Protein AF-A0A815PBB2-F1 (afdb_monomer_lite)

Organism: NCBI:txid1234261

Structure (mmCIF, N/CA/C/O backbone):
data_AF-A0A815PBB2-F1
#
_entry.id   AF-A0A815PBB2-F1
#
loop_
_atom_site.group_PDB
_atom_site.id
_atom_site.type_symbol
_atom_site.label_atom_id
_atom_site.label_alt_id
_atom_site.label_comp_id
_atom_site.label_asym_id
_atom_site.label_entity_id
_atom_site.label_seq_id
_atom_site.pdbx_PDB_ins_code
_atom_site.Cartn_x
_atom_site.Cartn_y
_atom_site.Cartn_z
_atom_site.occupancy
_atom_site.B_iso_or_equiv
_atom_site.auth_seq_id
_atom_site.auth_comp_id
_atom_site.auth_asym_id
_atom_site.auth_atom_id
_atom_site.pdbx_PDB_model_num
ATOM 1 N N . MET A 1 1 ? 32.023 -82.945 30.963 1.00 44.09 1 MET A N 1
ATOM 2 C CA . MET A 1 1 ? 32.457 -81.791 30.133 1.00 44.09 1 MET A CA 1
ATOM 3 C C . MET A 1 1 ? 31.247 -81.051 29.568 1.00 44.09 1 MET A C 1
ATOM 5 O O . MET A 1 1 ? 31.192 -79.841 29.727 1.00 44.09 1 MET A O 1
ATOM 9 N N . TYR A 1 2 ? 30.250 -81.768 29.034 1.00 35.12 2 TYR A N 1
ATOM 10 C CA . TYR A 1 2 ? 28.971 -81.212 28.566 1.00 35.12 2 TYR A CA 1
ATOM 11 C C . TYR A 1 2 ? 28.202 -80.430 29.656 1.00 35.12 2 TYR A C 1
ATOM 13 O O . TYR A 1 2 ? 27.865 -79.271 29.447 1.00 35.12 2 TYR A O 1
ATOM 21 N N . ASP A 1 3 ? 28.085 -80.974 30.875 1.00 41.12 3 ASP A N 1
ATOM 22 C CA . ASP A 1 3 ? 27.357 -80.301 31.973 1.00 41.12 3 ASP A CA 1
ATOM 23 C C . ASP A 1 3 ? 27.998 -78.982 32.444 1.00 41.12 3 ASP A C 1
ATOM 25 O O . ASP A 1 3 ? 27.307 -78.064 32.879 1.00 41.12 3 ASP A O 1
ATOM 29 N N . ARG A 1 4 ? 29.329 -78.840 32.322 1.00 36.34 4 ARG A N 1
ATOM 30 C CA . ARG A 1 4 ? 30.039 -77.590 32.669 1.00 36.34 4 ARG A CA 1
ATOM 31 C C . ARG A 1 4 ? 29.852 -76.502 31.613 1.00 36.34 4 ARG A C 1
ATOM 33 O O . ARG A 1 4 ? 29.791 -75.325 31.961 1.00 36.34 4 ARG A O 1
ATOM 40 N N . VAL A 1 5 ? 29.767 -76.887 30.340 1.00 39.12 5 VAL A N 1
ATOM 41 C CA . VAL A 1 5 ? 29.488 -75.961 29.233 1.00 39.12 5 VAL A CA 1
ATOM 42 C C . VAL A 1 5 ? 28.031 -75.506 29.293 1.00 39.12 5 VAL A C 1
ATOM 44 O O . VAL A 1 5 ? 27.786 -74.307 29.213 1.00 39.12 5 VAL A O 1
ATOM 47 N N . GLN A 1 6 ? 27.093 -76.422 29.556 1.00 41.31 6 GLN A N 1
ATOM 48 C CA . GLN A 1 6 ? 25.676 -76.090 29.714 1.00 41.31 6 GLN A CA 1
ATOM 49 C C . GLN A 1 6 ? 25.437 -75.174 30.922 1.00 41.31 6 GLN A C 1
ATOM 51 O O . GLN A 1 6 ? 24.820 -74.126 30.780 1.00 41.31 6 GLN A O 1
ATOM 56 N N . SER A 1 7 ? 26.040 -75.477 32.077 1.00 44.28 7 SER A N 1
ATOM 57 C CA . SER A 1 7 ? 25.963 -74.618 33.269 1.00 44.28 7 SER A CA 1
ATOM 58 C C . SER A 1 7 ? 26.533 -73.211 33.031 1.00 44.28 7 SER A C 1
ATOM 60 O O . SER A 1 7 ? 26.006 -72.230 33.553 1.00 44.28 7 SER A O 1
ATOM 62 N N . THR A 1 8 ? 27.594 -73.092 32.226 1.00 41.69 8 THR A N 1
ATOM 63 C CA . THR A 1 8 ? 28.206 -71.799 31.888 1.00 41.69 8 THR A CA 1
ATOM 64 C C . THR A 1 8 ? 27.346 -71.035 30.879 1.00 41.69 8 THR A C 1
ATOM 66 O O . THR A 1 8 ? 27.181 -69.828 31.025 1.00 41.69 8 THR A O 1
ATOM 69 N N . TYR A 1 9 ? 26.751 -71.722 29.899 1.00 40.53 9 TYR A N 1
ATOM 70 C CA . TYR A 1 9 ? 25.799 -71.137 28.955 1.00 40.53 9 TYR A CA 1
ATOM 71 C C . TYR A 1 9 ? 24.542 -70.630 29.668 1.00 40.53 9 TYR A C 1
ATOM 73 O O . TYR A 1 9 ? 24.162 -69.479 29.478 1.00 40.53 9 TYR A O 1
ATOM 81 N N . ASP A 1 10 ? 23.958 -71.434 30.558 1.00 47.31 10 ASP A N 1
ATOM 82 C CA . ASP A 1 10 ? 22.773 -71.051 31.327 1.00 47.31 10 ASP A CA 1
ATOM 83 C C . ASP A 1 10 ? 23.083 -69.889 32.277 1.00 47.31 10 ASP A C 1
ATOM 85 O O . ASP A 1 10 ? 22.284 -68.967 32.400 1.00 47.31 10 ASP A O 1
ATOM 89 N N . ARG A 1 11 ? 24.285 -69.847 32.868 1.00 44.03 11 ARG A N 1
ATOM 90 C CA . ARG A 1 11 ? 24.730 -68.726 33.707 1.00 44.03 11 ARG A CA 1
ATOM 91 C C . ARG A 1 11 ? 24.986 -67.446 32.904 1.00 44.03 11 ARG A C 1
ATOM 93 O O . ARG A 1 11 ? 24.627 -66.369 33.367 1.00 44.03 11 ARG A O 1
ATOM 100 N N . VAL A 1 12 ? 25.569 -67.534 31.706 1.00 41.22 12 VAL A N 1
ATOM 101 C CA . VAL A 1 12 ? 25.754 -66.378 30.804 1.00 41.22 12 VAL A CA 1
ATOM 102 C C . VAL A 1 12 ? 24.408 -65.881 30.279 1.00 41.22 12 VAL A C 1
ATOM 104 O O . VAL A 1 12 ? 24.182 -64.674 30.230 1.00 41.22 12 VAL A O 1
ATOM 107 N N . ARG A 1 13 ? 23.489 -66.795 29.953 1.00 42.91 13 ARG A N 1
ATOM 108 C CA . ARG A 1 13 ? 22.121 -66.480 29.539 1.00 42.91 13 ARG A CA 1
ATOM 109 C C . ARG A 1 13 ? 21.339 -65.814 30.669 1.00 42.91 13 ARG A C 1
ATOM 111 O O . ARG A 1 13 ? 20.704 -64.799 30.421 1.00 42.91 13 ARG A O 1
ATOM 118 N N . GLN A 1 14 ? 21.441 -66.318 31.897 1.00 47.28 14 GLN A N 1
ATOM 119 C CA . GLN A 1 14 ? 20.803 -65.729 33.075 1.00 47.28 14 GLN A CA 1
ATOM 120 C C . GLN A 1 14 ? 21.345 -64.321 33.361 1.00 47.28 14 GLN A C 1
ATOM 122 O O . GLN A 1 14 ? 20.560 -63.394 33.506 1.00 47.28 14 GLN A O 1
ATOM 127 N N . VAL A 1 15 ? 22.670 -64.124 33.332 1.00 44.62 15 VAL A N 1
ATOM 128 C CA . VAL A 1 15 ? 23.296 -62.798 33.511 1.00 44.62 15 VAL A CA 1
ATOM 129 C C . VAL A 1 15 ? 22.909 -61.833 32.387 1.00 44.62 15 VAL A C 1
ATOM 131 O O . VAL A 1 15 ? 22.757 -60.638 32.627 1.00 44.62 15 VAL A O 1
ATOM 134 N N . 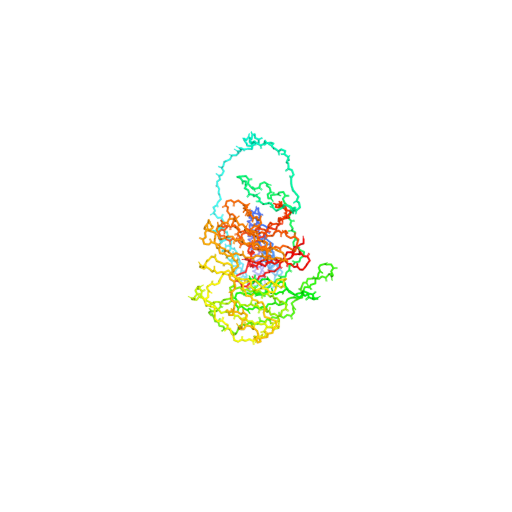ALA A 1 16 ? 22.738 -62.323 31.158 1.00 40.62 16 ALA A N 1
ATOM 135 C CA . ALA A 1 16 ? 22.282 -61.496 30.047 1.00 40.62 16 ALA A CA 1
ATOM 136 C C . ALA A 1 16 ? 20.792 -61.138 30.142 1.00 40.62 16 ALA A C 1
ATOM 138 O O . ALA A 1 16 ? 20.432 -60.013 29.810 1.00 40.62 16 ALA A O 1
ATOM 139 N N . ILE A 1 17 ? 19.946 -62.050 30.633 1.00 46.66 17 ILE A N 1
ATOM 140 C CA . ILE A 1 17 ? 18.530 -61.781 30.926 1.00 46.66 17 ILE A CA 1
ATOM 141 C C . ILE A 1 17 ? 18.417 -60.772 32.074 1.00 46.66 17 ILE A C 1
ATOM 143 O O . ILE A 1 17 ? 17.724 -59.776 31.925 1.00 46.66 17 ILE A O 1
ATOM 147 N N . GLU A 1 18 ? 19.164 -60.952 33.165 1.00 48.94 18 GLU A N 1
ATOM 148 C CA . GLU A 1 18 ? 19.183 -60.023 34.305 1.00 48.94 18 GLU A CA 1
ATOM 149 C C . GLU A 1 18 ? 19.687 -58.632 33.895 1.00 48.94 18 GLU A C 1
ATOM 151 O O . GLU A 1 18 ? 19.063 -57.625 34.223 1.00 48.94 18 GLU A O 1
ATOM 156 N N . ARG A 1 19 ? 20.757 -58.554 33.089 1.00 48.56 19 ARG A N 1
ATOM 157 C CA . ARG A 1 19 ? 21.240 -57.278 32.534 1.00 48.56 19 ARG A CA 1
ATOM 158 C C . ARG A 1 19 ? 20.260 -56.649 31.548 1.00 48.56 19 ARG A C 1
ATOM 160 O O . ARG A 1 19 ? 20.167 -55.428 31.514 1.00 48.56 19 ARG A O 1
ATOM 167 N N . SER A 1 20 ? 19.538 -57.453 30.767 1.00 47.50 20 SER A N 1
ATOM 168 C CA . SER A 1 20 ? 18.468 -56.977 29.884 1.00 47.50 20 SER A CA 1
ATOM 169 C C . SER A 1 20 ? 17.291 -56.428 30.691 1.00 47.50 20 SER A C 1
ATOM 171 O O . SER A 1 20 ? 16.781 -55.361 30.365 1.00 47.50 20 SER A O 1
ATOM 173 N N . ASP A 1 21 ? 16.890 -57.097 31.771 1.00 50.50 21 ASP A N 1
ATOM 174 C CA . ASP A 1 21 ? 15.817 -56.646 32.660 1.00 50.50 21 ASP A CA 1
ATOM 175 C C . ASP A 1 21 ? 16.196 -55.360 33.402 1.00 50.50 21 ASP A C 1
ATOM 177 O O . ASP A 1 21 ? 15.365 -54.458 33.543 1.00 50.50 21 ASP A O 1
ATOM 181 N N . ASP A 1 22 ? 17.453 -55.230 33.828 1.00 53.25 22 ASP A N 1
ATOM 182 C CA . ASP A 1 22 ? 17.967 -54.008 34.444 1.00 53.25 22 ASP A CA 1
ATOM 183 C C . ASP A 1 22 ? 18.058 -52.854 33.432 1.00 53.25 22 ASP A C 1
ATOM 185 O O . ASP A 1 22 ? 17.623 -51.742 33.738 1.00 53.25 22 ASP A O 1
ATOM 189 N N . LEU A 1 23 ? 18.498 -53.113 32.193 1.00 46.97 23 LEU A N 1
ATOM 190 C CA . LEU A 1 23 ? 18.457 -52.136 31.094 1.00 46.97 23 LEU A CA 1
ATOM 191 C C . LEU A 1 23 ? 17.022 -51.705 30.768 1.00 46.97 23 LEU A C 1
ATOM 193 O O . LEU A 1 23 ? 16.752 -50.513 30.626 1.00 46.97 23 LEU A O 1
ATOM 197 N N . VAL A 1 24 ? 16.074 -52.644 30.718 1.00 49.06 24 VAL A N 1
ATOM 198 C CA . VAL A 1 24 ? 14.652 -52.353 30.488 1.00 49.06 24 VAL A CA 1
ATOM 199 C C . VAL A 1 24 ? 14.081 -51.510 31.634 1.00 49.06 24 VAL A C 1
ATOM 201 O O . VAL A 1 24 ? 13.336 -50.563 31.374 1.00 49.06 24 VAL A O 1
ATOM 204 N N . LYS A 1 25 ? 14.436 -51.795 32.896 1.00 60.62 25 LYS A N 1
ATOM 205 C CA . LYS A 1 25 ? 14.035 -50.974 34.055 1.00 60.62 25 LYS A CA 1
ATOM 206 C C . LYS A 1 25 ? 14.622 -49.565 33.987 1.00 60.62 25 LYS A C 1
ATOM 208 O O . LYS A 1 25 ? 13.892 -48.606 34.235 1.00 60.62 25 LYS A O 1
ATOM 213 N N . ILE A 1 26 ? 15.898 -49.423 33.623 1.00 53.09 26 ILE A N 1
ATOM 214 C CA . ILE A 1 26 ? 16.562 -48.120 33.473 1.00 53.09 26 ILE A CA 1
ATOM 215 C C . ILE A 1 26 ? 15.897 -47.312 32.356 1.00 53.09 26 ILE A C 1
ATOM 217 O O . ILE A 1 26 ? 15.562 -46.147 32.564 1.00 53.09 26 ILE A O 1
ATOM 221 N N . ILE A 1 27 ? 15.641 -47.924 31.198 1.00 46.28 27 ILE A N 1
ATOM 222 C CA . ILE A 1 27 ? 15.023 -47.244 30.054 1.00 46.28 27 ILE A CA 1
ATOM 223 C C . ILE A 1 27 ? 13.576 -46.843 30.370 1.00 46.28 27 ILE A C 1
ATOM 225 O O . ILE A 1 27 ? 13.195 -45.705 30.096 1.00 46.28 27 ILE A O 1
ATOM 229 N N . LYS A 1 28 ? 12.785 -47.712 31.019 1.00 52.75 28 LYS A N 1
ATOM 230 C CA . LYS A 1 28 ? 11.425 -47.368 31.477 1.00 52.75 28 LYS A CA 1
ATOM 231 C C . LYS A 1 28 ? 11.434 -46.224 32.491 1.00 52.75 28 LYS A C 1
ATOM 233 O O . LYS A 1 28 ? 10.681 -45.272 32.328 1.00 52.75 28 LYS A O 1
ATOM 238 N N . SER A 1 29 ? 12.333 -46.269 33.474 1.00 59.03 29 SER A N 1
ATOM 239 C CA . SER A 1 29 ? 12.498 -45.198 34.465 1.00 59.03 29 SER A CA 1
ATOM 240 C C . SER A 1 29 ? 12.868 -43.858 33.811 1.00 59.03 29 SER A C 1
ATOM 242 O O . SER A 1 29 ? 12.250 -42.831 34.097 1.00 59.03 29 SER A O 1
ATOM 244 N N . LYS A 1 30 ? 13.814 -43.859 32.858 1.00 50.97 30 LYS A N 1
ATOM 245 C CA . LYS A 1 30 ? 14.199 -42.651 32.107 1.00 50.97 30 LYS A CA 1
ATOM 246 C C . LYS A 1 30 ? 13.059 -42.132 31.216 1.00 50.97 30 LYS A C 1
ATOM 248 O O . LYS A 1 30 ? 12.858 -40.920 31.152 1.00 50.97 30 LYS A O 1
ATOM 253 N N . ARG A 1 31 ? 12.284 -43.018 30.577 1.00 55.31 31 ARG A N 1
ATOM 254 C CA . ARG A 1 31 ? 11.089 -42.662 29.789 1.00 55.31 31 ARG A CA 1
ATOM 255 C C . ARG A 1 31 ? 10.023 -41.995 30.656 1.00 55.31 31 ARG A C 1
ATOM 257 O O . ARG A 1 31 ? 9.511 -40.942 30.292 1.00 55.31 31 ARG A O 1
ATOM 264 N N . ASP A 1 32 ? 9.703 -42.596 31.796 1.00 57.28 32 ASP A N 1
ATOM 265 C CA . ASP A 1 32 ? 8.651 -42.098 32.681 1.00 57.28 32 ASP A CA 1
ATOM 266 C C . ASP A 1 32 ? 9.067 -40.769 33.345 1.00 57.28 32 ASP A C 1
ATOM 268 O O . ASP A 1 32 ? 8.237 -39.875 33.502 1.00 57.28 32 ASP A O 1
ATOM 272 N N . SER A 1 33 ? 10.365 -40.582 33.624 1.00 56.16 33 SER A N 1
ATOM 273 C CA . SER A 1 33 ? 10.933 -39.290 34.039 1.00 56.16 33 SER A CA 1
ATOM 274 C C . SER A 1 33 ? 10.759 -38.208 32.961 1.00 56.16 33 SER A C 1
ATOM 276 O O . SER A 1 33 ? 10.245 -37.131 33.253 1.00 56.16 33 SER A O 1
ATOM 278 N N . LEU A 1 34 ? 11.094 -38.509 31.697 1.00 48.69 34 LEU A N 1
ATOM 279 C CA . LEU A 1 34 ? 10.922 -37.581 30.567 1.00 48.69 34 LEU A CA 1
ATOM 280 C C . LEU A 1 34 ? 9.455 -37.197 30.336 1.00 48.69 34 LEU A C 1
ATOM 282 O O . LEU A 1 34 ? 9.164 -36.035 30.054 1.00 48.69 34 LEU A O 1
ATOM 286 N N . LEU A 1 35 ? 8.529 -38.150 30.473 1.00 51.41 35 LEU A N 1
ATOM 287 C CA . LEU A 1 35 ? 7.092 -37.889 30.356 1.00 51.41 35 LEU A CA 1
ATOM 288 C C . LEU A 1 35 ? 6.583 -37.005 31.499 1.00 51.41 35 LEU A C 1
ATOM 290 O O . LEU A 1 35 ? 5.828 -36.069 31.248 1.00 51.41 35 LEU A O 1
ATOM 294 N N . LYS A 1 36 ? 7.051 -37.236 32.731 1.00 56.94 36 LYS A N 1
ATOM 295 C CA . LYS A 1 36 ? 6.706 -36.398 33.883 1.00 56.94 36 LYS A CA 1
ATOM 296 C C . LYS A 1 36 ? 7.214 -34.959 33.720 1.00 56.94 36 LYS A C 1
ATOM 298 O O . LYS A 1 36 ? 6.455 -34.021 33.941 1.00 56.94 36 LYS A O 1
ATOM 303 N N . THR A 1 37 ? 8.459 -34.775 33.271 1.00 51.69 37 THR A N 1
ATOM 304 C CA . THR A 1 37 ? 9.025 -33.445 32.976 1.00 51.69 37 THR A CA 1
ATOM 305 C C . THR A 1 37 ? 8.290 -32.756 31.824 1.00 51.69 37 THR A C 1
ATOM 307 O O . THR A 1 37 ? 8.076 -31.546 31.865 1.00 51.69 37 THR A O 1
ATOM 310 N N . ALA A 1 38 ? 7.853 -33.510 30.809 1.00 49.84 38 ALA A N 1
ATOM 311 C CA . ALA A 1 38 ? 7.026 -32.969 29.738 1.00 49.84 38 ALA A CA 1
ATOM 312 C C . ALA A 1 38 ? 5.671 -32.473 30.272 1.00 49.84 38 ALA A C 1
ATOM 314 O O . ALA A 1 38 ? 5.294 -31.350 29.955 1.00 49.84 38 ALA A O 1
ATOM 315 N N . ASP A 1 39 ? 4.980 -33.245 31.117 1.00 47.28 39 ASP A N 1
ATOM 316 C CA . ASP A 1 39 ? 3.680 -32.864 31.688 1.00 47.28 39 ASP A CA 1
ATOM 317 C C . ASP A 1 39 ? 3.764 -31.665 32.651 1.00 47.28 39 ASP A C 1
ATOM 319 O O . ASP A 1 39 ? 2.891 -30.798 32.621 1.00 47.28 39 ASP A O 1
ATOM 323 N N . GLU A 1 40 ? 4.840 -31.532 33.434 1.00 48.00 40 GLU A N 1
ATOM 324 C CA . GLU A 1 40 ? 5.080 -30.353 34.288 1.00 48.00 40 GLU A CA 1
ATOM 325 C C . GLU A 1 40 ? 5.311 -29.067 33.459 1.00 48.00 40 GLU A C 1
ATOM 327 O O . GLU A 1 40 ? 4.907 -27.972 33.865 1.00 48.00 40 GLU A O 1
ATOM 332 N N . HIS A 1 41 ? 5.870 -29.187 32.249 1.00 45.97 41 HIS A N 1
ATOM 333 C CA . HIS A 1 41 ? 6.036 -28.074 31.305 1.00 45.97 41 HIS A CA 1
ATOM 334 C C . HIS A 1 41 ? 4.794 -27.794 30.428 1.00 45.97 41 HIS A C 1
ATOM 336 O O . HIS A 1 41 ? 4.721 -26.740 29.791 1.00 45.97 41 HIS A O 1
ATOM 342 N N . VAL A 1 42 ? 3.786 -28.678 30.416 1.00 43.41 42 VAL A N 1
ATOM 343 C CA . VAL A 1 42 ? 2.582 -28.585 29.559 1.00 43.41 42 VAL A CA 1
ATOM 344 C C . VAL A 1 42 ? 1.548 -27.554 30.045 1.00 43.41 42 VAL A C 1
ATOM 346 O O . VAL A 1 42 ? 0.672 -27.160 29.278 1.00 43.41 42 VAL A O 1
ATOM 349 N N . THR A 1 43 ? 1.688 -26.986 31.244 1.00 45.19 43 THR A N 1
ATOM 350 C CA . THR A 1 43 ? 0.824 -25.886 31.731 1.00 45.19 43 THR A CA 1
ATOM 351 C C . THR A 1 43 ? 1.171 -24.492 31.176 1.00 45.19 43 THR A C 1
ATOM 353 O O . THR A 1 43 ? 0.549 -23.503 31.559 1.00 45.19 43 THR A O 1
ATOM 356 N N . SER A 1 44 ? 2.130 -24.386 30.248 1.00 45.69 44 SER A N 1
ATOM 357 C CA . SER A 1 44 ? 2.583 -23.120 29.662 1.00 45.69 44 SER A CA 1
ATOM 358 C C . SER A 1 44 ? 2.785 -23.230 28.142 1.00 45.69 44 SER A C 1
ATOM 360 O O . SER A 1 44 ? 3.854 -23.573 27.646 1.00 45.69 44 SER A O 1
ATOM 362 N N . THR A 1 45 ? 1.762 -22.795 27.398 1.00 42.31 45 THR A N 1
ATOM 363 C CA . THR A 1 45 ? 1.780 -22.409 25.967 1.00 42.31 45 THR A CA 1
ATOM 364 C C . THR A 1 45 ? 1.773 -23.539 24.906 1.00 42.31 45 THR A C 1
ATOM 366 O O . THR A 1 45 ? 2.734 -24.273 24.698 1.00 42.31 45 THR A O 1
ATOM 369 N N . GLU A 1 46 ? 0.677 -23.618 24.136 1.00 45.94 46 GLU A N 1
ATOM 370 C CA . GLU A 1 46 ? 0.221 -24.813 23.391 1.00 45.94 46 GLU A CA 1
ATOM 371 C C . GLU A 1 46 ? 0.818 -25.104 21.995 1.00 45.94 46 GLU A C 1
ATOM 373 O O . GLU A 1 46 ? 0.537 -26.167 21.448 1.00 45.94 46 GLU A O 1
ATOM 378 N N . MET A 1 47 ? 1.653 -24.265 21.372 1.00 42.91 47 MET A N 1
ATOM 379 C CA . MET A 1 47 ? 1.991 -24.482 19.942 1.00 42.91 47 MET A CA 1
ATOM 380 C C . MET A 1 47 ? 3.372 -25.090 19.641 1.00 42.91 47 MET A C 1
ATOM 382 O O . MET A 1 47 ? 3.528 -25.735 18.605 1.00 42.91 47 MET A O 1
ATOM 386 N N . ASN A 1 48 ? 4.346 -24.998 20.553 1.00 43.97 48 ASN A N 1
ATOM 387 C CA . ASN A 1 48 ? 5.568 -25.823 20.476 1.00 43.97 48 ASN A CA 1
ATOM 388 C C . ASN A 1 48 ? 5.338 -27.240 21.024 1.00 43.97 48 ASN A C 1
ATOM 390 O O . ASN A 1 48 ? 6.104 -28.160 20.739 1.00 43.97 48 ASN A O 1
ATOM 394 N N . LEU A 1 49 ? 4.228 -27.422 21.740 1.00 45.91 49 LEU A N 1
ATOM 395 C CA . LEU A 1 49 ? 3.841 -28.655 22.400 1.00 45.91 49 LEU A CA 1
ATOM 396 C C . LEU A 1 49 ? 3.543 -29.787 21.413 1.00 45.91 49 LEU A C 1
ATOM 398 O O . LEU A 1 49 ? 3.885 -30.927 21.686 1.00 45.91 49 LEU A O 1
ATOM 402 N N . HIS A 1 50 ? 2.931 -29.502 20.259 1.00 46.06 50 HIS A N 1
ATOM 403 C CA . HIS A 1 50 ? 2.485 -30.555 19.337 1.00 46.06 50 HIS A CA 1
ATOM 404 C C . HIS A 1 50 ? 3.635 -31.151 18.513 1.00 46.06 50 HIS A C 1
ATOM 406 O O . HIS A 1 50 ? 3.667 -32.360 18.284 1.00 46.06 50 HIS A O 1
ATOM 412 N N . LYS A 1 51 ? 4.602 -30.316 18.105 1.00 47.12 51 LYS A N 1
ATOM 413 C CA . LYS A 1 51 ? 5.834 -30.781 17.455 1.00 47.12 51 LYS A CA 1
ATOM 414 C C . LYS A 1 51 ? 6.751 -31.465 18.467 1.00 47.12 51 LYS A C 1
ATOM 416 O O . LYS A 1 51 ? 7.266 -32.529 18.166 1.00 47.12 51 LYS A O 1
ATOM 421 N N . TYR A 1 52 ? 6.864 -30.925 19.683 1.00 49.31 52 TYR A N 1
ATOM 422 C CA . TYR A 1 52 ? 7.616 -31.572 20.757 1.00 49.31 52 TYR A CA 1
ATOM 423 C C . TYR A 1 52 ? 7.000 -32.920 21.164 1.00 49.31 52 TYR A C 1
ATOM 425 O O . TYR A 1 52 ? 7.717 -33.908 21.211 1.00 49.31 52 TYR A O 1
ATOM 433 N N . LYS A 1 53 ? 5.674 -33.014 21.347 1.00 51.03 53 LYS A N 1
ATOM 434 C CA . LYS A 1 53 ? 4.967 -34.287 21.593 1.00 51.03 53 LYS A CA 1
ATOM 435 C C . LYS A 1 53 ? 5.128 -35.270 20.433 1.00 51.03 53 LYS A C 1
ATOM 437 O O . LYS A 1 53 ? 5.270 -36.460 20.680 1.00 51.03 53 LYS A O 1
ATOM 442 N N . SER A 1 54 ? 5.139 -34.789 19.187 1.00 56.97 54 SER A N 1
ATOM 443 C CA . SER A 1 54 ? 5.393 -35.633 18.013 1.00 56.97 54 SER A CA 1
ATOM 444 C C . SER A 1 54 ? 6.835 -36.146 17.973 1.00 56.97 54 SER A C 1
ATOM 446 O O . SER A 1 54 ? 7.045 -37.328 17.731 1.00 56.97 54 SER A O 1
ATOM 448 N N . ASP A 1 55 ? 7.824 -35.288 18.222 1.00 51.91 55 ASP A N 1
ATOM 449 C CA . ASP A 1 55 ? 9.246 -35.650 18.197 1.00 51.91 55 ASP A CA 1
ATOM 450 C C . ASP A 1 55 ? 9.604 -36.557 19.392 1.00 51.91 55 ASP A C 1
ATOM 452 O O . ASP A 1 55 ? 10.327 -37.543 19.232 1.00 51.91 55 ASP A O 1
ATOM 456 N N . LEU A 1 56 ? 9.027 -36.294 20.571 1.00 53.00 56 LEU A N 1
ATOM 457 C CA . LEU A 1 56 ? 9.138 -37.145 21.757 1.00 53.00 56 LEU A CA 1
ATOM 458 C C . LEU A 1 56 ? 8.433 -38.489 21.529 1.00 53.00 56 LEU A C 1
ATOM 460 O O . LEU A 1 56 ? 8.995 -39.532 21.838 1.00 53.00 56 LEU A O 1
ATOM 464 N N . GLY A 1 57 ? 7.244 -38.483 20.918 1.00 59.00 57 GLY A N 1
ATOM 465 C CA . GLY A 1 57 ? 6.507 -39.693 20.547 1.00 59.00 57 GLY A CA 1
ATOM 466 C C . GLY A 1 57 ? 7.272 -40.570 19.555 1.00 59.00 57 GLY A C 1
ATOM 467 O O . GLY A 1 57 ? 7.377 -41.779 19.758 1.00 59.00 57 GLY A O 1
ATOM 468 N N . ASN A 1 58 ? 7.888 -39.966 18.536 1.00 59.19 58 ASN A N 1
ATOM 469 C CA . ASN A 1 58 ? 8.755 -40.667 17.587 1.00 59.19 58 ASN A CA 1
ATOM 470 C C . ASN A 1 58 ? 9.998 -41.247 18.279 1.00 59.19 58 ASN A C 1
ATOM 472 O O . ASN A 1 58 ? 10.382 -42.382 18.007 1.00 59.19 58 ASN A O 1
ATOM 476 N N . THR A 1 59 ? 10.597 -40.500 19.211 1.00 53.00 59 THR A N 1
ATOM 477 C CA . THR A 1 59 ? 11.760 -40.962 19.985 1.00 53.00 59 THR A CA 1
ATOM 478 C C . THR A 1 59 ? 11.393 -42.128 20.909 1.00 53.00 59 THR A C 1
ATOM 480 O O . THR A 1 59 ? 12.100 -43.132 20.933 1.00 53.00 59 THR A O 1
ATOM 483 N N . CYS A 1 60 ? 10.258 -42.051 21.610 1.00 53.16 60 CYS A N 1
ATOM 484 C CA . CYS A 1 60 ? 9.737 -43.143 22.437 1.00 53.16 60 CYS A CA 1
ATOM 485 C C . CYS A 1 60 ? 9.404 -44.390 21.606 1.00 53.16 60 CYS A C 1
ATOM 487 O O . CYS A 1 60 ? 9.739 -45.495 22.020 1.00 53.16 60 CYS A O 1
ATOM 489 N N . THR A 1 61 ? 8.816 -44.221 20.416 1.00 62.53 61 THR A N 1
ATOM 490 C CA . THR A 1 61 ? 8.511 -45.336 19.501 1.00 62.53 61 THR A CA 1
ATOM 491 C C . THR A 1 61 ? 9.791 -46.044 19.053 1.00 62.53 61 THR A C 1
ATOM 493 O O . THR A 1 61 ? 9.867 -47.268 19.105 1.00 62.53 61 THR A O 1
ATOM 496 N N . LEU A 1 62 ? 10.833 -45.283 18.703 1.00 58.81 62 LEU A N 1
ATOM 497 C CA . LEU A 1 62 ? 12.134 -45.832 18.317 1.00 58.81 62 LEU A CA 1
ATOM 498 C C . LEU A 1 62 ? 12.819 -46.584 19.475 1.00 58.81 62 LEU A C 1
ATOM 500 O O . LEU A 1 62 ? 13.455 -47.617 19.259 1.00 58.81 62 LEU A O 1
ATOM 504 N N . ILE A 1 63 ? 12.683 -46.083 20.708 1.00 53.41 63 ILE A N 1
ATOM 505 C CA . ILE A 1 63 ? 13.177 -46.762 21.915 1.00 53.41 63 ILE A CA 1
ATOM 506 C C . ILE A 1 63 ? 12.406 -48.072 22.150 1.00 53.41 63 ILE A C 1
ATOM 508 O O . ILE A 1 63 ? 13.033 -49.101 22.404 1.00 53.41 63 ILE A O 1
ATOM 512 N N . ASP A 1 64 ? 11.077 -48.066 22.018 1.00 54.53 64 ASP A N 1
ATOM 513 C CA . ASP A 1 64 ? 10.230 -49.253 22.197 1.00 54.53 64 ASP A CA 1
ATOM 514 C C . ASP A 1 64 ? 10.504 -50.332 21.131 1.00 54.53 64 ASP A C 1
ATOM 516 O O . ASP A 1 64 ? 10.526 -51.525 21.446 1.00 54.53 64 ASP A O 1
ATOM 520 N N . GLU A 1 65 ? 10.758 -49.941 19.879 1.00 62.38 65 GLU A N 1
ATOM 521 C CA . GLU A 1 65 ? 11.166 -50.855 18.803 1.00 62.38 65 GLU A CA 1
ATOM 522 C C . GLU A 1 65 ? 12.527 -51.503 19.089 1.00 62.38 65 GLU A C 1
ATOM 524 O O . GLU A 1 65 ? 12.669 -52.723 18.970 1.00 62.38 65 GLU A O 1
ATOM 529 N N . ARG A 1 66 ? 13.513 -50.717 19.546 1.00 58.66 66 ARG A N 1
ATOM 530 C CA . ARG A 1 66 ? 14.837 -51.239 19.927 1.00 58.66 66 ARG A CA 1
ATOM 531 C C . ARG A 1 66 ? 14.774 -52.150 21.158 1.00 58.66 66 ARG A C 1
ATOM 533 O O . ARG A 1 66 ? 15.451 -53.176 21.180 1.00 58.66 66 ARG A O 1
ATOM 540 N N . LEU A 1 67 ? 13.940 -51.830 22.151 1.00 51.97 67 LEU A N 1
ATOM 541 C CA . LEU A 1 67 ? 13.704 -52.689 23.318 1.00 51.97 67 LEU A CA 1
ATOM 542 C C . LEU A 1 67 ? 13.069 -54.029 22.926 1.00 51.97 67 LEU A C 1
ATOM 544 O O . LEU A 1 67 ? 13.484 -55.068 23.435 1.00 51.97 67 LEU A O 1
ATOM 548 N N . LYS A 1 68 ? 12.097 -54.029 22.004 1.00 58.53 68 LYS A N 1
ATOM 549 C CA . LYS A 1 68 ? 11.492 -55.269 21.486 1.00 58.53 68 LYS A CA 1
ATOM 550 C C . LYS A 1 68 ? 12.512 -56.141 20.753 1.00 58.53 68 LYS A C 1
ATOM 552 O O . LYS A 1 68 ? 12.540 -57.344 20.990 1.00 58.53 68 LYS A O 1
ATOM 557 N N . ALA A 1 69 ? 13.369 -55.545 19.923 1.00 56.91 69 ALA A N 1
ATOM 558 C CA . ALA A 1 69 ? 14.441 -56.270 19.233 1.00 56.91 69 ALA A CA 1
ATOM 559 C C . ALA A 1 69 ? 15.448 -56.899 20.220 1.00 56.91 69 ALA A C 1
ATOM 561 O O . ALA A 1 69 ? 15.834 -58.058 20.063 1.00 56.91 69 ALA A O 1
ATOM 562 N N . LEU A 1 70 ? 15.807 -56.171 21.287 1.00 52.50 70 LEU A N 1
ATOM 563 C CA . LEU A 1 70 ? 16.647 -56.673 22.383 1.00 52.50 70 LEU A CA 1
ATOM 564 C C . LEU A 1 70 ? 15.998 -57.847 23.129 1.00 52.50 70 LEU A C 1
ATOM 566 O O . LEU A 1 70 ? 16.641 -58.876 23.333 1.00 52.50 70 LEU A O 1
ATOM 570 N N . MET A 1 71 ? 14.719 -57.724 23.497 1.00 50.22 71 MET A N 1
ATOM 571 C CA . MET A 1 71 ? 13.977 -58.772 24.211 1.00 50.22 71 MET A CA 1
ATOM 572 C C . MET A 1 71 ? 13.767 -60.043 23.375 1.00 50.22 71 MET A C 1
ATOM 574 O O . MET A 1 71 ? 13.687 -61.134 23.937 1.00 50.22 71 MET A O 1
ATOM 578 N N . ASN A 1 72 ? 13.714 -59.918 22.046 1.00 60.22 72 ASN A N 1
ATOM 579 C CA . ASN A 1 72 ? 13.590 -61.050 21.126 1.00 60.22 72 ASN A CA 1
ATOM 580 C C . ASN A 1 72 ? 14.933 -61.748 20.830 1.00 60.22 72 ASN A C 1
ATOM 582 O O . ASN A 1 72 ? 14.953 -62.756 20.128 1.00 60.22 72 ASN A O 1
ATOM 586 N N . GLY A 1 73 ? 16.051 -61.251 21.377 1.00 52.44 73 GLY A N 1
ATOM 587 C CA . GLY A 1 73 ? 17.375 -61.857 21.216 1.00 52.44 73 GLY A CA 1
ATOM 588 C C . GLY A 1 73 ? 17.985 -61.699 19.819 1.00 52.44 73 GLY A C 1
ATOM 589 O O . GLY A 1 73 ? 18.951 -62.396 19.509 1.00 52.44 73 GLY A O 1
ATOM 590 N N . GLU A 1 74 ? 17.450 -60.801 18.984 1.00 52.66 74 GLU A N 1
ATOM 591 C CA . GLU A 1 74 ? 17.808 -60.699 17.560 1.00 52.66 74 GLU A CA 1
ATOM 592 C C . GLU A 1 74 ? 19.125 -59.949 17.286 1.00 52.66 74 GLU A C 1
ATOM 594 O O . GLU A 1 74 ? 19.598 -59.971 16.156 1.00 52.66 74 GLU A O 1
ATOM 599 N N . ASP A 1 75 ? 19.781 -59.349 18.290 1.00 52.00 75 ASP A N 1
ATOM 600 C CA . ASP A 1 75 ? 21.025 -58.591 18.064 1.00 52.00 75 ASP A CA 1
ATOM 601 C C . ASP A 1 75 ? 21.950 -58.534 19.303 1.00 52.00 75 ASP A C 1
ATOM 603 O O . ASP A 1 75 ? 22.176 -57.501 19.931 1.00 52.00 75 ASP A O 1
ATOM 607 N N . PHE A 1 76 ? 22.533 -59.677 19.682 1.00 46.59 76 PHE A N 1
ATOM 608 C CA . PHE A 1 76 ? 23.392 -59.794 20.877 1.00 46.59 76 PHE A CA 1
ATOM 609 C C . PHE A 1 76 ? 24.765 -59.091 20.760 1.00 46.59 76 PHE A C 1
ATOM 611 O O . PHE A 1 76 ? 25.463 -58.912 21.758 1.00 46.59 76 PHE A O 1
ATOM 618 N N . VAL A 1 77 ? 25.186 -58.696 19.551 1.00 47.78 77 VAL A N 1
ATOM 619 C CA . VAL A 1 77 ? 26.565 -58.239 19.266 1.00 47.78 77 VAL A CA 1
ATOM 620 C C . VAL A 1 77 ? 26.734 -56.712 19.391 1.00 47.78 77 VAL A C 1
ATOM 622 O O . VAL A 1 77 ? 27.839 -56.199 19.235 1.00 47.78 77 VAL A O 1
ATOM 625 N N . ARG A 1 78 ? 25.682 -55.945 19.723 1.00 51.81 78 ARG A N 1
ATOM 626 C CA . ARG A 1 78 ? 25.744 -54.463 19.739 1.00 51.81 78 ARG A CA 1
ATOM 627 C C . ARG A 1 78 ? 25.180 -53.781 20.994 1.00 51.81 78 ARG A C 1
ATOM 629 O O . ARG A 1 78 ? 24.825 -52.607 20.931 1.00 51.81 78 ARG A O 1
ATOM 636 N N . ASN A 1 79 ? 25.166 -54.452 22.148 1.00 49.12 79 ASN A N 1
ATOM 637 C CA . ASN A 1 79 ? 24.650 -53.866 23.400 1.00 49.12 79 ASN A CA 1
ATOM 638 C C . ASN A 1 79 ? 25.342 -52.549 23.808 1.00 49.12 79 ASN A C 1
ATOM 640 O O . ASN A 1 79 ? 24.661 -51.609 24.208 1.00 49.12 79 ASN A O 1
ATOM 644 N N . SER A 1 80 ? 26.662 -52.422 23.624 1.00 50.34 80 SER A N 1
ATOM 645 C CA . SER A 1 80 ? 27.389 -51.180 23.945 1.00 50.34 80 SER A CA 1
ATOM 646 C C . SER A 1 80 ? 27.053 -50.017 23.006 1.00 50.34 80 SER A C 1
ATOM 648 O O . SER A 1 80 ? 27.136 -48.859 23.403 1.00 50.34 80 SER A O 1
ATOM 650 N N . GLN A 1 81 ? 26.660 -50.309 21.762 1.00 50.97 81 GLN A N 1
ATOM 651 C CA . GLN A 1 81 ? 26.283 -49.287 20.786 1.00 50.97 81 GLN A CA 1
ATOM 652 C C . GLN A 1 81 ? 24.876 -48.747 21.071 1.00 50.97 81 GLN A C 1
ATOM 654 O O . GLN A 1 81 ? 24.636 -47.555 20.916 1.00 50.97 81 GLN A O 1
ATOM 659 N N . VAL A 1 82 ? 23.958 -49.608 21.524 1.00 49.88 82 VAL A N 1
ATOM 660 C CA . VAL A 1 82 ? 22.585 -49.206 21.865 1.00 49.88 82 VAL A CA 1
ATOM 661 C C . VAL A 1 82 ? 22.554 -48.347 23.128 1.00 49.88 82 VAL A C 1
ATOM 663 O O . VAL A 1 82 ? 21.866 -47.331 23.142 1.00 49.88 82 VAL A O 1
ATOM 666 N N . GLU A 1 83 ? 23.326 -48.709 24.155 1.00 49.59 83 GLU A N 1
ATOM 667 C CA . GLU A 1 83 ? 23.446 -47.912 25.384 1.00 49.59 83 GLU A CA 1
ATOM 668 C C . GLU A 1 83 ? 24.052 -46.528 25.086 1.00 49.59 83 GLU A C 1
ATOM 670 O O . GLU A 1 83 ? 23.499 -45.508 25.496 1.00 49.59 83 GLU A O 1
ATOM 675 N N . HIS A 1 84 ? 25.093 -46.476 24.244 1.00 56.50 84 HIS A N 1
ATOM 676 C CA . HIS A 1 84 ? 25.704 -45.221 23.800 1.00 56.50 84 HIS A CA 1
ATOM 677 C C . HIS A 1 84 ? 24.755 -44.342 22.963 1.00 56.50 84 HIS A C 1
ATOM 679 O O . HIS A 1 84 ? 24.698 -43.127 23.164 1.00 56.50 84 HIS A O 1
ATOM 685 N N . ASP A 1 85 ? 23.977 -44.937 22.054 1.00 51.62 85 ASP A N 1
ATOM 686 C CA . ASP A 1 85 ? 22.980 -44.218 21.252 1.00 51.62 85 ASP A CA 1
ATOM 687 C C . ASP A 1 85 ? 21.848 -43.646 22.127 1.00 51.62 85 ASP A C 1
ATOM 689 O O . ASP A 1 85 ? 21.390 -42.525 21.892 1.00 51.62 85 ASP A O 1
ATOM 693 N N . ILE A 1 86 ? 21.397 -44.398 23.140 1.00 49.91 86 ILE A N 1
ATOM 694 C CA . ILE A 1 86 ? 20.354 -43.963 24.080 1.00 49.91 86 ILE A CA 1
ATOM 695 C C . ILE A 1 86 ? 20.864 -42.813 24.952 1.00 49.91 86 ILE A C 1
ATOM 697 O O . ILE A 1 86 ? 20.183 -41.792 25.065 1.00 49.91 86 ILE A O 1
ATOM 701 N N . ASP A 1 87 ? 22.063 -42.932 25.524 1.00 53.25 87 ASP A N 1
ATOM 702 C CA . ASP A 1 87 ? 22.642 -41.868 26.346 1.00 53.25 87 ASP A CA 1
ATOM 703 C C . ASP A 1 87 ? 22.887 -40.591 25.533 1.00 53.25 87 ASP A C 1
ATOM 705 O O . ASP A 1 87 ? 22.586 -39.497 26.013 1.00 53.25 87 ASP A O 1
ATOM 709 N N . ARG A 1 88 ? 23.304 -40.713 24.265 1.00 57.69 88 ARG A N 1
ATOM 710 C CA . ARG A 1 88 ? 23.430 -39.567 23.355 1.00 57.69 88 ARG A CA 1
ATOM 711 C C . ARG A 1 88 ? 22.084 -38.886 23.079 1.00 57.69 88 ARG A C 1
ATOM 713 O O . ARG A 1 88 ? 22.013 -37.658 23.085 1.00 57.69 88 ARG A O 1
ATOM 720 N N . LEU A 1 89 ? 21.013 -39.650 22.850 1.00 49.47 89 LEU A N 1
ATOM 721 C CA . LEU A 1 89 ? 19.670 -39.095 22.617 1.00 49.47 89 LEU A CA 1
ATOM 722 C C . LEU A 1 89 ? 19.104 -38.398 23.863 1.00 49.47 89 LEU A C 1
ATOM 724 O O . LEU A 1 89 ? 18.440 -37.362 23.749 1.00 49.47 89 LEU A O 1
ATOM 728 N N . ILE A 1 90 ? 19.393 -38.927 25.054 1.00 49.31 90 ILE A N 1
ATOM 729 C CA . ILE A 1 90 ? 19.038 -38.296 26.331 1.00 49.31 90 ILE A CA 1
ATOM 730 C C . ILE A 1 90 ? 19.836 -37.007 26.530 1.00 49.31 90 ILE A C 1
ATOM 732 O O . ILE A 1 90 ? 19.259 -35.988 26.902 1.00 49.31 90 ILE A O 1
ATOM 736 N N . GLU A 1 91 ? 21.137 -37.011 26.243 1.00 51.56 91 GLU A N 1
ATOM 737 C CA . GLU A 1 91 ? 21.986 -35.825 26.360 1.00 51.56 91 GLU A CA 1
ATOM 738 C C . GLU A 1 91 ? 21.556 -34.714 25.382 1.00 51.56 91 GLU A C 1
ATOM 740 O O . GLU A 1 91 ? 21.460 -33.549 25.773 1.00 51.56 91 GLU A O 1
ATOM 745 N N . GLU A 1 92 ? 21.222 -35.054 24.131 1.00 49.47 92 GLU A N 1
ATOM 746 C CA . GLU A 1 92 ? 20.669 -34.107 23.150 1.00 49.47 92 GLU A CA 1
ATOM 747 C C . GLU A 1 92 ? 19.299 -33.550 23.587 1.00 49.47 92 GLU A C 1
ATOM 749 O O . GLU A 1 92 ? 19.012 -32.367 23.372 1.00 49.47 92 GLU A O 1
ATOM 754 N N . SER A 1 93 ? 18.469 -34.368 24.242 1.00 47.47 93 SER A N 1
ATOM 755 C CA . SER A 1 93 ? 17.162 -33.951 24.769 1.00 47.47 93 SER A CA 1
ATOM 756 C C . SER A 1 93 ? 17.296 -33.041 25.995 1.00 47.47 93 SER A C 1
ATOM 758 O O . SER A 1 93 ? 16.634 -32.005 26.060 1.00 47.47 93 SER A O 1
ATOM 760 N N . ASN A 1 94 ? 18.207 -33.360 26.918 1.00 48.00 94 ASN A N 1
ATOM 761 C CA . ASN A 1 94 ? 18.488 -32.550 28.106 1.00 48.00 94 ASN A CA 1
ATOM 762 C C . ASN A 1 94 ? 19.117 -31.199 27.738 1.00 48.00 94 ASN A C 1
ATOM 764 O O . ASN A 1 94 ? 18.675 -30.171 28.242 1.00 48.00 94 ASN A O 1
ATOM 768 N N . LYS A 1 95 ? 20.045 -31.157 26.769 1.00 50.09 95 LYS A N 1
ATOM 769 C CA . LYS A 1 95 ? 20.596 -29.893 26.234 1.00 50.09 95 LYS A CA 1
ATOM 770 C C . LYS A 1 95 ? 19.514 -28.990 25.632 1.00 50.09 95 LYS A C 1
ATOM 772 O O . LYS A 1 95 ? 19.611 -27.768 25.716 1.00 50.09 95 LYS A O 1
ATOM 777 N N . ARG A 1 96 ? 18.472 -29.574 25.027 1.00 48.88 96 ARG A N 1
ATOM 778 C CA . ARG A 1 96 ? 17.316 -28.821 24.509 1.00 48.88 96 ARG A CA 1
ATOM 779 C C . ARG A 1 96 ? 16.389 -28.335 25.624 1.00 48.88 96 ARG A C 1
ATOM 781 O O . ARG A 1 96 ? 15.880 -27.225 25.508 1.00 48.88 96 ARG A O 1
ATOM 788 N N . LEU A 1 97 ? 16.195 -29.115 26.687 1.00 44.66 97 LEU A N 1
ATOM 789 C CA . LEU A 1 97 ? 15.412 -28.708 27.862 1.00 44.66 97 LEU A CA 1
ATOM 790 C C . LEU A 1 97 ? 16.092 -27.573 28.639 1.00 44.66 97 LEU A C 1
ATOM 792 O O . LEU A 1 97 ? 15.432 -26.584 28.951 1.00 44.66 97 LEU A O 1
ATOM 796 N N . ASP A 1 98 ? 17.406 -27.648 28.853 1.00 45.91 98 ASP A N 1
ATOM 797 C CA . ASP A 1 98 ? 18.177 -26.578 29.500 1.00 45.91 98 ASP A CA 1
ATOM 798 C C . ASP A 1 98 ? 18.143 -25.278 28.686 1.00 45.91 98 ASP A C 1
ATOM 800 O O . ASP A 1 98 ? 17.980 -24.195 29.248 1.00 45.91 98 ASP A O 1
ATOM 804 N N . TRP A 1 99 ? 18.195 -25.372 27.352 1.00 46.47 99 TRP A N 1
ATOM 805 C CA . TRP A 1 99 ? 18.037 -24.210 26.471 1.00 46.47 99 TRP A CA 1
ATOM 806 C C . TRP A 1 99 ? 16.638 -23.573 26.574 1.00 46.47 99 TRP A C 1
ATOM 808 O O . TRP A 1 99 ? 16.516 -22.349 26.571 1.00 46.47 99 TRP A O 1
ATOM 818 N N . ILE A 1 100 ? 15.578 -24.380 26.714 1.00 45.12 100 ILE A N 1
ATOM 819 C CA . ILE A 1 100 ? 14.192 -23.900 26.883 1.00 45.12 100 ILE A CA 1
ATOM 820 C C . ILE A 1 100 ? 13.969 -23.301 28.283 1.00 45.12 100 ILE A C 1
ATOM 822 O O . ILE A 1 100 ? 13.252 -22.308 28.422 1.00 45.12 100 ILE A O 1
ATOM 826 N N . SER A 1 101 ? 14.596 -23.874 29.312 1.00 40.62 101 SER A N 1
ATOM 827 C CA . SER A 1 101 ? 14.551 -23.395 30.699 1.00 40.62 101 SER A CA 1
ATOM 828 C C . SER A 1 101 ? 15.242 -22.032 30.855 1.00 40.62 101 SER A C 1
ATOM 830 O O . SER A 1 101 ? 14.664 -21.104 31.422 1.00 40.62 101 SER A O 1
ATOM 832 N N . GLN A 1 102 ? 16.420 -21.854 30.240 1.00 41.28 102 GLN A N 1
ATOM 833 C CA . GLN A 1 102 ? 17.174 -20.590 30.254 1.00 41.28 102 GLN A CA 1
ATOM 834 C C . GLN A 1 102 ? 16.463 -19.426 29.540 1.00 41.28 102 GLN A C 1
ATOM 836 O O . GLN A 1 102 ? 16.785 -18.269 29.792 1.00 41.28 102 GLN A O 1
ATOM 841 N N . GLN A 1 103 ? 15.490 -19.703 28.666 1.00 36.75 103 GLN A N 1
ATOM 842 C CA . GLN A 1 103 ? 14.705 -18.674 27.970 1.00 36.75 103 GLN A CA 1
ATOM 843 C C . GLN A 1 103 ? 13.468 -18.200 28.758 1.00 36.75 103 GLN A C 1
ATOM 845 O O . GLN A 1 103 ? 12.838 -17.232 28.343 1.00 36.75 103 GLN A O 1
ATOM 850 N N . ASN A 1 104 ? 13.102 -18.850 29.873 1.00 39.47 104 ASN A N 1
ATOM 851 C CA . ASN A 1 104 ? 11.812 -18.622 30.547 1.00 39.47 104 ASN A CA 1
ATOM 852 C C . ASN A 1 104 ? 11.904 -18.153 32.012 1.00 39.47 104 ASN A C 1
ATOM 854 O O . ASN A 1 104 ? 10.877 -18.024 32.681 1.00 39.47 104 ASN A O 1
ATOM 858 N N . SER A 1 105 ? 13.094 -17.843 32.531 1.00 28.70 105 SER A N 1
ATOM 859 C CA . SER A 1 105 ? 13.239 -17.251 33.864 1.00 28.70 105 SER A CA 1
ATOM 860 C C . SER A 1 105 ? 13.137 -15.722 33.806 1.00 28.70 105 SER A C 1
ATOM 862 O O . SER A 1 105 ? 14.135 -15.068 33.525 1.00 28.70 105 SER A O 1
ATOM 864 N N . ILE A 1 106 ? 11.941 -15.170 34.045 1.00 26.58 106 ILE A N 1
ATOM 865 C CA . ILE A 1 106 ? 11.636 -13.987 34.889 1.00 26.58 106 ILE A CA 1
ATOM 866 C C . ILE A 1 106 ? 10.130 -13.692 34.743 1.00 26.58 106 ILE A C 1
ATOM 868 O O . ILE A 1 106 ? 9.669 -13.175 33.728 1.00 26.58 106 ILE A O 1
ATOM 872 N N . VAL A 1 107 ? 9.352 -14.019 35.779 1.00 25.72 107 VAL A N 1
ATOM 873 C CA . VAL A 1 107 ? 7.928 -13.669 35.915 1.00 25.72 107 VAL A CA 1
ATOM 874 C C . VAL A 1 107 ? 7.642 -13.222 37.362 1.00 25.72 107 VAL A C 1
ATOM 876 O O . VAL A 1 107 ? 7.722 -14.057 38.254 1.00 25.72 107 VAL A O 1
ATOM 879 N N . MET A 1 108 ? 7.245 -11.935 37.517 1.00 26.39 108 MET A N 1
ATOM 880 C CA . MET A 1 108 ? 6.241 -11.334 38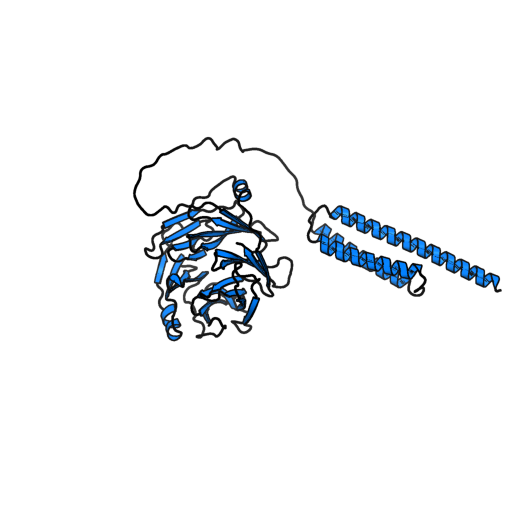.457 1.00 26.39 108 MET A CA 1
ATOM 881 C C . MET A 1 108 ? 6.458 -11.438 40.000 1.00 26.39 108 MET A C 1
ATOM 883 O O . MET A 1 108 ? 7.318 -12.225 40.379 1.00 26.39 108 MET A O 1
ATOM 887 N N . PRO A 1 109 ? 5.744 -10.692 40.918 1.00 32.66 109 PRO A N 1
ATOM 888 C CA . PRO A 1 109 ? 4.296 -10.332 40.873 1.00 32.66 109 PRO A CA 1
ATOM 889 C C . PRO A 1 109 ? 3.706 -9.058 41.590 1.00 32.66 109 PRO A C 1
ATOM 891 O O . PRO A 1 109 ? 4.232 -8.565 42.578 1.00 32.66 109 PRO A O 1
ATOM 894 N N . VAL A 1 110 ? 2.504 -8.653 41.104 1.00 23.03 110 VAL A N 1
ATOM 895 C CA . VAL A 1 110 ? 1.215 -8.276 41.791 1.00 23.03 110 VAL A CA 1
ATOM 896 C C . VAL A 1 110 ? 1.074 -6.987 42.650 1.00 23.03 110 VAL A C 1
ATOM 898 O O . VAL A 1 110 ? 1.862 -6.772 43.553 1.00 23.03 110 VAL A O 1
ATOM 901 N N . PHE A 1 111 ? -0.005 -6.187 42.424 1.00 20.55 111 PHE A N 1
ATOM 902 C CA . PHE A 1 111 ? -1.080 -5.795 43.397 1.00 20.55 111 PHE A CA 1
ATOM 903 C C . PHE A 1 111 ? -2.186 -4.851 42.794 1.00 20.55 111 PHE A C 1
ATOM 905 O O . PHE A 1 111 ? -1.892 -3.753 42.340 1.00 20.55 111 PHE A O 1
ATOM 912 N N . VAL A 1 112 ? -3.456 -5.316 42.828 1.00 20.53 112 VAL A N 1
ATOM 913 C CA . VAL A 1 112 ? -4.715 -4.690 43.358 1.00 20.53 112 VAL A CA 1
ATOM 914 C C . VAL A 1 112 ? -5.397 -3.429 42.734 1.00 20.53 112 VAL A C 1
ATOM 916 O O . VAL A 1 112 ? -4.957 -2.301 42.892 1.00 20.53 112 VAL A O 1
ATOM 919 N N . THR A 1 113 ? -6.569 -3.698 42.117 1.00 22.41 113 THR A N 1
ATOM 920 C CA . THR A 1 113 ? -7.934 -3.070 42.106 1.00 22.41 113 THR A CA 1
ATOM 921 C C . THR A 1 113 ? -8.252 -1.549 42.100 1.00 22.41 113 THR A C 1
ATOM 923 O O . THR A 1 113 ? -7.775 -0.787 42.929 1.00 22.41 113 THR A O 1
ATOM 926 N N . SER A 1 114 ? -9.314 -1.239 41.318 1.00 22.36 114 SER A N 1
ATOM 927 C CA . SER A 1 114 ? -10.419 -0.257 41.523 1.00 22.36 114 SER A CA 1
ATOM 928 C C . SER A 1 114 ? -10.233 1.235 41.188 1.00 22.36 114 SER A C 1
ATOM 930 O O . SER A 1 114 ? -9.726 1.989 42.008 1.00 22.36 114 SER A O 1
ATOM 932 N N . ALA A 1 115 ? -10.831 1.702 40.074 1.00 22.19 115 ALA A N 1
ATOM 933 C CA . ALA A 1 115 ? -11.261 3.106 39.883 1.00 22.19 115 ALA A CA 1
ATOM 934 C C . ALA A 1 115 ? -12.310 3.284 38.754 1.00 22.19 115 ALA A C 1
ATOM 936 O O . ALA A 1 115 ? -12.242 4.204 37.944 1.00 22.19 115 ALA A O 1
ATOM 937 N N . GLU A 1 116 ? -13.327 2.420 38.723 1.00 24.38 116 GLU A N 1
ATOM 938 C CA . GLU A 1 116 ? -14.516 2.533 37.853 1.00 24.38 116 GLU A CA 1
ATOM 939 C C . GLU A 1 116 ? -15.609 3.456 38.450 1.00 24.38 116 GLU A C 1
ATOM 941 O O . GLU A 1 116 ? -16.758 3.448 38.017 1.00 24.38 116 GLU A O 1
ATOM 946 N N . PHE A 1 117 ? -15.270 4.278 39.454 1.00 26.11 117 PHE A N 1
ATOM 947 C CA . PHE A 1 117 ? -16.259 4.972 40.292 1.00 26.11 117 PHE A CA 1
ATOM 948 C C . PHE A 1 117 ? -16.333 6.502 40.126 1.00 26.11 117 PHE A C 1
ATOM 950 O O . PHE A 1 117 ? -17.200 7.108 40.748 1.00 26.11 117 PHE A O 1
ATOM 957 N N . LEU A 1 118 ? -15.495 7.168 39.309 1.00 22.56 118 LEU A N 1
ATOM 958 C CA . LEU A 1 118 ? -15.362 8.635 39.452 1.00 22.56 118 LEU A CA 1
ATOM 959 C C . LEU A 1 118 ? -15.630 9.563 38.264 1.00 22.56 118 LEU A C 1
ATOM 961 O O . LEU A 1 118 ? -15.779 10.751 38.516 1.00 22.56 118 LEU A O 1
ATOM 965 N N . MET A 1 119 ? -15.796 9.112 37.018 1.00 25.86 119 MET A N 1
ATOM 966 C CA . MET A 1 119 ? -15.967 10.072 35.901 1.00 25.86 119 MET A CA 1
ATOM 967 C C . MET A 1 119 ? -17.197 9.818 35.025 1.00 25.86 119 MET A C 1
ATOM 969 O O . MET A 1 119 ? -17.254 10.224 33.872 1.00 25.86 119 MET A O 1
ATOM 973 N N . LYS A 1 120 ? -18.240 9.215 35.610 1.00 25.72 120 LYS A N 1
ATOM 974 C CA . LYS A 1 120 ? -19.601 9.151 35.039 1.00 25.72 120 LYS A CA 1
ATOM 975 C C . LYS A 1 120 ? -20.489 10.335 35.472 1.00 25.72 120 LYS A C 1
ATOM 977 O O . LYS A 1 120 ? -21.706 10.272 35.342 1.00 25.72 120 LYS A O 1
ATOM 982 N N . LYS A 1 121 ? -19.892 11.405 36.022 1.00 25.42 121 LYS A N 1
ATOM 983 C CA . LYS A 1 121 ? -20.609 12.525 36.665 1.00 25.42 121 LYS A CA 1
ATOM 984 C C . LYS A 1 121 ? -20.237 13.923 36.149 1.00 25.42 121 LYS A C 1
ATOM 986 O O . LYS A 1 121 ? -20.577 14.907 36.798 1.00 25.42 121 LYS A O 1
ATOM 991 N N . LEU A 1 122 ? -19.569 14.035 35.002 1.00 22.23 122 LEU A N 1
ATOM 992 C CA . LEU A 1 122 ? -19.207 15.329 34.417 1.00 22.23 122 LEU A CA 1
ATOM 993 C C . LEU A 1 122 ? -19.616 15.380 32.938 1.00 22.23 122 LEU A C 1
ATOM 995 O O . LEU A 1 122 ? -18.922 14.849 32.081 1.00 22.23 122 LEU A O 1
ATOM 999 N N . TYR A 1 123 ? -20.736 16.079 32.712 1.00 24.67 123 TYR A N 1
ATOM 1000 C CA . TYR A 1 123 ? -21.271 16.622 31.451 1.00 24.67 123 TYR A CA 1
ATOM 1001 C C . TYR A 1 123 ? -22.036 15.642 30.537 1.00 24.67 123 TYR A C 1
ATOM 1003 O O . TYR A 1 123 ? -21.457 14.734 29.964 1.00 24.67 123 TYR A O 1
ATOM 1011 N N . GLY A 1 124 ? -23.355 15.738 30.328 1.00 23.81 124 GLY A N 1
ATOM 1012 C CA . GLY A 1 124 ? -24.298 16.846 30.532 1.00 23.81 124 GLY A CA 1
ATOM 1013 C C . GLY A 1 124 ? -24.684 17.476 29.188 1.00 23.81 124 GLY A C 1
ATOM 1014 O O . GLY A 1 124 ? -23.883 18.193 28.609 1.00 23.81 124 GLY A O 1
ATOM 1015 N N . GLU A 1 125 ? -25.891 17.129 28.729 1.00 25.16 125 GLU A N 1
ATOM 1016 C CA . GLU A 1 125 ? -26.778 17.724 27.708 1.00 25.16 125 GLU A CA 1
ATOM 1017 C C . GLU A 1 125 ? -26.290 18.899 26.833 1.00 25.16 125 GLU A C 1
ATOM 1019 O O . GLU A 1 125 ? -25.827 19.906 27.352 1.00 25.16 125 GLU A O 1
ATOM 1024 N N . LEU A 1 126 ? -26.617 18.869 25.525 1.00 22.22 126 LEU A N 1
ATOM 1025 C CA . LEU A 1 126 ? -27.255 20.012 24.842 1.00 22.22 126 LEU A CA 1
ATOM 1026 C C . LEU A 1 126 ? -27.905 19.642 23.493 1.00 22.22 126 LEU A C 1
ATOM 1028 O O . LEU A 1 126 ? -27.362 18.909 22.669 1.00 22.22 126 LEU A O 1
ATOM 1032 N N . LYS A 1 127 ? -29.117 20.181 23.317 1.00 23.31 127 LYS A N 1
ATOM 1033 C CA . LYS A 1 127 ? -30.056 20.031 22.197 1.00 23.31 127 LYS A CA 1
ATOM 1034 C C . LYS A 1 127 ? -29.682 20.868 20.960 1.00 23.31 127 LYS A C 1
ATOM 1036 O O . LYS A 1 127 ? -28.996 21.880 21.036 1.00 23.31 127 LYS A O 1
ATOM 1041 N N . PHE A 1 128 ? -30.258 20.426 19.843 1.00 24.62 128 PHE A N 1
ATOM 1042 C CA . PHE A 1 128 ? -30.198 20.896 18.455 1.00 24.62 128 PHE A CA 1
ATOM 1043 C C . PHE A 1 128 ? -30.602 22.359 18.170 1.00 24.62 128 PHE A C 1
ATOM 1045 O O . PHE A 1 128 ? -31.606 22.845 18.689 1.00 24.62 128 PHE A O 1
ATOM 1052 N N . ARG A 1 129 ? -29.945 22.949 17.153 1.00 22.44 129 ARG A N 1
ATOM 1053 C CA . ARG A 1 129 ? -30.560 23.776 16.088 1.00 22.44 129 ARG A CA 1
ATOM 1054 C C . ARG A 1 129 ? -29.881 23.505 14.731 1.00 22.44 129 ARG A C 1
ATOM 1056 O O . ARG A 1 129 ? -28.682 23.261 14.669 1.00 22.44 129 ARG A O 1
ATOM 1063 N N . SER A 1 130 ? -30.703 23.499 13.681 1.00 28.27 130 SER A N 1
ATOM 1064 C CA . SER A 1 130 ? -30.482 23.048 12.294 1.00 28.27 130 SER A CA 1
ATOM 1065 C C . SER A 1 130 ? -29.672 23.998 11.400 1.00 28.27 130 SER A C 1
ATOM 1067 O O . SER A 1 130 ? -29.820 25.200 11.583 1.00 28.27 130 SER A O 1
ATOM 1069 N N . ILE A 1 131 ? -28.991 23.462 10.364 1.00 24.59 131 ILE A N 1
ATOM 1070 C CA . ILE A 1 131 ? -28.832 23.992 8.979 1.00 24.59 131 ILE A CA 1
ATOM 1071 C C . ILE A 1 131 ? -28.367 22.832 8.043 1.00 24.59 131 ILE A C 1
ATOM 1073 O O . ILE A 1 131 ? -27.771 21.859 8.492 1.00 24.59 131 ILE A O 1
ATOM 1077 N N . SER A 1 132 ? -28.730 22.922 6.760 1.00 29.00 132 SER A N 1
ATOM 1078 C CA . SER A 1 132 ? -28.865 21.918 5.683 1.00 29.00 132 SER A CA 1
ATOM 1079 C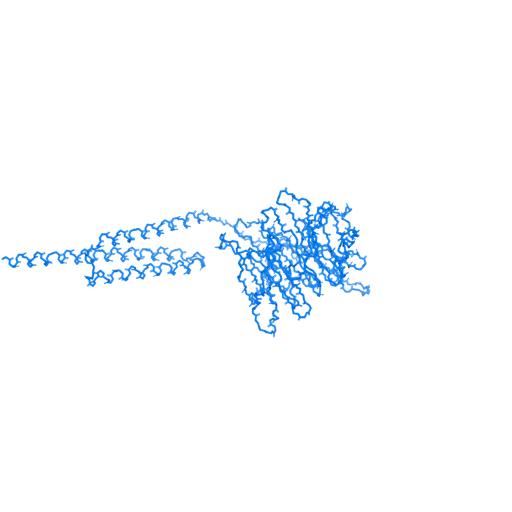 C . SER A 1 132 ? -27.603 21.296 5.028 1.00 29.00 132 SER A C 1
ATOM 1081 O O . SER A 1 132 ? -26.679 22.009 4.659 1.00 29.00 132 SER A O 1
ATOM 1083 N N . GLN A 1 133 ? -27.688 19.981 4.745 1.00 40.31 133 GLN A N 1
ATOM 1084 C CA . GLN A 1 133 ? -27.168 19.208 3.583 1.00 40.31 133 GLN A CA 1
ATOM 1085 C C . GLN A 1 133 ? -25.664 19.259 3.191 1.00 40.31 133 GLN A C 1
ATOM 1087 O O . GLN A 1 133 ? -25.298 19.660 2.091 1.00 40.31 133 GLN A O 1
ATOM 1092 N N . GLN A 1 134 ? -24.821 18.677 4.049 1.00 32.81 134 GLN A N 1
ATOM 1093 C CA . GLN A 1 134 ? -23.893 17.563 3.756 1.00 32.81 134 GLN A CA 1
ATOM 1094 C C . GLN A 1 134 ? -23.785 16.774 5.077 1.00 32.81 134 GLN A C 1
ATOM 1096 O O . GLN A 1 134 ? -23.426 17.345 6.105 1.00 32.81 134 GLN A O 1
ATOM 1101 N N . GLU A 1 135 ? -24.200 15.503 5.100 1.00 34.84 135 GLU A N 1
ATOM 1102 C CA . GLU A 1 135 ? -24.309 14.704 6.334 1.00 34.84 135 GLU A CA 1
ATOM 1103 C C . GLU A 1 135 ? -22.922 14.354 6.918 1.00 34.84 135 GLU A C 1
ATOM 1105 O O . GLU A 1 135 ? -22.256 13.423 6.483 1.00 34.84 135 GLU A O 1
ATOM 1110 N N . VAL A 1 136 ? -22.511 15.195 7.874 1.00 32.06 136 VAL A N 1
ATOM 1111 C CA . VAL A 1 136 ? -21.459 15.148 8.914 1.00 32.06 136 VAL A CA 1
ATOM 1112 C C . VAL A 1 136 ? -20.353 14.083 8.802 1.00 32.06 136 VAL A C 1
ATOM 1114 O O . VAL A 1 136 ? -20.576 12.905 9.067 1.00 32.06 136 VAL A O 1
ATOM 1117 N N . ILE A 1 137 ? -19.109 14.545 8.615 1.00 39.16 137 ILE A N 1
ATOM 1118 C CA . ILE A 1 137 ? -17.901 13.819 9.033 1.00 39.16 137 ILE A CA 1
ATOM 1119 C C . ILE A 1 137 ? -17.459 14.338 10.412 1.00 39.16 137 ILE A C 1
ATOM 1121 O O . ILE A 1 137 ? -17.132 15.519 10.540 1.00 39.16 137 ILE A O 1
ATOM 1125 N N . LYS A 1 138 ? -17.406 13.475 11.434 1.00 34.53 138 LYS A N 1
ATOM 1126 C CA . LYS A 1 138 ? -16.723 13.756 12.712 1.00 34.53 138 LYS A CA 1
ATOM 1127 C C . LYS A 1 138 ? -16.058 12.486 13.252 1.00 34.53 138 LYS A C 1
ATOM 1129 O O . LYS A 1 138 ? -16.714 11.458 13.321 1.00 34.53 138 LYS A O 1
ATOM 1134 N N . PHE A 1 139 ? -14.793 12.582 13.666 1.00 43.16 139 PHE A N 1
ATOM 1135 C CA . PHE A 1 139 ? -14.049 11.521 14.354 1.00 43.16 139 PHE A CA 1
ATOM 1136 C C . PHE A 1 139 ? -13.436 12.088 15.638 1.00 43.16 139 PHE A C 1
ATOM 1138 O O . PHE A 1 139 ? -12.762 13.111 15.576 1.00 43.16 139 PHE A O 1
ATOM 1145 N N . ASP A 1 140 ? -13.625 11.418 16.772 1.00 38.19 140 ASP A N 1
ATOM 1146 C CA . ASP A 1 140 ? -12.930 11.727 18.026 1.00 38.19 140 ASP A CA 1
ATOM 1147 C C . ASP A 1 140 ? -12.789 10.428 18.835 1.00 38.19 140 ASP A C 1
ATOM 1149 O O . ASP A 1 140 ? -13.802 9.820 19.186 1.00 38.19 140 ASP A O 1
ATOM 1153 N N . CYS A 1 141 ? -11.566 9.965 19.126 1.00 39.50 141 CYS A N 1
ATOM 1154 C CA . CYS A 1 141 ? -11.367 8.869 20.079 1.00 39.50 141 CYS A CA 1
ATOM 1155 C C . CYS A 1 141 ? -10.157 9.102 20.998 1.00 39.50 141 CYS A C 1
ATOM 1157 O O . CYS A 1 141 ? -9.013 8.799 20.655 1.00 39.50 141 CYS A O 1
ATOM 1159 N N . LYS A 1 142 ? -10.460 9.578 22.216 1.00 43.91 142 LYS A N 1
ATOM 1160 C CA . LYS A 1 142 ? -9.616 9.547 23.421 1.00 43.91 142 LYS A CA 1
ATOM 1161 C C . LYS A 1 142 ? -10.328 8.730 24.501 1.00 43.91 142 LYS A C 1
ATOM 1163 O O . LYS A 1 142 ? -11.463 9.059 24.832 1.00 43.91 142 LYS A O 1
ATOM 1168 N N . THR A 1 143 ? -9.660 7.760 25.129 1.00 39.84 143 THR A N 1
ATOM 1169 C CA . THR A 1 143 ? -10.098 7.237 26.439 1.00 39.84 143 THR A CA 1
ATOM 1170 C C . THR A 1 143 ? -8.912 6.799 27.292 1.00 39.84 143 THR A C 1
ATOM 1172 O O . THR A 1 143 ? -8.178 5.890 26.910 1.00 39.84 143 THR A O 1
ATOM 1175 N N . GLU A 1 144 ? -8.803 7.364 28.495 1.00 36.12 144 GLU A N 1
ATOM 1176 C CA . GLU A 1 144 ? -7.819 6.995 29.529 1.00 36.12 144 GLU A CA 1
ATOM 1177 C C . GLU A 1 144 ? -7.997 5.549 30.059 1.00 36.12 144 GLU A C 1
ATOM 1179 O O . GLU A 1 144 ? -7.097 5.022 30.703 1.00 36.12 144 GLU A O 1
ATOM 1184 N N . ASN A 1 145 ? -9.097 4.863 29.699 1.00 36.62 145 ASN A N 1
ATOM 1185 C CA . ASN A 1 145 ? -9.417 3.467 30.060 1.00 36.62 145 ASN A CA 1
ATOM 1186 C C . ASN A 1 145 ? -9.566 2.516 28.835 1.00 36.62 145 ASN A C 1
ATOM 1188 O O . ASN A 1 145 ? -10.269 1.506 28.907 1.00 36.62 145 ASN A O 1
ATOM 1192 N N . GLY A 1 146 ? -8.925 2.829 27.698 1.00 43.81 146 GLY A N 1
ATOM 1193 C CA . GLY A 1 146 ? -9.186 2.301 26.337 1.00 43.81 146 GLY A CA 1
ATOM 1194 C C . GLY A 1 146 ? -9.137 0.787 26.050 1.00 43.81 146 GLY A C 1
ATOM 1195 O O . GLY A 1 146 ? -9.383 0.376 24.918 1.00 43.81 146 GLY A O 1
ATOM 1196 N N . SER A 1 147 ? -8.892 -0.075 27.034 1.00 43.12 147 SER A N 1
ATOM 1197 C CA . SER A 1 147 ? -8.876 -1.533 26.841 1.00 43.12 147 SER A CA 1
ATOM 1198 C C . SER A 1 147 ? -10.282 -2.142 26.719 1.00 43.12 147 SER A C 1
ATOM 1200 O O . SER A 1 147 ? -10.469 -3.109 25.984 1.00 43.12 147 SER A O 1
ATOM 1202 N N . GLN A 1 148 ? -11.286 -1.595 27.419 1.00 40.00 148 GLN A N 1
ATOM 1203 C CA . GLN A 1 148 ? -12.634 -2.190 27.493 1.00 40.00 148 GLN A CA 1
ATOM 1204 C C . GLN A 1 148 ? -13.416 -2.094 26.172 1.00 40.00 148 GLN A C 1
ATOM 1206 O O . GLN A 1 148 ? -14.083 -3.055 25.790 1.00 40.00 148 GLN A O 1
ATOM 1211 N N . PHE A 1 149 ? -13.298 -0.986 25.430 1.00 51.78 149 PHE A N 1
ATOM 1212 C CA . PHE A 1 149 ? -14.014 -0.820 24.158 1.00 51.78 149 PHE A CA 1
ATOM 1213 C C . PHE A 1 149 ? -13.468 -1.746 23.067 1.00 51.78 149 PHE A C 1
ATOM 1215 O O . PHE A 1 149 ? -14.251 -2.398 22.379 1.00 51.78 149 PHE A O 1
ATOM 1222 N N . LEU A 1 150 ? -12.143 -1.904 22.966 1.00 59.16 150 LEU A N 1
ATOM 1223 C CA . LEU A 1 150 ? -11.528 -2.803 21.983 1.00 59.16 150 LEU A CA 1
ATOM 1224 C C . LEU A 1 150 ? -11.893 -4.275 22.205 1.00 59.16 150 LEU A C 1
ATOM 1226 O O . LEU A 1 150 ? -11.939 -5.045 21.245 1.00 59.16 150 LEU A O 1
ATOM 1230 N N . LEU A 1 151 ? -12.150 -4.691 23.449 1.00 58.69 151 LEU A N 1
ATOM 1231 C CA . LEU A 1 151 ? -12.581 -6.057 23.762 1.00 58.69 151 LEU A CA 1
ATOM 1232 C C . LEU A 1 151 ? -13.979 -6.369 23.212 1.00 58.69 151 LEU A C 1
ATOM 1234 O O . LEU A 1 151 ? -14.223 -7.509 22.829 1.00 58.69 151 LEU A O 1
ATOM 1238 N N . SER A 1 152 ? -14.855 -5.364 23.124 1.00 69.19 152 SER A N 1
ATOM 1239 C CA . SER A 1 152 ? -16.230 -5.522 22.632 1.00 69.19 152 SER A CA 1
ATOM 1240 C C . SER A 1 152 ? -16.356 -5.573 21.105 1.00 69.19 152 SER A C 1
ATOM 1242 O O . SER A 1 152 ? -17.384 -6.009 20.590 1.00 69.19 152 SER A O 1
ATOM 1244 N N . ILE A 1 153 ? -15.319 -5.155 20.370 1.00 76.75 153 ILE A N 1
ATOM 1245 C CA . ILE A 1 153 ? -15.355 -5.119 18.906 1.00 76.75 153 ILE A CA 1
ATOM 1246 C C . ILE A 1 153 ? -15.292 -6.553 18.351 1.00 76.75 153 ILE A C 1
ATOM 1248 O O . ILE A 1 153 ? -14.380 -7.305 18.717 1.00 76.75 153 ILE A O 1
ATOM 1252 N N . PRO A 1 154 ? -16.187 -6.937 17.424 1.00 78.31 154 PRO A N 1
ATOM 1253 C CA . PRO A 1 154 ? -16.144 -8.242 16.775 1.00 78.31 154 PRO A CA 1
ATOM 1254 C C . PRO A 1 154 ? -14.785 -8.529 16.121 1.00 78.31 154 PRO A C 1
ATOM 1256 O O . PRO A 1 154 ? -14.255 -7.724 15.347 1.00 78.31 154 PRO A O 1
ATOM 1259 N N . LYS A 1 155 ? -14.213 -9.699 16.430 1.00 85.50 155 LYS A N 1
ATOM 1260 C CA . LYS A 1 155 ? -12.937 -10.157 15.867 1.00 85.50 155 LYS A CA 1
ATOM 1261 C C . LYS A 1 155 ? -13.173 -10.952 14.587 1.00 85.50 155 LYS A C 1
ATOM 1263 O O . LYS A 1 155 ? -13.879 -11.956 14.609 1.00 85.50 155 LYS A O 1
ATOM 1268 N N . LYS A 1 156 ? -12.520 -10.554 13.494 1.00 86.88 156 LYS A N 1
ATOM 1269 C CA . LYS A 1 156 ? -12.571 -11.294 12.226 1.00 86.88 156 LYS A CA 1
ATOM 1270 C C . LYS A 1 156 ? -11.595 -12.467 12.209 1.00 86.88 156 LYS A C 1
ATOM 1272 O O . LYS A 1 156 ? -10.438 -12.345 12.620 1.00 86.88 156 LYS A O 1
ATOM 1277 N N . THR A 1 157 ? -12.050 -13.589 11.663 1.00 87.06 157 THR A N 1
ATOM 1278 C CA . THR A 1 157 ? -11.214 -14.745 11.323 1.00 87.06 157 THR A CA 1
ATOM 1279 C C . THR A 1 157 ? -10.836 -14.704 9.844 1.00 87.06 157 THR A C 1
ATOM 1281 O O . THR A 1 157 ? -11.626 -14.228 9.027 1.00 87.06 157 THR A O 1
ATOM 1284 N N . PRO A 1 158 ? -9.638 -15.178 9.468 1.00 89.88 158 PRO A N 1
ATOM 1285 C CA . PRO A 1 158 ? -9.249 -15.195 8.069 1.00 89.88 158 PRO A CA 1
ATOM 1286 C C . PRO A 1 158 ? -10.091 -16.214 7.293 1.00 89.88 158 PRO A C 1
ATOM 1288 O O . PRO A 1 158 ? -10.251 -17.349 7.733 1.00 89.88 158 PRO A O 1
ATOM 1291 N N . VAL A 1 159 ? -10.582 -15.819 6.121 1.00 89.69 159 VAL A N 1
ATOM 1292 C CA . VAL A 1 159 ? -11.327 -16.697 5.209 1.00 89.69 159 VAL A CA 1
ATOM 1293 C C . VAL A 1 159 ? -10.378 -17.627 4.453 1.00 89.69 159 VAL A C 1
ATOM 1295 O O . VAL A 1 159 ? -10.685 -18.790 4.216 1.00 89.69 159 VAL A O 1
ATOM 1298 N N . TRP A 1 160 ? -9.190 -17.135 4.102 1.00 90.69 160 TRP A N 1
ATOM 1299 C CA . TRP A 1 160 ? -8.126 -17.948 3.523 1.00 90.69 160 TRP A CA 1
ATOM 1300 C C . TRP A 1 160 ? -6.746 -17.420 3.902 1.00 90.69 160 TRP A C 1
ATOM 1302 O O . TRP A 1 160 ? -6.576 -16.261 4.292 1.00 90.69 160 TRP A O 1
ATOM 1312 N N . THR A 1 161 ? -5.750 -18.298 3.776 1.00 92.19 161 THR A N 1
ATOM 1313 C CA . THR A 1 161 ? -4.331 -18.008 4.006 1.00 92.19 161 THR A CA 1
ATOM 1314 C C . THR A 1 161 ? -3.496 -18.613 2.883 1.00 92.19 161 THR A C 1
ATOM 1316 O O . THR A 1 161 ? -3.719 -19.760 2.501 1.00 92.19 161 THR A O 1
ATOM 1319 N N . ILE A 1 162 ? -2.510 -17.868 2.383 1.00 92.31 162 ILE A N 1
ATOM 1320 C CA . ILE A 1 162 ? -1.512 -18.366 1.428 1.00 92.31 162 ILE A CA 1
ATOM 1321 C C . ILE A 1 162 ? -0.123 -18.149 2.013 1.00 92.31 162 ILE A C 1
ATOM 1323 O O . ILE A 1 162 ? 0.233 -17.034 2.395 1.00 92.31 162 ILE A O 1
ATOM 1327 N N . SER A 1 163 ? 0.674 -19.214 2.044 1.00 92.44 163 SER A N 1
ATOM 1328 C CA . SER A 1 163 ? 2.089 -19.157 2.407 1.00 92.44 163 SER A CA 1
ATOM 1329 C C . SER A 1 163 ? 2.929 -18.668 1.230 1.00 92.44 163 SER A C 1
ATOM 1331 O O . SER A 1 163 ? 2.772 -19.132 0.102 1.00 92.44 163 SER A O 1
ATOM 1333 N N . LEU A 1 164 ? 3.858 -17.755 1.500 1.00 92.38 164 LEU A N 1
ATOM 1334 C CA . LEU A 1 164 ? 4.695 -17.104 0.500 1.00 92.38 164 LEU A CA 1
ATOM 1335 C C . LEU A 1 164 ? 6.166 -17.472 0.688 1.00 92.38 164 LEU A C 1
ATOM 1337 O O . LEU A 1 164 ? 6.671 -17.577 1.806 1.00 92.38 164 LEU A O 1
ATOM 1341 N N . LYS A 1 165 ? 6.882 -17.591 -0.433 1.00 91.38 165 LYS A N 1
ATOM 1342 C CA . LYS A 1 165 ? 8.349 -17.722 -0.447 1.00 91.38 165 LYS A CA 1
ATOM 1343 C C . LYS A 1 165 ? 9.085 -16.390 -0.254 1.00 91.38 165 LYS A C 1
ATOM 1345 O O . LYS A 1 165 ? 10.301 -16.409 -0.157 1.00 91.38 165 LYS A O 1
ATOM 1350 N N . ILE A 1 166 ? 8.349 -15.279 -0.235 1.00 92.06 166 ILE A N 1
ATOM 1351 C CA . ILE A 1 166 ? 8.860 -13.917 -0.058 1.00 92.06 166 ILE A CA 1
ATOM 1352 C C . ILE A 1 166 ? 8.118 -13.233 1.086 1.00 92.06 166 ILE A C 1
ATOM 1354 O O . ILE A 1 166 ? 7.013 -13.645 1.455 1.00 92.06 166 ILE A O 1
ATOM 1358 N N . ILE A 1 167 ? 8.693 -12.151 1.600 1.00 93.62 167 ILE A N 1
ATOM 1359 C CA . ILE A 1 167 ? 8.045 -11.283 2.579 1.00 93.62 167 ILE A CA 1
ATOM 1360 C C . ILE A 1 167 ? 7.203 -10.222 1.841 1.00 93.62 167 ILE A C 1
ATOM 1362 O O . ILE A 1 167 ? 7.769 -9.433 1.085 1.00 93.62 167 ILE A O 1
ATOM 1366 N N . PRO A 1 168 ? 5.874 -10.159 2.054 1.00 95.25 168 PRO A N 1
ATOM 1367 C CA . PRO A 1 168 ? 4.977 -9.256 1.331 1.00 95.25 168 PRO A CA 1
ATOM 1368 C C . PRO A 1 168 ? 5.054 -7.822 1.880 1.00 95.25 168 PRO A C 1
ATOM 1370 O O . PRO A 1 168 ? 4.211 -7.400 2.673 1.00 95.25 168 PRO A O 1
ATOM 1373 N N . TYR A 1 169 ? 6.074 -7.066 1.478 1.00 95.06 169 TYR A N 1
ATOM 1374 C CA . TYR A 1 169 ? 6.236 -5.669 1.898 1.00 95.06 169 TYR A CA 1
ATOM 1375 C C . TYR A 1 169 ? 5.234 -4.722 1.246 1.00 95.06 169 TYR A C 1
ATOM 1377 O O . TYR A 1 169 ? 4.842 -3.730 1.860 1.00 95.06 169 TYR A O 1
ATOM 1385 N N . PHE A 1 170 ? 4.785 -5.050 0.039 1.00 96.19 170 PHE A N 1
ATOM 1386 C CA . PHE A 1 170 ? 3.787 -4.285 -0.688 1.00 96.19 170 PHE A CA 1
ATOM 1387 C C . PHE A 1 170 ? 2.679 -5.205 -1.188 1.00 96.19 170 PHE A C 1
ATOM 1389 O O . PHE A 1 170 ? 2.940 -6.285 -1.719 1.00 96.19 170 PHE A O 1
ATOM 1396 N N . LEU A 1 171 ? 1.441 -4.752 -1.010 1.00 96.31 171 LEU A N 1
ATOM 1397 C CA . LEU A 1 171 ? 0.230 -5.423 -1.459 1.00 96.31 171 LEU A CA 1
ATOM 1398 C C . LEU A 1 171 ? -0.618 -4.412 -2.217 1.00 96.31 171 LEU A C 1
ATOM 1400 O O . LEU A 1 171 ? -0.932 -3.349 -1.677 1.00 96.31 171 LEU A O 1
ATOM 1404 N N . CYS A 1 172 ? -0.994 -4.739 -3.448 1.00 94.38 172 CYS A N 1
ATOM 1405 C CA . CYS A 1 172 ? -1.901 -3.921 -4.243 1.00 94.38 172 CYS A CA 1
ATOM 1406 C C . CYS A 1 172 ? -2.878 -4.811 -5.003 1.00 94.38 172 CYS A C 1
ATOM 1408 O O . CYS A 1 172 ? -2.475 -5.798 -5.620 1.00 94.38 172 CYS A O 1
ATOM 1410 N N . PHE A 1 173 ? -4.150 -4.430 -4.990 1.00 90.62 173 PHE A N 1
ATOM 1411 C CA . PHE A 1 173 ? -5.127 -4.964 -5.922 1.00 90.62 173 PHE A CA 1
ATOM 1412 C C . PHE A 1 173 ? -5.179 -4.116 -7.175 1.00 90.62 173 PHE A C 1
ATOM 1414 O O . PHE A 1 173 ? -5.154 -2.889 -7.103 1.00 90.62 173 PHE A O 1
ATOM 1421 N N . TYR A 1 174 ? -5.295 -4.781 -8.315 1.00 82.81 174 TYR A N 1
ATOM 1422 C CA . TYR A 1 174 ? -5.556 -4.109 -9.572 1.00 82.81 174 TYR A CA 1
ATOM 1423 C C . TYR A 1 174 ? -6.296 -5.033 -10.554 1.00 82.81 174 TYR A C 1
ATOM 1425 O O . TYR A 1 174 ? -6.132 -6.245 -10.471 1.00 82.81 174 TYR A O 1
ATOM 1433 N N . SER A 1 175 ? -7.056 -4.447 -11.490 1.00 69.75 175 SER A N 1
ATOM 1434 C CA . SER A 1 175 ? -7.851 -5.025 -12.596 1.00 69.75 175 SER A CA 1
ATOM 1435 C C . SER A 1 175 ? -9.366 -4.933 -12.392 1.00 69.75 175 SER A C 1
ATOM 1437 O O . SER A 1 175 ? -9.922 -5.431 -11.414 1.00 69.75 175 SER A O 1
ATOM 1439 N N . ASN A 1 176 ? -10.028 -4.305 -13.370 1.00 64.00 176 ASN A N 1
ATOM 1440 C CA . ASN A 1 176 ? -11.474 -4.065 -13.389 1.00 64.00 176 ASN A CA 1
ATOM 1441 C C . ASN A 1 176 ? -12.294 -5.293 -13.815 1.00 64.00 176 ASN A C 1
ATOM 1443 O O . ASN A 1 176 ? -13.475 -5.365 -13.496 1.00 64.00 176 ASN A O 1
ATOM 1447 N N . VAL A 1 177 ? -11.690 -6.238 -14.546 1.00 72.56 177 VAL A N 1
ATOM 1448 C CA . VAL A 1 177 ? -12.398 -7.408 -15.108 1.00 72.56 177 VAL A CA 1
ATOM 1449 C C . VAL A 1 177 ? -12.028 -8.686 -14.363 1.00 72.56 177 VAL A C 1
ATOM 1451 O O . VAL A 1 177 ? -12.898 -9.458 -13.984 1.00 72.56 177 VAL A O 1
ATOM 1454 N N . ASN A 1 178 ? -10.734 -8.886 -14.118 1.00 82.38 178 ASN A N 1
ATOM 1455 C CA . ASN A 1 178 ? -10.201 -10.040 -13.401 1.00 82.38 178 ASN A CA 1
ATOM 1456 C C . ASN A 1 178 ? -9.217 -9.524 -12.360 1.00 82.38 178 ASN A C 1
ATOM 1458 O O . ASN A 1 178 ? -8.040 -9.379 -12.709 1.00 82.38 178 ASN A O 1
ATOM 1462 N N . PRO A 1 179 ? -9.676 -9.175 -11.145 1.00 87.31 179 PRO A N 1
ATOM 1463 C CA . PRO A 1 179 ? -8.808 -8.589 -10.142 1.00 87.31 179 PRO A CA 1
ATOM 1464 C C . PRO A 1 179 ? -7.583 -9.483 -9.900 1.00 87.31 179 PRO A C 1
ATOM 1466 O O . PRO A 1 179 ? -7.627 -10.713 -9.975 1.00 87.31 179 PRO A O 1
ATOM 1469 N N . GLN A 1 180 ? -6.443 -8.858 -9.670 1.00 92.75 180 GLN A N 1
ATOM 1470 C CA . GLN A 1 180 ? -5.175 -9.513 -9.407 1.00 92.75 180 GLN A CA 1
ATOM 1471 C C . GLN A 1 180 ? -4.580 -8.906 -8.148 1.00 92.75 180 GLN A C 1
ATOM 1473 O O . GLN A 1 180 ? -4.666 -7.698 -7.919 1.00 92.75 180 GLN A O 1
ATOM 1478 N N . LEU A 1 181 ? -3.977 -9.763 -7.331 1.00 94.56 181 LEU A N 1
ATOM 1479 C CA . LEU A 1 181 ? -3.236 -9.348 -6.153 1.00 94.56 181 LEU A CA 1
ATOM 1480 C C . LEU A 1 181 ? -1.745 -9.348 -6.485 1.00 94.56 181 LEU A C 1
ATOM 1482 O O . LEU A 1 181 ? -1.149 -10.399 -6.729 1.00 94.56 181 LEU A O 1
ATOM 1486 N N . PHE A 1 182 ? -1.157 -8.160 -6.463 1.00 96.12 182 PHE A N 1
ATOM 1487 C CA . PHE A 1 182 ? 0.268 -7.927 -6.628 1.00 96.12 182 PHE A CA 1
ATOM 1488 C C . PHE A 1 182 ? 0.929 -7.938 -5.251 1.00 96.12 182 PHE A C 1
ATOM 1490 O O . PHE A 1 182 ? 0.570 -7.151 -4.374 1.00 96.12 182 PHE A O 1
ATOM 1497 N N . VAL A 1 183 ? 1.889 -8.843 -5.067 1.00 96.88 183 VAL A N 1
ATOM 1498 C CA . VAL A 1 183 ? 2.634 -9.030 -3.820 1.00 96.88 183 VAL A CA 1
ATOM 1499 C C . VAL A 1 183 ? 4.115 -8.820 -4.098 1.00 96.88 183 VAL A C 1
ATOM 1501 O O . VAL A 1 183 ? 4.749 -9.691 -4.691 1.00 96.88 183 VAL A O 1
ATOM 1504 N N . CYS A 1 184 ? 4.665 -7.685 -3.676 1.00 96.44 184 CYS A N 1
ATOM 1505 C CA . CYS A 1 184 ? 6.068 -7.341 -3.903 1.00 96.44 184 CYS A CA 1
ATOM 1506 C C . CYS A 1 184 ? 6.855 -7.359 -2.589 1.00 96.44 184 CYS A C 1
ATOM 1508 O O . CYS A 1 184 ? 6.380 -6.866 -1.561 1.00 96.44 184 CYS A O 1
ATOM 1510 N N . ASP A 1 185 ? 8.066 -7.911 -2.618 1.00 94.69 185 ASP A N 1
ATOM 1511 C CA . ASP A 1 185 ? 9.027 -7.759 -1.527 1.00 94.69 185 ASP A CA 1
ATOM 1512 C C . ASP A 1 185 ? 9.863 -6.471 -1.669 1.00 94.69 185 ASP A C 1
ATOM 1514 O O . ASP A 1 185 ? 9.671 -5.673 -2.588 1.00 94.69 185 ASP A O 1
ATOM 1518 N N . ARG A 1 186 ? 10.794 -6.249 -0.732 1.00 92.31 186 ARG A N 1
ATOM 1519 C CA . ARG A 1 186 ? 11.707 -5.091 -0.749 1.00 92.31 186 ARG A CA 1
ATOM 1520 C C . ARG A 1 186 ? 12.758 -5.141 -1.855 1.00 92.31 186 ARG A C 1
ATOM 1522 O O . ARG A 1 186 ? 13.337 -4.105 -2.151 1.00 92.31 186 ARG A O 1
ATOM 1529 N N . ASN A 1 187 ? 12.998 -6.302 -2.452 1.00 91.56 187 ASN A N 1
ATOM 1530 C CA . ASN A 1 187 ? 14.047 -6.513 -3.448 1.00 91.56 187 ASN A CA 1
ATOM 1531 C C . ASN A 1 187 ? 13.486 -6.501 -4.882 1.00 91.56 187 ASN A C 1
ATOM 1533 O O . ASN A 1 187 ? 14.216 -6.749 -5.840 1.00 91.56 187 ASN A O 1
ATOM 1537 N N . GLY A 1 188 ? 12.186 -6.236 -5.045 1.00 92.62 188 GLY A N 1
ATOM 1538 C CA . GLY A 1 188 ? 11.521 -6.210 -6.345 1.00 92.62 188 GLY A CA 1
ATOM 1539 C C . GLY A 1 188 ? 11.163 -7.593 -6.891 1.00 92.62 188 GLY A C 1
ATOM 1540 O O . GLY A 1 188 ? 10.978 -7.732 -8.102 1.00 92.62 188 GLY A O 1
ATOM 1541 N N . VAL A 1 189 ? 11.063 -8.619 -6.037 1.00 94.19 189 VAL A N 1
ATOM 1542 C CA . VAL A 1 189 ? 10.419 -9.885 -6.406 1.00 94.19 189 VAL A CA 1
ATOM 1543 C C . VAL A 1 189 ? 8.916 -9.722 -6.244 1.00 94.19 189 VAL A C 1
ATOM 1545 O O . VAL A 1 189 ? 8.402 -9.511 -5.144 1.00 94.19 189 VAL A O 1
ATOM 1548 N N . LEU A 1 190 ? 8.208 -9.840 -7.360 1.00 95.62 190 LEU A N 1
ATOM 1549 C CA . LEU A 1 190 ? 6.776 -9.642 -7.463 1.00 95.62 190 LEU A CA 1
ATOM 1550 C C . LEU A 1 190 ? 6.083 -10.971 -7.764 1.00 95.62 190 LEU A C 1
ATOM 1552 O O . LEU A 1 190 ? 6.311 -11.579 -8.804 1.00 95.62 190 LEU A O 1
ATOM 1556 N N . ASN A 1 191 ? 5.181 -11.396 -6.889 1.00 95.94 191 ASN A N 1
ATOM 1557 C CA . ASN A 1 191 ? 4.248 -12.483 -7.156 1.00 95.94 191 ASN A CA 1
ATOM 1558 C C . ASN A 1 191 ? 2.878 -11.907 -7.515 1.00 95.94 191 ASN A C 1
ATOM 1560 O O . ASN A 1 191 ? 2.340 -11.082 -6.777 1.00 95.94 191 ASN A O 1
ATOM 1564 N N . VAL A 1 192 ? 2.299 -12.372 -8.619 1.00 95.25 192 VAL A N 1
ATOM 1565 C CA . VAL A 1 192 ? 0.957 -11.979 -9.060 1.00 95.25 192 VAL A CA 1
ATOM 1566 C C . VAL A 1 192 ? 0.016 -13.155 -8.854 1.00 95.25 192 VAL A C 1
ATOM 1568 O O . VAL A 1 192 ? 0.256 -14.245 -9.375 1.00 95.25 192 VAL A O 1
ATOM 1571 N N . TYR A 1 193 ? -1.057 -12.937 -8.101 1.00 93.94 193 TYR A N 1
ATOM 1572 C CA . TYR A 1 193 ? -2.082 -13.938 -7.826 1.00 93.94 193 TYR A CA 1
ATOM 1573 C C . TYR A 1 193 ? -3.384 -13.581 -8.534 1.00 93.94 193 TYR A C 1
ATOM 1575 O O . TYR A 1 193 ? -3.769 -12.412 -8.587 1.00 93.94 193 TYR A O 1
ATOM 1583 N N . SER A 1 194 ? -4.098 -14.591 -9.029 1.00 91.00 194 SER A N 1
ATOM 1584 C CA . SER A 1 194 ? -5.478 -14.420 -9.470 1.00 91.00 194 SER A CA 1
ATOM 1585 C C . SER A 1 194 ? -6.327 -14.108 -8.253 1.00 91.00 194 SER A C 1
ATOM 1587 O O . SER A 1 194 ? -6.334 -14.895 -7.304 1.00 91.00 194 SER A O 1
ATOM 1589 N N . HIS A 1 195 ? -7.091 -13.030 -8.282 1.00 82.94 195 HIS A N 1
ATOM 1590 C CA . HIS A 1 195 ? -8.159 -12.875 -7.318 1.00 82.94 195 HIS A CA 1
ATOM 1591 C C . HIS A 1 195 ? -9.387 -13.623 -7.827 1.00 82.94 195 HIS A C 1
ATOM 1593 O O . HIS A 1 195 ? -9.826 -13.426 -8.959 1.00 82.94 195 HIS A O 1
ATOM 1599 N N . LYS A 1 196 ? -9.923 -14.506 -6.994 1.00 71.31 196 LYS A N 1
ATOM 1600 C CA . LYS A 1 196 ? -11.285 -15.001 -7.153 1.00 71.31 196 LYS A CA 1
ATOM 1601 C C . LYS A 1 196 ? -12.082 -14.416 -6.004 1.00 71.31 196 LYS A C 1
ATOM 1603 O O . LYS A 1 196 ? -11.654 -14.517 -4.854 1.00 71.31 196 LYS A O 1
ATOM 1608 N N . SER A 1 197 ? -13.205 -13.775 -6.317 1.00 59.41 197 SER A N 1
ATOM 1609 C CA . SER A 1 197 ? -14.128 -13.327 -5.280 1.00 59.41 197 SER A CA 1
ATOM 1610 C C . SER A 1 197 ? -14.543 -14.533 -4.445 1.00 59.41 197 SER A C 1
ATOM 1612 O O . SER A 1 197 ? -14.776 -15.616 -4.984 1.00 59.41 197 SER A O 1
ATOM 1614 N N . LEU A 1 198 ? -14.674 -14.350 -3.135 1.00 55.56 198 LEU A N 1
ATOM 1615 C CA . LEU A 1 198 ? -15.159 -15.404 -2.247 1.00 55.56 198 LEU A CA 1
ATOM 1616 C C . LEU A 1 198 ? -16.630 -15.768 -2.495 1.00 55.56 198 LEU A C 1
ATOM 1618 O O . LEU A 1 198 ? -17.073 -16.813 -2.046 1.00 55.56 198 LEU A O 1
ATOM 1622 N N . LEU A 1 199 ? -17.349 -14.973 -3.296 1.00 57.47 199 LEU A N 1
ATOM 1623 C CA . LEU A 1 199 ? -18.649 -15.347 -3.863 1.00 57.47 199 LEU A CA 1
ATOM 1624 C C . LEU A 1 199 ? -18.546 -16.433 -4.957 1.00 57.47 199 LEU A C 1
ATOM 1626 O O . LEU A 1 199 ? -19.567 -16.932 -5.411 1.00 57.47 199 LEU A O 1
ATOM 1630 N N . THR A 1 200 ? -17.334 -16.760 -5.423 1.00 55.12 200 THR A N 1
ATOM 1631 C CA . THR A 1 200 ? -17.082 -17.605 -6.609 1.00 55.12 200 THR A CA 1
ATOM 1632 C C . THR A 1 200 ? -16.135 -18.786 -6.350 1.00 55.12 200 THR A C 1
ATOM 1634 O O . THR A 1 200 ? -15.596 -19.345 -7.301 1.00 55.12 200 THR A O 1
ATOM 1637 N N . ASP A 1 201 ? -15.948 -19.158 -5.078 1.00 52.69 201 ASP A N 1
ATOM 1638 C CA . ASP A 1 201 ? -15.124 -20.270 -4.577 1.00 52.69 201 ASP A CA 1
ATOM 1639 C C . ASP A 1 201 ? -13.654 -20.300 -5.052 1.00 52.69 201 ASP A C 1
ATOM 1641 O O . ASP A 1 201 ? -13.305 -20.663 -6.181 1.00 52.69 201 ASP A O 1
ATOM 1645 N N . GLY A 1 202 ? -12.737 -20.002 -4.124 1.00 67.44 202 GLY A N 1
ATOM 1646 C CA . GLY A 1 202 ? -11.344 -20.434 -4.237 1.00 67.44 202 GLY A CA 1
ATOM 1647 C C . GLY A 1 202 ? -10.306 -19.519 -3.594 1.00 67.44 202 GLY A C 1
ATOM 1648 O O . GLY A 1 202 ? -10.397 -18.294 -3.622 1.00 67.44 202 GLY A O 1
ATOM 1649 N N . THR A 1 203 ? -9.254 -20.142 -3.072 1.00 78.69 203 THR A N 1
ATOM 1650 C CA . THR A 1 203 ? -8.017 -19.479 -2.653 1.00 78.69 203 THR A CA 1
ATOM 1651 C C . THR A 1 203 ? -7.308 -18.867 -3.874 1.00 78.69 203 THR A C 1
ATOM 1653 O O . THR A 1 203 ? -7.230 -19.533 -4.914 1.00 78.69 203 THR A O 1
ATOM 1656 N N . PRO A 1 204 ? -6.756 -17.640 -3.790 1.00 88.38 204 PRO A N 1
ATOM 1657 C CA . PRO A 1 204 ? -5.986 -17.053 -4.887 1.00 88.38 204 PRO A CA 1
ATOM 1658 C C . PRO A 1 204 ? -4.868 -17.979 -5.391 1.00 88.38 204 PRO A C 1
ATOM 1660 O O . PRO A 1 204 ? -4.079 -18.509 -4.608 1.00 88.38 204 PRO A O 1
ATOM 1663 N N . ARG A 1 205 ? -4.770 -18.158 -6.712 1.00 90.56 205 ARG A N 1
ATOM 1664 C CA . ARG A 1 205 ? -3.728 -18.969 -7.357 1.00 90.56 205 ARG A CA 1
ATOM 1665 C C . ARG A 1 205 ? -2.576 -18.079 -7.805 1.00 90.56 205 ARG A C 1
ATOM 1667 O O . ARG A 1 205 ? -2.807 -17.039 -8.414 1.00 90.56 205 ARG A O 1
ATOM 1674 N N . LEU A 1 206 ? -1.338 -18.509 -7.562 1.00 93.62 206 LEU A N 1
ATOM 1675 C CA . LEU A 1 206 ? -0.160 -17.858 -8.138 1.00 93.62 206 LEU A CA 1
ATOM 1676 C C . LEU A 1 206 ? -0.216 -17.971 -9.667 1.00 93.62 206 LEU A C 1
ATOM 1678 O O . LEU A 1 206 ? -0.248 -19.076 -10.209 1.00 93.62 206 LEU A O 1
ATOM 1682 N N . LEU A 1 207 ? -0.224 -16.829 -10.347 1.00 93.38 207 LEU A N 1
ATOM 1683 C CA . LEU A 1 207 ? -0.183 -16.747 -11.804 1.00 93.38 207 LEU A CA 1
ATOM 1684 C C . LEU A 1 207 ? 1.257 -16.704 -12.302 1.00 93.38 207 LEU A C 1
ATOM 1686 O O . LEU A 1 207 ? 1.598 -17.401 -13.252 1.00 93.38 207 LEU A O 1
ATOM 1690 N N . ARG A 1 208 ? 2.095 -15.879 -11.665 1.00 94.44 208 ARG A N 1
ATOM 1691 C CA . ARG A 1 208 ? 3.481 -15.648 -12.087 1.00 94.44 208 ARG A CA 1
ATOM 1692 C C . ARG A 1 208 ? 4.327 -15.005 -10.996 1.00 94.44 208 ARG A C 1
ATOM 1694 O O . ARG A 1 208 ? 3.804 -14.342 -10.100 1.00 94.44 208 ARG A O 1
ATOM 1701 N N . THR A 1 209 ? 5.637 -15.160 -11.150 1.00 95.81 209 THR A N 1
ATOM 1702 C CA . THR A 1 209 ? 6.674 -14.465 -10.385 1.00 95.81 209 THR A CA 1
ATOM 1703 C C . THR A 1 209 ? 7.523 -13.647 -11.350 1.00 95.81 209 THR A C 1
ATOM 1705 O O . THR A 1 209 ? 7.921 -14.150 -12.399 1.00 95.81 209 THR A O 1
ATOM 1708 N N . ILE A 1 210 ? 7.792 -12.395 -11.002 1.00 94.75 210 ILE A N 1
ATOM 1709 C CA . ILE A 1 210 ? 8.535 -11.430 -11.807 1.00 94.75 210 ILE A CA 1
ATOM 1710 C C . ILE A 1 210 ? 9.669 -10.865 -10.950 1.00 94.75 210 ILE A C 1
ATOM 1712 O O . ILE A 1 210 ? 9.468 -10.529 -9.785 1.00 94.75 210 ILE A O 1
ATOM 1716 N N . HIS A 1 211 ? 10.854 -10.730 -11.539 1.00 93.62 211 HIS A N 1
ATOM 1717 C CA . HIS A 1 211 ? 11.979 -10.021 -10.937 1.00 93.62 211 HIS A CA 1
ATOM 1718 C C . HIS A 1 211 ? 12.119 -8.664 -11.624 1.00 93.62 211 HIS A C 1
ATOM 1720 O O . HIS A 1 211 ? 12.566 -8.600 -12.767 1.00 93.62 211 HIS A O 1
ATOM 1726 N N . LEU A 1 212 ? 11.706 -7.595 -10.941 1.00 91.00 212 LEU A N 1
ATOM 1727 C CA . LEU A 1 212 ? 11.694 -6.239 -11.505 1.00 91.00 212 LEU A CA 1
ATOM 1728 C C . LEU A 1 212 ? 13.107 -5.698 -11.736 1.00 91.00 212 LEU A C 1
ATOM 1730 O O . LEU A 1 212 ? 13.351 -4.958 -12.686 1.00 91.00 212 LEU A O 1
ATOM 1734 N N . PHE A 1 213 ? 14.047 -6.114 -10.890 1.00 88.12 213 PHE A N 1
ATOM 1735 C CA . PHE A 1 213 ? 15.448 -5.740 -10.980 1.00 88.12 213 PHE A CA 1
ATOM 1736 C C . PHE A 1 213 ? 16.298 -7.000 -11.129 1.00 88.12 213 PHE A C 1
ATOM 1738 O O . PHE A 1 213 ? 16.073 -8.018 -10.467 1.00 88.12 213 PHE A O 1
ATOM 1745 N N . ARG A 1 214 ? 17.307 -6.937 -12.002 1.00 75.31 214 ARG A N 1
ATOM 1746 C CA . ARG A 1 214 ? 18.407 -7.912 -11.976 1.00 75.31 214 ARG A CA 1
ATOM 1747 C C . ARG A 1 214 ? 19.103 -7.766 -10.621 1.00 75.31 214 ARG A C 1
ATOM 1749 O O . ARG A 1 214 ? 19.092 -6.663 -10.094 1.00 75.31 214 ARG A O 1
ATOM 1756 N N . LYS A 1 215 ? 19.642 -8.849 -10.038 1.00 62.81 215 LYS A N 1
ATOM 1757 C CA . LYS A 1 215 ? 20.246 -8.873 -8.685 1.00 62.81 215 LYS A CA 1
ATOM 1758 C C . LYS A 1 215 ? 21.263 -7.732 -8.488 1.00 62.81 215 LYS A C 1
ATOM 1760 O O . LYS A 1 215 ? 22.456 -7.915 -8.706 1.00 62.81 215 LYS A O 1
ATOM 1765 N N . HIS A 1 216 ? 20.778 -6.571 -8.076 1.00 60.59 216 HIS A N 1
ATOM 1766 C CA . HIS A 1 216 ? 21.552 -5.412 -7.679 1.00 60.59 216 HIS A CA 1
ATOM 1767 C C . HIS A 1 216 ? 21.411 -5.350 -6.168 1.00 60.59 216 HIS A C 1
ATOM 1769 O O . HIS A 1 216 ? 20.318 -5.132 -5.650 1.00 60.59 216 HIS A O 1
ATOM 1775 N N . TYR A 1 217 ? 22.507 -5.644 -5.475 1.00 59.19 217 TYR A N 1
ATOM 1776 C CA . TYR A 1 217 ? 22.509 -5.905 -4.036 1.00 59.19 217 TYR A CA 1
ATOM 1777 C C . TYR A 1 217 ? 22.209 -4.666 -3.180 1.00 59.19 217 TYR A C 1
ATOM 1779 O O . TYR A 1 217 ? 21.963 -4.809 -1.986 1.00 59.19 217 TYR A O 1
ATOM 1787 N N . ASP A 1 218 ? 22.125 -3.483 -3.796 1.00 79.75 218 ASP A N 1
ATOM 1788 C CA . ASP A 1 218 ? 22.049 -2.217 -3.072 1.00 79.75 218 ASP A CA 1
ATOM 1789 C C . ASP A 1 218 ? 20.734 -1.455 -3.254 1.00 79.75 218 ASP A C 1
ATOM 1791 O O . ASP A 1 218 ? 20.600 -0.382 -2.681 1.00 79.75 218 ASP A O 1
ATOM 1795 N N . VAL A 1 219 ? 19.757 -1.963 -4.012 1.00 85.88 219 VAL A N 1
ATOM 1796 C CA . VAL A 1 219 ? 18.496 -1.245 -4.278 1.00 85.88 219 VAL A CA 1
ATOM 1797 C C . VAL A 1 219 ? 17.350 -1.829 -3.451 1.00 85.88 219 VAL A C 1
ATOM 1799 O O . VAL A 1 219 ? 17.125 -3.037 -3.462 1.00 85.88 219 VAL A O 1
ATOM 1802 N N . VAL A 1 220 ? 16.583 -0.965 -2.782 1.00 90.56 220 VAL A N 1
ATOM 1803 C CA . VAL A 1 220 ? 15.343 -1.334 -2.085 1.00 90.56 220 VAL A CA 1
ATOM 1804 C C . VAL A 1 220 ? 14.137 -0.628 -2.667 1.00 90.56 220 VAL A C 1
ATOM 1806 O O . VAL A 1 220 ? 14.171 0.571 -2.941 1.00 90.56 220 VAL A O 1
ATOM 1809 N N . VAL A 1 221 ? 13.041 -1.369 -2.797 1.00 92.81 221 VAL A N 1
ATOM 1810 C CA . VAL A 1 221 ? 11.720 -0.812 -3.076 1.00 92.81 221 VAL A CA 1
ATOM 1811 C C . VAL A 1 221 ? 11.213 -0.107 -1.821 1.00 92.81 221 VAL A C 1
ATOM 1813 O O . VAL A 1 221 ? 11.068 -0.719 -0.763 1.00 92.81 221 VAL A O 1
ATOM 1816 N N . GLU A 1 222 ? 10.922 1.182 -1.957 1.00 91.31 222 GLU A N 1
ATOM 1817 C CA . GLU A 1 222 ? 10.370 2.040 -0.901 1.00 91.31 222 GLU A CA 1
ATOM 1818 C C . GLU A 1 222 ? 8.866 2.241 -1.061 1.00 91.31 222 GLU A C 1
ATOM 1820 O O . GLU A 1 222 ? 8.123 2.345 -0.085 1.00 91.31 222 GLU A O 1
ATOM 1825 N N . SER A 1 223 ? 8.395 2.283 -2.306 1.00 93.25 223 SER A N 1
ATOM 1826 C CA . SER A 1 223 ? 6.978 2.412 -2.607 1.00 93.25 223 SER A CA 1
ATOM 1827 C C . SER A 1 223 ? 6.638 1.654 -3.880 1.00 93.25 223 SER A C 1
ATOM 1829 O O . SER A 1 223 ? 7.397 1.643 -4.847 1.00 93.25 223 SER A O 1
ATOM 1831 N N . PHE A 1 224 ? 5.479 1.008 -3.854 1.00 95.38 224 PHE A N 1
ATOM 1832 C CA . PHE A 1 224 ? 4.937 0.220 -4.945 1.00 95.38 224 PHE A CA 1
ATOM 1833 C C . PHE A 1 224 ? 3.454 0.550 -5.069 1.00 95.38 224 PHE A C 1
ATOM 1835 O O . PHE A 1 224 ? 2.726 0.533 -4.073 1.00 95.38 224 PHE A O 1
ATOM 1842 N N . SER A 1 225 ? 3.016 0.864 -6.281 1.00 95.19 225 SER A N 1
ATOM 1843 C CA . SER A 1 225 ? 1.617 1.126 -6.585 1.00 95.19 225 SER A CA 1
ATOM 1844 C C . SER A 1 225 ? 1.283 0.580 -7.967 1.00 95.19 225 SER A C 1
ATOM 1846 O O . SER A 1 225 ? 2.138 0.536 -8.850 1.00 95.19 225 SER A O 1
ATOM 1848 N N . VAL A 1 226 ? 0.043 0.147 -8.157 1.00 93.56 226 VAL A N 1
ATOM 1849 C CA . VAL A 1 226 ? -0.445 -0.382 -9.432 1.00 93.56 226 VAL A CA 1
ATOM 1850 C C . VAL A 1 226 ? -1.684 0.404 -9.811 1.00 93.56 226 VAL A C 1
ATOM 1852 O O . VAL A 1 226 ? -2.529 0.669 -8.960 1.00 93.56 226 VAL A O 1
ATOM 1855 N N . TYR A 1 227 ? -1.772 0.778 -11.079 1.00 92.00 227 TYR A N 1
ATOM 1856 C CA . TYR A 1 227 ? -2.929 1.464 -11.640 1.00 92.00 227 TYR A CA 1
ATOM 1857 C C . TYR A 1 227 ? -3.280 0.862 -12.995 1.00 92.00 227 TYR A C 1
ATOM 1859 O O . TYR A 1 227 ? -2.613 -0.080 -13.443 1.00 92.00 227 TYR A O 1
ATOM 1867 N N . THR A 1 228 ? -4.290 1.437 -13.657 1.00 88.94 228 THR A N 1
ATOM 1868 C CA . THR A 1 228 ? -4.915 0.905 -14.876 1.00 88.94 228 THR A CA 1
ATOM 1869 C C . THR A 1 228 ? -3.941 0.316 -15.892 1.00 88.94 228 THR A C 1
ATOM 1871 O O . THR A 1 228 ? -4.195 -0.711 -16.523 1.00 88.94 228 THR A O 1
ATOM 1874 N N . ARG A 1 229 ? -2.794 0.971 -16.044 1.00 89.00 229 ARG A N 1
ATOM 1875 C CA . ARG A 1 229 ? -1.855 0.677 -17.112 1.00 89.00 229 ARG A CA 1
ATOM 1876 C C . ARG A 1 229 ? -0.531 0.092 -16.644 1.00 89.00 229 ARG A C 1
ATOM 1878 O O . ARG A 1 229 ? -0.021 -0.814 -17.293 1.00 89.00 229 ARG A O 1
ATOM 1885 N N . LEU A 1 230 ? 0.049 0.632 -15.573 1.00 94.56 230 LEU A N 1
ATOM 1886 C CA . LEU A 1 230 ? 1.423 0.322 -15.180 1.00 94.56 230 LEU A CA 1
ATOM 1887 C C . LEU A 1 230 ? 1.517 0.014 -13.686 1.00 94.56 230 LEU A C 1
ATOM 1889 O O . LEU A 1 230 ? 0.678 0.415 -12.877 1.00 94.56 230 LEU A O 1
ATOM 1893 N N . MET A 1 231 ? 2.590 -0.676 -13.330 1.00 95.56 231 MET A N 1
ATOM 1894 C CA . MET A 1 231 ? 3.139 -0.702 -11.985 1.00 95.56 231 MET A CA 1
ATOM 1895 C C . MET A 1 231 ? 4.161 0.424 -11.861 1.00 95.56 231 MET A C 1
ATOM 1897 O O . MET A 1 231 ? 5.000 0.616 -12.743 1.00 95.56 231 MET A O 1
ATOM 1901 N N . ILE A 1 232 ? 4.085 1.159 -10.761 1.00 96.25 232 ILE A N 1
ATOM 1902 C CA . ILE A 1 232 ? 4.981 2.258 -10.426 1.00 96.25 232 ILE A CA 1
ATOM 1903 C C . ILE A 1 232 ? 5.789 1.827 -9.213 1.00 96.25 232 ILE A C 1
ATOM 1905 O O . ILE A 1 232 ? 5.229 1.469 -8.174 1.00 96.25 232 ILE A O 1
ATOM 1909 N N . VAL A 1 233 ? 7.109 1.857 -9.356 1.00 95.62 233 VAL A N 1
ATOM 1910 C CA . VAL A 1 233 ? 8.039 1.365 -8.342 1.00 95.62 233 VAL A CA 1
ATOM 1911 C C . VAL A 1 233 ? 9.036 2.462 -8.045 1.00 95.62 233 VAL A C 1
ATOM 1913 O O . VAL A 1 233 ? 9.790 2.870 -8.920 1.00 95.62 233 VAL A O 1
ATOM 1916 N N . HIS A 1 234 ? 9.038 2.947 -6.812 1.00 94.12 234 HIS A N 1
ATOM 1917 C CA . HIS A 1 234 ? 10.065 3.855 -6.330 1.00 94.12 234 HIS A CA 1
ATOM 1918 C C . HIS A 1 234 ? 11.085 3.065 -5.526 1.00 94.12 234 HIS A C 1
ATOM 1920 O O . HIS A 1 234 ? 10.734 2.360 -4.573 1.00 94.12 234 HIS A O 1
ATOM 1926 N N . THR A 1 235 ? 12.345 3.211 -5.910 1.00 93.00 235 THR A N 1
ATOM 1927 C CA . THR A 1 235 ? 13.463 2.556 -5.251 1.00 93.00 235 THR A CA 1
ATOM 1928 C C . THR A 1 235 ? 14.495 3.554 -4.773 1.00 93.00 235 THR A C 1
ATOM 1930 O O . THR A 1 235 ? 14.669 4.597 -5.395 1.00 93.00 235 THR A O 1
ATOM 1933 N N . ARG A 1 236 ? 15.270 3.179 -3.762 1.00 89.81 236 ARG A N 1
ATOM 1934 C CA . ARG A 1 236 ? 16.474 3.907 -3.346 1.00 89.81 236 ARG A CA 1
ATOM 1935 C C . ARG A 1 236 ? 17.641 2.954 -3.156 1.00 89.81 236 ARG A C 1
ATOM 1937 O O . ARG A 1 236 ? 17.435 1.750 -2.990 1.00 89.81 236 ARG A O 1
ATOM 1944 N N . LEU A 1 237 ? 18.847 3.503 -3.114 1.00 85.94 237 LEU A N 1
ATOM 1945 C CA . LEU A 1 237 ? 20.010 2.751 -2.660 1.00 85.94 237 LEU A CA 1
ATOM 1946 C C . LEU A 1 237 ? 19.960 2.563 -1.135 1.00 85.94 237 LEU A C 1
ATOM 1948 O O . LEU A 1 237 ? 19.503 3.442 -0.409 1.00 85.94 237 LEU A O 1
ATOM 1952 N N . TYR A 1 238 ? 20.460 1.443 -0.614 1.00 79.31 238 TYR A N 1
ATOM 1953 C CA . TYR A 1 238 ? 20.578 1.217 0.832 1.00 79.31 238 TYR A CA 1
ATOM 1954 C C . TYR A 1 238 ? 21.399 2.320 1.515 1.00 79.31 238 TYR A C 1
ATOM 1956 O O . TYR A 1 238 ? 21.060 2.735 2.624 1.00 79.31 238 TYR A O 1
ATOM 1964 N N . SER A 1 239 ? 22.440 2.806 0.833 1.00 78.19 239 SER A N 1
ATOM 1965 C CA . SER A 1 239 ? 23.362 3.844 1.301 1.00 78.19 239 SER A CA 1
ATOM 1966 C C . SER A 1 239 ? 22.816 5.270 1.192 1.00 78.19 239 SER A C 1
ATOM 1968 O O . SER A 1 239 ? 23.310 6.154 1.887 1.00 78.19 239 SER A O 1
ATOM 1970 N N . GLN A 1 240 ? 21.801 5.511 0.356 1.00 76.62 240 GLN A N 1
ATOM 1971 C CA . GLN A 1 240 ? 21.198 6.832 0.169 1.00 76.62 240 GLN A CA 1
ATOM 1972 C C . GLN A 1 240 ? 19.800 6.848 0.778 1.00 76.62 240 GLN A C 1
ATOM 1974 O O . GLN A 1 240 ? 18.915 6.093 0.379 1.00 76.62 240 GLN A O 1
ATOM 1979 N N . GLN A 1 241 ? 19.587 7.701 1.777 1.00 68.25 241 GLN A N 1
ATOM 1980 C CA . GLN A 1 241 ? 18.290 7.749 2.447 1.00 68.25 241 GLN A CA 1
ATOM 1981 C C . GLN A 1 241 ? 17.273 8.601 1.695 1.00 68.25 241 GLN A C 1
ATOM 1983 O O . GLN A 1 241 ? 16.079 8.317 1.794 1.00 68.25 241 GLN A O 1
ATOM 1988 N N . ASP A 1 242 ? 17.724 9.600 0.940 1.00 74.88 242 ASP A N 1
ATOM 1989 C CA . ASP A 1 242 ? 16.854 10.713 0.570 1.00 74.88 242 ASP A CA 1
ATOM 1990 C C . ASP A 1 242 ? 16.340 10.634 -0.860 1.00 74.88 242 ASP A C 1
ATOM 1992 O O . ASP A 1 242 ? 15.132 10.717 -1.066 1.00 74.88 242 ASP A O 1
ATOM 1996 N N . PHE A 1 243 ? 17.216 10.406 -1.835 1.00 83.25 243 PHE A N 1
ATOM 1997 C CA . PHE A 1 243 ? 16.842 10.371 -3.247 1.00 83.25 243 PHE A CA 1
ATOM 1998 C C . PHE A 1 243 ? 16.647 8.943 -3.749 1.00 83.25 243 PHE A C 1
ATOM 2000 O O . PHE A 1 243 ? 17.198 7.978 -3.213 1.00 83.25 243 PHE A O 1
ATOM 2007 N N . GLY A 1 244 ? 15.835 8.817 -4.791 1.00 89.94 244 GLY A N 1
ATOM 2008 C CA . GLY A 1 244 ? 15.508 7.536 -5.386 1.00 89.94 244 GLY A CA 1
ATOM 2009 C C . GLY A 1 244 ? 15.134 7.659 -6.853 1.00 89.94 244 GLY A C 1
ATOM 2010 O O . GLY A 1 244 ? 15.048 8.748 -7.420 1.00 89.94 244 GLY A O 1
ATOM 2011 N N . THR A 1 245 ? 14.909 6.508 -7.465 1.00 92.75 245 THR A N 1
ATOM 2012 C CA . THR A 1 245 ? 14.551 6.369 -8.873 1.00 92.75 245 THR A CA 1
ATOM 2013 C C . THR A 1 245 ? 13.142 5.805 -8.964 1.00 92.75 245 THR A C 1
ATOM 2015 O O . THR A 1 245 ? 12.792 4.861 -8.250 1.00 92.75 245 THR A O 1
ATOM 2018 N N . ILE A 1 246 ? 12.318 6.381 -9.835 1.00 94.44 246 ILE A N 1
ATOM 2019 C CA . ILE A 1 246 ? 10.992 5.862 -10.159 1.00 94.44 246 ILE A CA 1
ATOM 2020 C C . ILE A 1 246 ? 11.049 5.061 -11.461 1.00 94.44 246 ILE A C 1
ATOM 2022 O O . ILE A 1 246 ? 11.574 5.513 -12.478 1.00 94.44 246 ILE A O 1
ATOM 2026 N N . PHE A 1 247 ? 10.490 3.859 -11.423 1.00 95.69 247 PHE A N 1
ATOM 2027 C CA . PHE A 1 247 ? 10.394 2.936 -12.542 1.00 95.69 247 PHE A CA 1
ATOM 2028 C C . PHE A 1 247 ? 8.934 2.675 -12.894 1.00 95.69 247 PHE A C 1
ATOM 2030 O O . PHE A 1 247 ? 8.061 2.624 -12.022 1.00 95.69 247 PHE A O 1
ATOM 2037 N N . PHE A 1 248 ? 8.696 2.458 -14.184 1.00 96.44 248 PHE A N 1
ATOM 2038 C CA . PHE A 1 248 ? 7.387 2.155 -14.743 1.00 96.44 248 PHE A CA 1
ATOM 2039 C C . PHE A 1 248 ? 7.453 0.821 -15.470 1.00 96.44 248 PHE A C 1
ATOM 2041 O O . PHE A 1 248 ? 8.233 0.661 -16.411 1.00 96.44 248 PHE A O 1
ATOM 2048 N N . PHE A 1 249 ? 6.623 -0.123 -15.042 1.00 95.75 249 PHE A N 1
ATOM 2049 C CA . PHE A 1 249 ? 6.549 -1.456 -15.624 1.00 95.75 249 PHE A CA 1
ATOM 2050 C C . PHE A 1 249 ? 5.138 -1.738 -16.130 1.00 95.75 249 PHE A C 1
ATOM 2052 O O . PHE A 1 249 ? 4.159 -1.346 -15.499 1.00 95.75 249 PHE A O 1
ATOM 2059 N N . THR A 1 250 ? 5.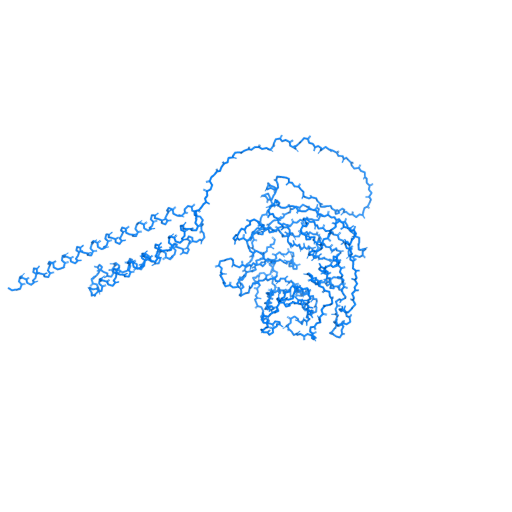007 -2.482 -17.221 1.00 94.44 250 THR A N 1
ATOM 2060 C CA . THR A 1 250 ? 3.744 -3.150 -17.565 1.00 94.44 250 THR A CA 1
ATOM 2061 C C . THR A 1 250 ? 3.350 -4.137 -16.464 1.00 94.44 250 THR A C 1
ATOM 2063 O O . THR A 1 250 ? 4.186 -4.537 -15.655 1.00 94.44 250 THR A O 1
ATOM 2066 N N . HIS A 1 251 ? 2.100 -4.608 -16.431 1.00 92.06 251 HIS A N 1
ATOM 2067 C CA . HIS A 1 251 ? 1.670 -5.638 -15.462 1.00 92.06 251 HIS A CA 1
ATOM 2068 C C . HIS A 1 251 ? 2.307 -7.019 -15.683 1.00 92.06 251 HIS A C 1
ATOM 2070 O O . HIS A 1 251 ? 2.189 -7.901 -14.825 1.00 92.06 251 HIS A O 1
ATOM 2076 N N . ASP A 1 252 ? 2.999 -7.205 -16.808 1.00 90.50 252 ASP A N 1
ATOM 2077 C CA . ASP A 1 252 ? 3.835 -8.375 -17.088 1.00 90.50 252 ASP A CA 1
ATOM 2078 C C . ASP A 1 252 ? 5.306 -8.155 -16.689 1.00 90.50 252 ASP A C 1
ATOM 2080 O O . ASP A 1 252 ? 6.125 -9.062 -16.809 1.00 90.50 252 ASP A O 1
ATOM 2084 N N . GLY A 1 253 ? 5.641 -6.974 -16.156 1.00 91.19 253 GLY A N 1
ATOM 2085 C CA . GLY A 1 253 ? 6.958 -6.669 -15.602 1.00 91.19 253 GLY A CA 1
ATOM 2086 C C . GLY A 1 253 ? 7.980 -6.158 -16.609 1.00 91.19 253 GLY A C 1
ATOM 2087 O O . GLY A 1 253 ? 9.165 -6.100 -16.289 1.00 91.19 253 GLY A O 1
ATOM 2088 N N . LEU A 1 254 ? 7.548 -5.782 -17.814 1.00 93.19 254 LEU A N 1
ATOM 2089 C CA . LEU A 1 254 ? 8.423 -5.142 -18.793 1.00 93.19 254 LEU A CA 1
ATOM 2090 C C . LEU A 1 254 ? 8.571 -3.664 -18.448 1.00 93.19 254 LEU A C 1
ATOM 2092 O O . LEU A 1 254 ? 7.574 -2.961 -18.299 1.00 93.19 254 LEU A O 1
ATOM 2096 N N . MET A 1 255 ? 9.810 -3.203 -18.320 1.00 94.75 255 MET A N 1
ATOM 2097 C CA . MET A 1 255 ? 10.116 -1.798 -18.076 1.00 94.75 255 MET A CA 1
ATOM 2098 C C . MET A 1 255 ? 9.796 -0.967 -19.327 1.00 94.75 255 MET A C 1
ATOM 2100 O O . MET A 1 255 ? 10.270 -1.287 -20.413 1.00 94.75 255 MET A O 1
ATOM 2104 N N . GLU A 1 256 ? 8.999 0.090 -19.171 1.00 95.56 256 GLU A N 1
ATOM 2105 C CA . GLU A 1 256 ? 8.537 0.939 -20.283 1.00 95.56 256 GLU A CA 1
ATOM 2106 C C . GLU A 1 256 ? 9.601 1.937 -20.747 1.00 95.56 256 GLU A C 1
ATOM 2108 O O . GLU A 1 256 ? 9.767 2.183 -21.939 1.00 95.56 256 GLU A O 1
ATOM 2113 N N . ILE A 1 257 ? 10.313 2.529 -19.791 1.00 94.12 257 ILE A N 1
ATOM 2114 C CA . ILE A 1 257 ? 11.381 3.503 -20.018 1.00 94.12 257 ILE A CA 1
ATOM 2115 C C . ILE A 1 257 ? 12.473 3.318 -18.956 1.00 94.12 257 ILE A C 1
ATOM 2117 O O . ILE A 1 257 ? 12.187 2.750 -17.897 1.00 94.12 257 ILE A O 1
ATOM 2121 N N . PRO A 1 258 ? 13.702 3.816 -19.186 1.00 93.56 258 PRO A N 1
ATOM 2122 C CA . PRO A 1 258 ? 14.704 3.913 -18.130 1.00 93.56 258 PRO A CA 1
ATOM 2123 C C . PRO A 1 258 ? 14.158 4.627 -16.886 1.00 93.56 258 PRO A C 1
ATOM 2125 O O . PRO A 1 258 ? 13.311 5.517 -16.993 1.00 93.56 258 PRO A O 1
ATOM 2128 N N . GLY A 1 259 ? 14.645 4.225 -15.711 1.00 92.69 259 GLY A N 1
ATOM 2129 C CA . GLY A 1 259 ? 14.244 4.831 -14.444 1.00 92.69 259 GLY A CA 1
ATOM 2130 C C . GLY A 1 259 ? 14.507 6.338 -14.421 1.00 92.69 259 GLY A C 1
ATOM 2131 O O . GLY A 1 259 ? 15.512 6.808 -14.949 1.00 92.69 259 GLY A O 1
ATOM 2132 N N . ILE A 1 260 ? 13.593 7.090 -13.812 1.00 93.69 260 ILE A N 1
ATOM 2133 C CA . ILE A 1 260 ? 13.689 8.545 -13.681 1.00 93.69 260 ILE A CA 1
ATOM 2134 C C . ILE A 1 260 ? 14.189 8.865 -12.274 1.00 93.69 260 ILE A C 1
ATOM 2136 O O . ILE A 1 260 ? 13.567 8.470 -11.288 1.00 93.69 260 ILE A O 1
ATOM 2140 N N . GLU A 1 261 ? 15.303 9.579 -12.163 1.00 91.88 261 GLU A N 1
ATOM 2141 C CA . GLU A 1 261 ? 15.791 10.073 -10.875 1.00 91.88 261 GLU A CA 1
ATOM 2142 C C . GLU A 1 261 ? 14.875 11.179 -10.347 1.00 91.88 261 GLU A C 1
ATOM 2144 O O . GLU A 1 261 ? 14.503 12.110 -11.064 1.00 91.88 261 GLU A O 1
ATOM 2149 N N . LEU A 1 262 ? 14.478 11.060 -9.082 1.00 87.00 262 LEU A N 1
ATOM 2150 C CA . LEU A 1 262 ? 13.624 12.042 -8.435 1.00 87.00 262 LEU A CA 1
ATOM 2151 C C . LEU A 1 262 ? 14.472 13.173 -7.861 1.00 87.00 262 LEU A C 1
ATOM 2153 O O . LEU A 1 262 ? 15.429 12.943 -7.128 1.00 87.00 262 LEU A O 1
ATOM 2157 N N . SER A 1 263 ? 14.050 14.408 -8.116 1.00 83.00 263 SER A N 1
ATOM 2158 C CA . SER A 1 263 ? 14.649 15.611 -7.527 1.00 83.00 263 SER A CA 1
ATOM 2159 C C . SER A 1 263 ? 14.175 15.896 -6.099 1.00 83.00 263 SER A C 1
ATOM 2161 O O . SER A 1 263 ? 14.661 16.831 -5.467 1.00 83.00 263 SER A O 1
ATOM 2163 N N . ARG A 1 264 ? 13.208 15.122 -5.590 1.00 83.94 264 ARG A N 1
ATOM 2164 C CA . ARG A 1 264 ? 12.631 15.280 -4.251 1.00 83.94 264 ARG A CA 1
ATOM 2165 C C . ARG A 1 264 ? 12.702 13.972 -3.474 1.00 83.94 264 ARG A C 1
ATOM 2167 O O . ARG A 1 264 ? 12.448 12.914 -4.057 1.00 83.94 264 ARG A O 1
ATOM 2174 N N . PRO A 1 265 ? 12.959 14.034 -2.162 1.00 85.94 265 PRO A N 1
ATOM 2175 C CA . PRO A 1 265 ? 12.931 12.854 -1.328 1.00 85.94 265 PRO A CA 1
ATOM 2176 C C . PRO A 1 265 ? 11.494 12.421 -1.072 1.00 85.94 265 PRO A C 1
ATOM 2178 O O . PRO A 1 265 ? 10.649 13.196 -0.623 1.00 85.94 265 PRO A O 1
ATOM 2181 N N . LEU A 1 266 ? 11.207 11.155 -1.345 1.00 88.00 266 LEU A N 1
ATOM 2182 C CA . LEU A 1 266 ? 9.849 10.634 -1.307 1.00 88.00 266 LEU A CA 1
ATOM 2183 C C . LEU A 1 266 ? 9.638 9.697 -0.111 1.00 88.00 266 LEU A C 1
ATOM 2185 O O . LEU A 1 266 ? 10.474 8.842 0.197 1.00 88.00 266 LEU A O 1
ATOM 2189 N N . ARG A 1 267 ? 8.486 9.817 0.560 1.00 87.50 267 ARG A N 1
ATOM 2190 C CA . ARG A 1 267 ? 8.018 8.816 1.544 1.00 87.50 267 ARG A CA 1
ATOM 2191 C C . ARG A 1 267 ? 7.075 7.778 0.947 1.00 87.50 267 ARG A C 1
ATOM 2193 O O . ARG A 1 267 ? 7.131 6.609 1.315 1.00 87.50 267 ARG A O 1
ATOM 2200 N N . GLN A 1 268 ? 6.184 8.197 0.056 1.00 91.69 268 GLN A N 1
ATOM 2201 C CA . GLN A 1 268 ? 5.189 7.327 -0.564 1.00 91.69 268 GLN A CA 1
ATOM 2202 C C . GLN A 1 268 ? 4.794 7.874 -1.932 1.00 91.69 268 GLN A C 1
ATOM 2204 O O . GLN A 1 268 ? 4.609 9.081 -2.068 1.00 91.69 268 GLN A O 1
ATOM 2209 N N . PHE A 1 269 ? 4.579 6.967 -2.887 1.00 93.06 269 PHE A N 1
ATOM 2210 C CA . PHE A 1 269 ? 3.694 7.185 -4.023 1.00 93.06 269 PHE A CA 1
ATOM 2211 C C . PHE A 1 269 ? 2.407 6.369 -3.870 1.00 93.06 269 PHE A C 1
ATOM 2213 O O . PHE A 1 269 ? 2.411 5.244 -3.362 1.00 93.06 269 PHE A O 1
ATOM 2220 N N . LEU A 1 270 ? 1.301 6.944 -4.329 1.00 94.88 270 LEU A N 1
ATOM 2221 C CA . LEU A 1 270 ? 0.007 6.284 -4.429 1.00 94.88 270 LEU A CA 1
ATOM 2222 C C . LEU A 1 270 ? -0.629 6.656 -5.767 1.00 94.88 270 LEU A C 1
ATOM 2224 O O . LEU A 1 270 ? -0.951 7.820 -6.005 1.00 94.88 270 LEU A O 1
ATOM 2228 N N . ALA A 1 271 ? -0.812 5.672 -6.639 1.00 95.06 271 ALA A N 1
ATOM 2229 C CA . ALA A 1 271 ? -1.574 5.857 -7.858 1.00 95.06 271 ALA A CA 1
ATOM 2230 C C . ALA A 1 271 ? -3.078 5.825 -7.550 1.00 95.06 271 ALA A C 1
ATOM 2232 O O . ALA A 1 271 ? -3.566 4.928 -6.864 1.00 95.06 271 ALA A O 1
ATOM 2233 N N . ASP A 1 272 ? -3.802 6.816 -8.059 1.00 93.75 272 ASP A N 1
ATOM 2234 C CA . ASP A 1 272 ? -5.240 6.982 -7.889 1.00 93.75 272 ASP A CA 1
ATOM 2235 C C . ASP A 1 272 ? -5.913 7.061 -9.259 1.00 93.75 272 ASP A C 1
ATOM 2237 O O . ASP A 1 272 ? -6.014 8.131 -9.874 1.00 93.75 272 ASP A O 1
ATOM 2241 N N . ASP A 1 273 ? -6.381 5.902 -9.723 1.00 89.44 273 ASP A N 1
ATOM 2242 C CA . ASP A 1 273 ? -7.085 5.744 -10.997 1.00 89.44 273 ASP A CA 1
ATOM 2243 C C . ASP A 1 273 ? -8.371 6.581 -11.068 1.00 89.44 273 ASP A C 1
ATOM 2245 O O . ASP A 1 273 ? -8.725 7.060 -12.143 1.00 89.44 273 ASP A O 1
ATOM 2249 N N . ASN A 1 274 ? -9.053 6.835 -9.941 1.00 89.44 274 ASN A N 1
ATOM 2250 C CA . ASN A 1 274 ? -10.324 7.573 -9.949 1.00 89.44 274 ASN A CA 1
ATOM 2251 C C . ASN A 1 274 ? -10.139 9.034 -10.362 1.00 89.44 274 ASN A C 1
ATOM 2253 O O . ASN A 1 274 ? -11.042 9.640 -10.933 1.00 89.44 274 ASN A O 1
ATOM 2257 N N . THR A 1 275 ? -8.979 9.610 -10.043 1.00 90.56 275 THR A N 1
ATOM 2258 C CA . THR A 1 275 ? -8.626 10.992 -10.398 1.00 90.56 275 THR A CA 1
ATOM 2259 C C . THR A 1 275 ? -7.525 11.078 -11.450 1.00 90.56 275 THR A C 1
ATOM 2261 O O . THR A 1 275 ? -7.123 12.180 -11.813 1.00 90.56 275 THR A O 1
ATOM 2264 N N . ASN A 1 276 ? -7.031 9.939 -11.945 1.00 92.69 276 ASN A N 1
ATOM 2265 C CA . ASN A 1 276 ? -5.887 9.849 -12.852 1.00 92.69 276 ASN A CA 1
ATOM 2266 C C . ASN A 1 276 ? -4.656 10.630 -12.332 1.00 92.69 276 ASN A C 1
ATOM 2268 O O . ASN A 1 276 ? -4.005 11.377 -13.075 1.00 92.69 276 ASN A O 1
ATOM 2272 N N . ARG A 1 277 ? -4.359 10.489 -11.032 1.00 94.88 277 ARG A N 1
ATOM 2273 C CA . ARG A 1 277 ? -3.257 11.184 -10.345 1.00 94.88 277 ARG A CA 1
ATOM 2274 C C . ARG A 1 277 ? -2.307 10.199 -9.674 1.00 94.88 277 ARG A C 1
ATOM 2276 O O . ARG A 1 277 ? -2.730 9.175 -9.151 1.00 94.88 277 ARG A O 1
ATOM 2283 N N . LEU A 1 278 ? -1.025 10.542 -9.668 1.00 95.75 278 LEU A N 1
ATOM 2284 C CA . LEU A 1 278 ? -0.002 9.909 -8.844 1.00 95.75 278 LEU A CA 1
ATOM 2285 C C . LEU A 1 278 ? 0.306 10.854 -7.687 1.00 95.75 278 LEU A C 1
ATOM 2287 O O . LEU A 1 278 ? 0.939 11.887 -7.895 1.00 95.75 278 LEU A O 1
ATOM 2291 N N . TRP A 1 279 ? -0.164 10.515 -6.493 1.00 96.00 279 TRP A N 1
ATOM 2292 C CA . TRP A 1 279 ? 0.059 11.298 -5.282 1.00 96.00 279 TRP A CA 1
ATOM 2293 C C . TRP A 1 279 ? 1.413 10.963 -4.672 1.00 96.00 279 TRP A C 1
ATOM 2295 O O . TRP A 1 279 ? 1.742 9.784 -4.540 1.00 96.00 279 TRP A O 1
ATOM 2305 N N . GLY A 1 280 ? 2.170 11.983 -4.276 1.00 94.75 280 GLY A N 1
ATOM 2306 C CA . GLY A 1 280 ? 3.463 11.858 -3.614 1.00 94.75 280 GLY A CA 1
ATOM 2307 C C . GLY A 1 280 ? 3.497 12.601 -2.281 1.00 94.75 280 GLY A C 1
ATOM 2308 O O . GLY A 1 280 ? 2.902 13.670 -2.149 1.00 94.75 280 GLY A O 1
ATOM 2309 N N . ILE A 1 281 ? 4.208 12.036 -1.301 1.00 93.88 281 ILE A N 1
ATOM 2310 C CA . ILE A 1 281 ? 4.558 12.726 -0.051 1.00 93.88 281 ILE A CA 1
ATOM 2311 C C . ILE A 1 281 ? 6.030 13.124 -0.108 1.00 93.88 281 ILE A C 1
ATOM 2313 O O . ILE A 1 281 ? 6.904 12.249 -0.158 1.00 93.88 281 ILE A O 1
ATOM 2317 N N . ASP A 1 282 ? 6.290 14.429 -0.049 1.00 90.31 282 ASP A N 1
ATOM 2318 C CA . ASP A 1 282 ? 7.635 14.979 0.104 1.00 90.31 282 ASP A CA 1
ATOM 2319 C C . ASP A 1 282 ? 8.118 14.767 1.543 1.00 90.31 282 ASP A C 1
ATOM 2321 O O . ASP A 1 282 ? 7.471 15.189 2.504 1.00 90.31 282 ASP A O 1
ATOM 2325 N N . ARG A 1 283 ? 9.262 14.094 1.693 1.00 84.81 283 ARG A N 1
ATOM 2326 C CA . ARG A 1 283 ? 9.823 13.720 2.993 1.00 84.81 283 ARG A CA 1
ATOM 2327 C C . ARG A 1 283 ? 10.261 14.914 3.829 1.00 84.81 283 ARG A C 1
ATOM 2329 O O . ARG A 1 283 ? 10.195 14.801 5.055 1.00 84.81 283 ARG A O 1
ATOM 2336 N N . TRP A 1 284 ? 10.750 15.970 3.184 1.00 84.31 284 TRP A N 1
ATOM 2337 C CA . TRP A 1 284 ? 11.320 17.148 3.842 1.00 84.31 284 TRP A CA 1
ATOM 2338 C C . TRP A 1 284 ? 10.415 18.359 3.716 1.00 84.31 284 TRP A C 1
ATOM 2340 O O . TRP A 1 284 ? 10.313 19.146 4.649 1.00 84.31 284 TRP A O 1
ATOM 2350 N N . GLY A 1 285 ? 9.742 18.503 2.575 1.00 79.12 285 GLY A N 1
ATOM 2351 C CA . GLY A 1 285 ? 8.871 19.644 2.330 1.00 79.12 285 GLY A CA 1
ATOM 2352 C C . GLY A 1 285 ? 7.594 19.642 3.170 1.00 79.12 285 GLY A C 1
ATOM 2353 O O . GLY A 1 285 ? 6.907 20.661 3.181 1.00 79.12 285 GLY A O 1
ATOM 2354 N N . CYS A 1 286 ? 7.251 18.521 3.824 1.00 84.31 286 CYS A N 1
ATOM 2355 C CA . CYS A 1 286 ? 5.945 18.302 4.456 1.00 84.31 286 CYS A CA 1
ATOM 2356 C C . CYS A 1 286 ? 4.818 18.741 3.509 1.00 84.31 286 CYS A C 1
ATOM 2358 O O . CYS A 1 286 ? 3.939 19.525 3.863 1.00 84.31 286 CYS A O 1
ATOM 2360 N N . THR A 1 287 ? 4.893 18.293 2.253 1.00 90.12 287 THR A N 1
ATOM 2361 C CA . THR A 1 287 ? 3.906 18.617 1.220 1.00 90.12 287 THR A CA 1
ATOM 2362 C C . THR A 1 287 ? 3.370 17.348 0.586 1.00 90.12 287 THR A C 1
ATOM 2364 O O . THR A 1 287 ? 4.075 16.343 0.444 1.00 90.12 287 THR A O 1
ATOM 2367 N N . ILE A 1 288 ? 2.105 17.412 0.189 1.00 93.56 288 ILE A N 1
ATOM 2368 C CA . ILE A 1 288 ? 1.514 16.446 -0.726 1.00 93.56 288 ILE A CA 1
ATOM 2369 C C . ILE A 1 288 ? 1.514 17.089 -2.096 1.00 93.56 288 ILE A C 1
ATOM 2371 O O . ILE A 1 288 ? 1.002 18.196 -2.272 1.00 93.56 288 ILE A O 1
ATOM 2375 N N . PHE A 1 289 ? 2.062 16.380 -3.069 1.00 93.88 289 PHE A N 1
ATOM 2376 C CA . PHE A 1 289 ? 2.081 16.800 -4.459 1.00 93.88 289 PHE A CA 1
ATOM 2377 C C . PHE A 1 289 ? 1.472 15.722 -5.348 1.00 93.88 289 PHE A C 1
ATOM 2379 O O . PHE A 1 289 ? 1.191 14.602 -4.912 1.00 93.88 289 PHE A O 1
ATOM 2386 N N . SER A 1 290 ? 1.233 16.070 -6.607 1.00 95.19 290 SER A N 1
ATOM 2387 C CA . SER A 1 290 ? 0.678 15.140 -7.575 1.00 95.19 290 SER A CA 1
ATOM 2388 C C . SER A 1 290 ? 1.270 15.304 -8.962 1.00 95.19 290 SER A C 1
ATOM 2390 O O . SER A 1 290 ? 1.599 16.410 -9.391 1.00 95.19 290 SER A O 1
ATOM 2392 N N . HIS A 1 291 ? 1.328 14.183 -9.670 1.00 95.06 291 HIS A N 1
ATOM 2393 C CA . HIS A 1 291 ? 1.562 14.115 -11.105 1.00 95.06 291 HIS A CA 1
ATOM 2394 C C . HIS A 1 291 ? 0.310 13.585 -11.797 1.00 95.06 291 HIS A C 1
ATOM 2396 O O . HIS A 1 291 ? -0.522 12.903 -11.189 1.00 95.06 291 HIS A O 1
ATOM 2402 N N . LYS A 1 292 ? 0.166 13.860 -13.092 1.00 95.31 292 LYS A N 1
ATOM 2403 C CA . LYS A 1 292 ? -0.832 13.163 -13.911 1.00 95.31 292 LYS A CA 1
ATOM 2404 C C . LYS A 1 292 ? -0.367 11.724 -14.150 1.00 95.31 292 LYS A C 1
ATOM 2406 O O . LYS A 1 292 ? 0.813 11.501 -14.395 1.00 95.31 292 LYS A O 1
ATOM 2411 N N . LEU A 1 293 ? -1.269 10.744 -14.118 1.00 95.12 293 LEU A N 1
ATOM 2412 C CA . LEU A 1 293 ? -0.918 9.388 -14.555 1.00 95.12 293 LEU A CA 1
ATOM 2413 C C . LEU A 1 293 ? -0.831 9.331 -16.095 1.00 95.12 293 LEU A C 1
ATOM 2415 O O . LEU A 1 293 ? -1.728 9.851 -16.772 1.00 95.12 293 LEU A O 1
ATOM 2419 N N . PRO A 1 294 ? 0.235 8.735 -16.666 1.00 95.06 294 PRO A N 1
ATOM 2420 C CA . PRO A 1 294 ? 0.443 8.699 -18.110 1.00 95.06 294 PRO A CA 1
ATOM 2421 C C . PRO A 1 294 ? -0.406 7.615 -18.786 1.00 95.06 294 PRO A C 1
ATOM 2423 O O . PRO A 1 294 ? -0.279 6.423 -18.502 1.00 95.06 294 PRO A O 1
ATOM 2426 N N . SER A 1 295 ? -1.208 8.002 -19.776 1.00 92.19 295 SER A N 1
ATOM 2427 C CA . SER A 1 295 ? -2.001 7.062 -20.578 1.00 92.19 295 SER A CA 1
ATOM 2428 C C . SER A 1 295 ? -1.162 6.330 -21.630 1.00 92.19 295 SER A C 1
ATOM 2430 O O . SER A 1 295 ? -1.508 5.216 -22.005 1.00 92.19 295 SER A O 1
ATOM 2432 N N . PHE A 1 296 ? -0.041 6.919 -22.068 1.00 92.69 296 PHE A N 1
ATOM 2433 C CA . PHE A 1 296 ? 0.883 6.334 -23.056 1.00 92.69 296 PHE A CA 1
ATOM 2434 C C . PHE A 1 296 ? 2.358 6.471 -22.642 1.00 92.69 296 PHE A C 1
ATOM 2436 O O . PHE A 1 296 ? 2.688 7.285 -21.781 1.00 92.69 296 PHE A O 1
ATOM 2443 N N . SER A 1 297 ? 3.263 5.645 -23.185 1.00 93.12 297 SER A N 1
ATOM 2444 C CA . SER A 1 297 ? 4.657 5.558 -22.693 1.00 93.12 297 SER A CA 1
ATOM 2445 C C . SER A 1 297 ? 5.426 6.846 -22.963 1.00 93.12 297 SER A C 1
ATOM 2447 O O . SER A 1 297 ? 6.134 7.343 -22.092 1.00 93.12 297 SER A O 1
ATOM 2449 N N . TYR A 1 298 ? 5.168 7.473 -24.114 1.00 93.88 298 TYR A N 1
ATOM 2450 C CA . TYR A 1 298 ? 5.723 8.780 -24.470 1.00 93.88 298 TYR A CA 1
ATOM 2451 C C . TYR A 1 298 ? 5.282 9.917 -23.526 1.00 93.88 298 TYR A C 1
ATOM 2453 O O . TYR A 1 298 ? 5.884 10.986 -23.533 1.00 93.88 298 TYR A O 1
ATOM 2461 N N . GLN A 1 299 ? 4.245 9.710 -22.705 1.00 95.69 299 GLN A N 1
ATOM 2462 C CA . GLN A 1 299 ? 3.768 10.701 -21.736 1.00 95.69 299 GLN A CA 1
ATOM 2463 C C . GLN A 1 299 ? 4.440 10.579 -20.368 1.00 95.69 299 GLN A C 1
ATOM 2465 O O . GLN A 1 299 ? 4.254 11.473 -19.551 1.00 95.69 299 GLN A O 1
ATOM 2470 N N . ILE A 1 300 ? 5.195 9.508 -20.093 1.00 95.31 300 ILE A N 1
ATOM 2471 C CA . ILE A 1 300 ? 5.730 9.245 -18.749 1.00 95.31 300 ILE A CA 1
ATOM 2472 C C . ILE A 1 300 ? 6.665 10.376 -18.294 1.00 95.31 300 ILE A C 1
ATOM 2474 O O . ILE A 1 300 ? 6.441 10.953 -17.232 1.00 95.31 300 ILE A O 1
ATOM 2478 N N . ILE A 1 301 ? 7.666 10.740 -19.103 1.00 94.31 301 ILE A N 1
ATOM 2479 C CA . ILE A 1 301 ? 8.617 11.811 -18.755 1.00 94.31 301 ILE A CA 1
ATOM 2480 C C . ILE A 1 301 ? 7.898 13.164 -18.583 1.00 94.31 301 ILE A C 1
ATOM 2482 O O . ILE A 1 301 ? 8.038 13.760 -17.512 1.00 94.31 301 ILE A O 1
ATOM 2486 N N . PRO A 1 302 ? 7.070 13.636 -19.544 1.00 94.31 302 PRO A N 1
ATOM 2487 C CA . PRO A 1 302 ? 6.287 14.857 -19.355 1.00 94.31 302 PRO A CA 1
ATOM 2488 C C . PRO A 1 302 ? 5.425 14.836 -18.087 1.00 94.31 302 PRO A C 1
ATOM 2490 O O . PRO A 1 302 ? 5.404 15.810 -17.337 1.00 94.31 302 PRO A O 1
ATOM 2493 N N . ALA A 1 303 ? 4.750 13.719 -17.813 1.00 93.12 303 ALA A N 1
ATOM 2494 C CA . ALA A 1 303 ? 3.856 13.586 -16.671 1.00 93.12 303 ALA A CA 1
ATOM 2495 C C . ALA A 1 303 ? 4.584 13.696 -15.324 1.00 93.12 303 ALA A C 1
ATOM 2497 O O . ALA A 1 303 ? 4.079 14.357 -14.421 1.00 93.12 303 ALA A O 1
ATOM 2498 N N . ILE A 1 304 ? 5.769 13.095 -15.199 1.00 91.69 304 ILE A N 1
ATOM 2499 C CA . ILE A 1 304 ? 6.577 13.155 -13.972 1.00 91.69 304 ILE A CA 1
ATOM 2500 C C . ILE A 1 304 ? 7.303 14.495 -13.826 1.00 91.69 304 ILE A C 1
ATOM 2502 O O . ILE A 1 304 ? 7.485 14.975 -12.710 1.00 91.69 304 ILE A O 1
ATOM 2506 N N . SER A 1 305 ? 7.655 15.152 -14.932 1.00 89.50 305 SER A N 1
ATOM 2507 C CA . SER A 1 305 ? 8.263 16.488 -14.889 1.00 89.50 305 SER A CA 1
ATOM 2508 C C . SER A 1 305 ? 7.302 17.580 -14.398 1.00 89.50 305 SER A C 1
ATOM 2510 O O . SER A 1 305 ? 7.729 18.554 -13.780 1.00 89.50 305 SER A O 1
ATOM 2512 N N . LEU A 1 306 ? 5.997 17.411 -14.637 1.00 89.19 306 LEU A N 1
ATOM 2513 C CA . LEU A 1 306 ? 4.961 18.345 -14.209 1.00 89.19 306 LEU A CA 1
ATOM 2514 C C . LEU A 1 306 ? 4.464 17.958 -12.815 1.00 89.19 306 LEU A C 1
ATOM 2516 O O . LEU A 1 306 ? 3.769 16.956 -12.641 1.00 89.19 306 LEU A O 1
ATOM 2520 N N . CYS A 1 307 ? 4.835 18.758 -11.818 1.00 90.12 307 CYS A N 1
ATOM 2521 C CA . CYS A 1 307 ? 4.476 18.550 -10.420 1.00 90.12 307 CYS A CA 1
ATOM 2522 C C . CYS A 1 307 ? 3.511 19.643 -9.950 1.00 90.12 307 CYS A C 1
ATOM 2524 O O . CYS A 1 307 ? 3.813 20.832 -10.053 1.00 90.12 307 CYS A O 1
ATOM 2526 N N . GLU A 1 308 ? 2.361 19.240 -9.414 1.00 90.94 308 GLU A N 1
ATOM 2527 C CA . GLU A 1 308 ? 1.389 20.138 -8.790 1.00 90.94 308 GLU A CA 1
ATOM 2528 C C . GLU A 1 308 ? 1.434 19.955 -7.269 1.00 90.94 308 GLU A C 1
ATOM 2530 O O . GLU A 1 308 ? 1.065 18.889 -6.766 1.00 90.94 308 GLU A O 1
ATOM 2535 N N . ASN A 1 309 ? 1.838 20.987 -6.522 1.00 89.19 309 ASN A N 1
ATOM 2536 C CA . ASN A 1 309 ? 1.660 20.991 -5.069 1.00 89.19 309 ASN A CA 1
ATOM 2537 C C . ASN A 1 309 ? 0.153 20.997 -4.754 1.00 89.19 309 ASN A C 1
ATOM 2539 O O . ASN A 1 309 ? -0.620 21.784 -5.310 1.00 89.19 309 ASN A O 1
ATOM 2543 N N . TYR A 1 310 ? -0.272 20.087 -3.883 1.00 87.75 310 TYR A N 1
ATOM 2544 C CA . TYR A 1 310 ? -1.678 19.873 -3.559 1.00 87.75 310 TYR A CA 1
ATOM 2545 C C . TYR A 1 310 ? -2.031 20.411 -2.169 1.00 87.75 310 TYR A C 1
ATOM 2547 O O . TYR A 1 310 ? -2.946 21.225 -2.063 1.00 87.75 310 TYR A O 1
ATOM 2555 N N . ILE A 1 311 ? -1.290 19.998 -1.134 1.00 88.62 311 ILE A N 1
ATOM 2556 C CA . ILE A 1 311 ? -1.417 20.491 0.249 1.00 88.62 311 ILE A CA 1
ATOM 2557 C C . ILE A 1 311 ? -0.017 20.822 0.777 1.00 88.62 311 ILE A C 1
ATOM 2559 O O . ILE A 1 311 ? 0.902 20.012 0.634 1.00 88.62 311 ILE A O 1
ATOM 2563 N N . GLU A 1 312 ? 0.134 21.981 1.419 1.00 87.31 312 GLU A N 1
ATOM 2564 C CA . GLU A 1 312 ? 1.354 22.379 2.129 1.00 87.31 312 GLU A CA 1
ATOM 2565 C C . GLU A 1 312 ? 1.056 22.506 3.629 1.00 87.31 312 GLU A C 1
ATOM 2567 O O . GLU A 1 312 ? 0.118 23.198 4.016 1.00 87.31 312 GLU A O 1
ATOM 2572 N N . TYR A 1 313 ? 1.845 21.833 4.472 1.00 82.56 313 TYR A N 1
ATOM 2573 C CA . TYR A 1 313 ? 1.647 21.804 5.930 1.00 82.56 313 TYR A CA 1
ATOM 2574 C C . TYR A 1 313 ? 2.536 22.796 6.695 1.00 82.56 313 TYR A C 1
ATOM 2576 O O . TYR A 1 313 ? 2.608 22.741 7.918 1.00 82.56 313 TYR A O 1
ATOM 2584 N N . LYS A 1 314 ? 3.219 23.706 5.990 1.00 64.94 314 LYS A N 1
ATOM 2585 C CA . LYS A 1 314 ? 4.247 24.593 6.562 1.00 64.94 314 LYS A CA 1
ATOM 2586 C C . LYS A 1 314 ? 3.735 25.515 7.677 1.00 64.94 314 LYS A C 1
ATOM 2588 O O . LYS A 1 314 ? 4.517 25.858 8.554 1.00 64.94 314 LYS A O 1
ATOM 2593 N N . ASP A 1 315 ? 2.439 25.831 7.674 1.00 60.88 315 ASP A N 1
ATOM 2594 C CA . ASP A 1 315 ? 1.816 26.768 8.621 1.00 60.88 315 ASP A CA 1
ATOM 2595 C C . ASP A 1 315 ? 0.850 26.093 9.618 1.00 60.88 315 ASP A C 1
ATOM 2597 O O . ASP A 1 315 ? 0.244 26.769 10.446 1.00 60.88 315 ASP A O 1
ATOM 2601 N N . VAL A 1 316 ? 0.671 24.765 9.541 1.00 56.69 316 VAL A N 1
ATOM 2602 C CA . VAL A 1 316 ? -0.329 24.018 10.326 1.00 56.69 316 VAL A CA 1
ATOM 2603 C C . VAL A 1 316 ? 0.375 23.072 11.302 1.00 56.69 316 VAL A C 1
ATOM 2605 O O . VAL A 1 316 ? 0.834 22.002 10.905 1.00 56.69 316 VAL A O 1
ATOM 2608 N N . ASP A 1 317 ? 0.460 23.478 12.574 1.00 58.84 317 ASP A N 1
ATOM 2609 C CA . ASP A 1 317 ? 0.743 22.657 13.768 1.00 58.84 317 ASP A CA 1
ATOM 2610 C C . ASP A 1 317 ? 1.694 21.457 13.571 1.00 58.84 317 ASP A C 1
ATOM 2612 O O . ASP A 1 317 ? 1.368 20.326 13.939 1.00 58.84 317 ASP A O 1
ATOM 2616 N N . ASN A 1 318 ? 2.884 21.681 12.997 1.00 70.44 318 ASN A N 1
ATOM 2617 C CA . ASN A 1 318 ? 3.937 20.663 12.855 1.00 70.44 318 ASN A CA 1
ATOM 2618 C C . ASN A 1 318 ? 3.449 19.310 12.284 1.00 70.44 318 ASN A C 1
ATOM 2620 O O . ASN A 1 318 ? 3.952 18.248 12.666 1.00 70.44 318 ASN A O 1
ATOM 2624 N N . PHE A 1 319 ? 2.460 19.312 11.382 1.00 85.81 319 PHE A N 1
ATOM 2625 C CA . PHE A 1 319 ? 1.945 18.069 10.812 1.00 85.81 319 PHE A CA 1
ATOM 2626 C C . PHE A 1 319 ? 2.915 17.502 9.765 1.00 85.81 319 PHE A C 1
ATOM 2628 O O . PHE A 1 319 ? 3.077 18.051 8.677 1.00 85.81 319 PHE A O 1
ATOM 2635 N N . ASP A 1 320 ? 3.542 16.369 10.082 1.00 89.00 320 ASP A N 1
ATOM 2636 C CA . ASP A 1 320 ? 4.482 15.685 9.192 1.00 89.00 320 ASP A CA 1
ATOM 2637 C C . ASP A 1 320 ? 3.798 14.505 8.471 1.00 89.00 320 ASP A C 1
ATOM 2639 O O . ASP A 1 320 ? 3.627 13.453 9.083 1.00 89.00 320 ASP A O 1
ATOM 2643 N N . PRO A 1 321 ? 3.383 14.609 7.196 1.00 91.94 321 PRO A N 1
ATOM 2644 C CA . PRO A 1 321 ? 2.655 13.537 6.517 1.00 91.94 321 PRO A CA 1
ATOM 2645 C C . PRO A 1 321 ? 3.477 12.237 6.398 1.00 91.94 321 PRO A C 1
ATOM 2647 O O . PRO A 1 321 ? 4.649 12.218 6.008 1.00 91.94 321 PRO A O 1
ATOM 2650 N N . LEU A 1 322 ? 2.837 11.110 6.710 1.00 91.75 322 LEU A N 1
ATOM 2651 C CA . LEU A 1 322 ? 3.430 9.770 6.692 1.00 91.75 322 LEU A CA 1
ATOM 2652 C C . LEU A 1 322 ? 2.807 8.863 5.630 1.00 91.75 322 LEU A C 1
ATOM 2654 O O . LEU A 1 322 ? 3.538 8.182 4.906 1.00 91.75 322 LEU A O 1
ATOM 2658 N N . LYS A 1 323 ? 1.471 8.825 5.556 1.00 94.31 323 LYS A N 1
ATOM 2659 C CA . LYS A 1 323 ? 0.727 7.982 4.612 1.00 94.31 323 LYS A CA 1
ATOM 2660 C C . LYS A 1 323 ? -0.467 8.707 4.011 1.00 94.31 323 LYS A C 1
ATOM 2662 O O . LYS A 1 323 ? -1.151 9.449 4.708 1.00 94.31 323 LYS A O 1
ATOM 2667 N N . ILE A 1 324 ? -0.741 8.415 2.744 1.00 95.75 324 ILE A N 1
ATOM 2668 C CA . ILE A 1 324 ? -1.963 8.793 2.034 1.00 95.75 324 ILE A CA 1
ATOM 2669 C C . ILE A 1 324 ? -2.771 7.527 1.731 1.00 95.75 324 ILE A C 1
ATOM 2671 O O . ILE A 1 324 ? -2.208 6.524 1.278 1.00 95.75 324 ILE A O 1
ATOM 2675 N N . ALA A 1 325 ? -4.089 7.609 1.910 1.00 95.44 325 ALA A N 1
ATOM 2676 C CA . ALA A 1 325 ? -5.058 6.730 1.264 1.00 95.44 325 ALA A CA 1
ATOM 2677 C C . ALA A 1 325 ? -6.134 7.566 0.564 1.00 95.44 325 ALA A C 1
ATOM 2679 O O . ALA A 1 325 ? -6.507 8.641 1.037 1.00 95.44 325 ALA A O 1
ATOM 2680 N N . THR A 1 326 ? -6.651 7.074 -0.557 1.00 94.88 326 THR A N 1
ATOM 2681 C CA . THR A 1 326 ? -7.676 7.779 -1.332 1.00 94.88 326 THR A CA 1
ATOM 2682 C C . THR A 1 326 ? -8.799 6.844 -1.750 1.00 94.88 326 THR A C 1
ATOM 2684 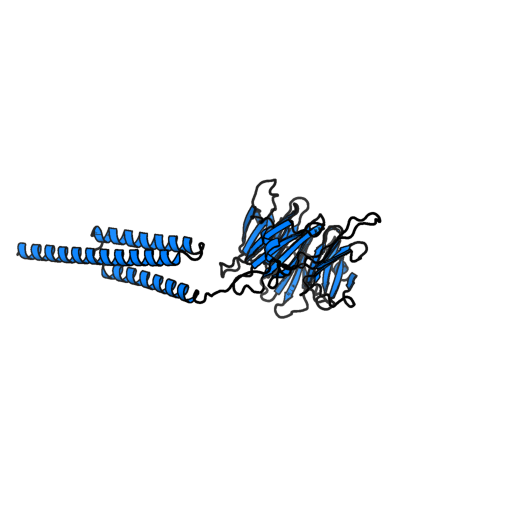O O . THR A 1 326 ? -8.636 5.627 -1.822 1.00 94.88 326 THR A O 1
ATOM 2687 N N . ASN A 1 327 ? -9.956 7.432 -2.038 1.00 91.81 327 ASN A N 1
ATOM 2688 C CA . ASN A 1 327 ? -11.031 6.784 -2.781 1.00 91.81 327 ASN A CA 1
ATOM 2689 C C . ASN A 1 327 ? -11.507 7.728 -3.891 1.00 91.81 327 ASN A C 1
ATOM 2691 O O . ASN A 1 327 ? -10.737 8.566 -4.341 1.00 91.81 327 ASN A O 1
ATOM 2695 N N . LYS A 1 328 ? -12.752 7.627 -4.366 1.00 90.69 328 LYS A N 1
ATOM 2696 C CA . LYS A 1 328 ? -13.245 8.507 -5.433 1.00 90.69 328 LYS A CA 1
ATOM 2697 C C . LYS A 1 328 ? -13.218 9.995 -5.056 1.00 90.69 328 LYS A C 1
ATOM 2699 O O . LYS A 1 328 ? -12.773 10.803 -5.866 1.00 90.69 328 LYS A O 1
ATOM 2704 N N . ASN A 1 329 ? -13.644 10.343 -3.842 1.00 91.81 329 ASN A N 1
ATOM 2705 C CA . ASN A 1 329 ? -13.968 11.726 -3.480 1.00 91.81 329 ASN A CA 1
ATOM 2706 C C . ASN A 1 329 ? -13.009 12.322 -2.451 1.00 91.81 329 ASN A C 1
ATOM 2708 O O . ASN A 1 329 ? -12.779 13.526 -2.475 1.00 91.81 329 ASN A O 1
ATOM 2712 N N . VAL A 1 330 ? -12.431 11.503 -1.569 1.00 93.19 330 VAL A N 1
ATOM 2713 C CA . VAL A 1 330 ? -11.649 12.010 -0.436 1.00 93.19 330 VAL A CA 1
ATOM 2714 C C . VAL A 1 330 ? -10.227 11.452 -0.410 1.00 93.19 330 VAL A C 1
ATOM 2716 O O . VAL A 1 330 ? -9.923 10.400 -0.986 1.00 93.19 330 VAL A O 1
ATOM 2719 N N . MET A 1 331 ? -9.352 12.202 0.254 1.00 95.62 331 MET A N 1
ATOM 2720 C CA . MET A 1 331 ? -7.971 11.850 0.556 1.00 95.62 331 MET A CA 1
ATOM 2721 C C . MET A 1 331 ? -7.774 11.910 2.067 1.00 95.62 331 MET A C 1
ATOM 2723 O O . MET A 1 331 ? -7.958 12.963 2.669 1.00 95.62 331 MET A O 1
ATOM 2727 N N . ALA A 1 332 ? -7.376 10.795 2.666 1.00 95.31 332 ALA A N 1
ATOM 2728 C CA . ALA A 1 332 ? -7.001 10.719 4.069 1.00 95.31 332 ALA A CA 1
ATOM 2729 C C . ALA A 1 332 ? -5.474 10.712 4.197 1.00 95.31 332 ALA A C 1
ATOM 2731 O O . ALA A 1 332 ? -4.785 9.973 3.489 1.00 95.31 332 ALA A O 1
ATOM 2732 N N . VAL A 1 333 ? -4.955 11.535 5.105 1.00 95.38 333 VAL A N 1
ATOM 2733 C CA . VAL A 1 333 ? -3.525 11.746 5.333 1.00 95.38 333 VAL A CA 1
ATOM 2734 C C . VAL A 1 333 ? -3.216 11.489 6.801 1.00 95.38 333 VAL A C 1
ATOM 2736 O O . VAL A 1 333 ? -3.719 12.198 7.668 1.00 95.38 333 VAL A O 1
ATOM 2739 N N . LEU A 1 334 ? -2.376 10.496 7.081 1.00 94.56 334 LEU A N 1
ATOM 2740 C CA . LEU A 1 334 ? -1.853 10.209 8.420 1.00 94.56 334 LEU A CA 1
ATOM 2741 C C . LEU A 1 334 ? -0.593 11.021 8.678 1.00 94.56 334 LEU A C 1
ATOM 2743 O O . LEU A 1 334 ? 0.313 11.020 7.842 1.00 94.56 334 LEU A O 1
ATOM 2747 N N . GLY A 1 335 ? -0.524 11.650 9.845 1.00 91.25 335 GLY A N 1
ATOM 2748 C CA . GLY A 1 335 ? 0.682 12.303 10.336 1.00 91.25 335 GLY A CA 1
ATOM 2749 C C . GLY A 1 335 ? 1.660 11.318 10.981 1.00 91.25 335 GLY A C 1
ATOM 2750 O O . GLY A 1 335 ? 1.291 10.270 11.504 1.00 91.25 335 GLY A O 1
ATOM 2751 N N . LYS A 1 336 ? 2.947 11.639 10.925 1.00 86.50 336 LYS A N 1
ATOM 2752 C CA . LYS A 1 336 ? 4.029 10.889 11.553 1.00 86.50 336 LYS A CA 1
ATOM 2753 C C . LYS A 1 336 ? 4.080 11.254 13.028 1.00 86.50 336 LYS A C 1
ATOM 2755 O O . LYS A 1 336 ? 4.185 12.425 13.373 1.00 86.50 336 LYS A O 1
ATOM 2760 N N . GLY A 1 337 ? 4.038 10.254 13.903 1.00 76.50 337 GLY A N 1
ATOM 2761 C CA . GLY A 1 337 ? 4.125 10.464 15.354 1.00 76.50 337 GLY A CA 1
ATOM 2762 C C . GLY A 1 337 ? 2.880 11.104 15.979 1.00 76.50 337 GLY A C 1
ATOM 2763 O O . GLY A 1 337 ? 2.699 11.002 17.187 1.00 76.50 337 GLY A O 1
ATOM 2764 N N . SER A 1 338 ? 1.991 11.691 15.176 1.00 70.31 338 SER A N 1
ATOM 2765 C CA . SER A 1 338 ? 0.654 12.083 15.587 1.00 70.31 338 SER A CA 1
ATOM 2766 C C . SER A 1 338 ? -0.312 10.938 15.296 1.00 70.31 338 SER A C 1
ATOM 2768 O O . SER A 1 338 ? -0.340 10.367 14.209 1.00 70.31 338 SER A O 1
ATOM 2770 N N . GLN A 1 339 ? -1.133 10.585 16.279 1.00 84.12 339 GLN A N 1
ATOM 2771 C CA . GLN A 1 339 ? -2.252 9.648 16.126 1.00 84.12 339 GLN A CA 1
ATOM 2772 C C . GLN A 1 339 ? -3.402 10.300 15.327 1.00 84.12 339 GLN A C 1
ATOM 2774 O O . GLN A 1 339 ? -4.575 10.136 15.651 1.00 84.12 339 GLN A O 1
ATOM 2779 N N . THR A 1 340 ? -3.060 11.120 14.331 1.00 89.50 340 THR A N 1
ATOM 2780 C CA . THR A 1 340 ? -3.933 12.114 13.711 1.00 89.50 340 THR A CA 1
ATOM 2781 C C . THR A 1 340 ? -4.052 11.851 12.219 1.00 89.50 340 THR A C 1
ATOM 2783 O O . THR A 1 340 ? -3.052 11.687 11.515 1.00 89.50 340 THR A O 1
ATOM 2786 N N . ILE A 1 341 ? -5.289 11.864 11.728 1.00 92.62 341 ILE A N 1
ATOM 2787 C CA . ILE A 1 341 ? -5.628 11.716 10.316 1.00 92.62 341 ILE A CA 1
ATOM 2788 C C . ILE A 1 341 ? -6.407 12.947 9.865 1.00 92.62 341 ILE A C 1
ATOM 2790 O O . ILE A 1 341 ? -7.473 13.242 10.400 1.00 92.62 341 ILE A O 1
ATOM 2794 N N . ASN A 1 342 ? -5.903 13.629 8.843 1.00 92.44 342 ASN A N 1
ATOM 2795 C CA . ASN A 1 342 ? -6.596 14.723 8.170 1.00 92.44 342 ASN A CA 1
ATOM 2796 C C . ASN A 1 342 ? -7.293 14.188 6.916 1.00 92.44 342 ASN A C 1
ATOM 2798 O O . ASN A 1 342 ? -6.664 13.505 6.108 1.00 92.44 342 ASN A O 1
ATOM 2802 N N . ILE A 1 343 ? -8.578 14.495 6.734 1.00 92.00 343 ILE A N 1
ATOM 2803 C CA . ILE A 1 343 ? -9.355 14.062 5.566 1.00 92.00 343 ILE A CA 1
ATOM 2804 C C . ILE A 1 343 ? -9.748 15.280 4.743 1.00 92.00 343 ILE A C 1
ATOM 2806 O O . ILE A 1 343 ? -10.393 16.201 5.241 1.00 92.00 343 ILE A O 1
ATOM 2810 N N . TYR A 1 344 ? -9.387 15.253 3.467 1.00 92.69 344 TYR A N 1
ATOM 2811 C CA . TYR A 1 344 ? -9.613 16.324 2.509 1.00 92.69 344 TYR A CA 1
ATOM 2812 C C . TYR A 1 344 ? -10.590 15.887 1.430 1.00 92.69 344 TYR A C 1
ATOM 2814 O O . TYR A 1 344 ? -10.525 14.759 0.934 1.00 92.69 344 TYR A O 1
ATOM 2822 N N . ASP A 1 345 ? -11.430 16.819 1.000 1.00 91.38 345 ASP A N 1
ATOM 2823 C CA . ASP A 1 345 ? -12.176 16.681 -0.241 1.00 91.38 345 ASP A CA 1
ATOM 2824 C C . ASP A 1 345 ? -11.214 16.869 -1.425 1.00 91.38 345 ASP A C 1
ATOM 2826 O O . ASP A 1 345 ? -10.485 17.864 -1.498 1.00 91.38 345 ASP A O 1
ATOM 2830 N N . LYS A 1 346 ? -11.180 15.907 -2.357 1.00 90.88 346 LYS A N 1
ATOM 2831 C CA . LYS A 1 346 ? -10.205 15.920 -3.460 1.00 90.88 346 LYS A CA 1
ATOM 2832 C C . LYS A 1 346 ? -10.460 17.014 -4.493 1.00 90.88 346 LYS A C 1
ATOM 2834 O O . LYS A 1 346 ? -9.538 17.422 -5.196 1.00 90.88 346 LYS A O 1
ATOM 2839 N N . GLN A 1 347 ? -11.708 17.457 -4.631 1.00 88.69 347 GLN A N 1
ATOM 2840 C CA . GLN A 1 347 ? -12.082 18.431 -5.650 1.00 88.69 347 GLN A CA 1
ATOM 2841 C C . GLN A 1 347 ? -11.815 19.860 -5.175 1.00 88.69 347 GLN A C 1
ATOM 2843 O O . GLN A 1 347 ? -11.174 20.644 -5.871 1.00 88.69 347 GLN A O 1
ATOM 2848 N N . SER A 1 348 ? -12.298 20.197 -3.982 1.00 89.44 348 SER A N 1
ATOM 2849 C CA . SER A 1 348 ? -12.180 21.529 -3.384 1.00 89.44 348 SER A CA 1
ATOM 2850 C C . SER A 1 348 ? -10.867 21.749 -2.635 1.00 89.44 348 SER A C 1
ATOM 2852 O O . SER A 1 348 ? -10.560 22.889 -2.289 1.00 89.44 348 SER A O 1
ATOM 2854 N N . LYS A 1 349 ? -10.101 20.679 -2.372 1.00 88.81 349 LYS A N 1
ATOM 2855 C CA . LYS A 1 349 ? -8.879 20.672 -1.548 1.00 88.81 349 LYS A CA 1
ATOM 2856 C C . LYS A 1 349 ? -9.099 21.104 -0.095 1.00 88.81 349 LYS A C 1
ATOM 2858 O O . LYS A 1 349 ? -8.139 21.371 0.625 1.00 88.81 349 LYS A O 1
ATOM 2863 N N . ARG A 1 350 ? -10.353 21.197 0.353 1.00 89.12 350 ARG A N 1
ATOM 2864 C CA . ARG A 1 350 ? -10.689 21.650 1.705 1.00 89.12 350 ARG A CA 1
ATOM 2865 C C . ARG A 1 350 ? -10.537 20.509 2.701 1.00 89.12 350 ARG A C 1
ATOM 2867 O O . ARG A 1 350 ? -10.961 19.385 2.432 1.00 89.12 350 ARG A O 1
ATOM 2874 N N . LEU A 1 351 ? -9.961 20.822 3.861 1.00 89.38 351 LEU A N 1
ATOM 2875 C CA . LEU A 1 351 ? -9.982 19.938 5.022 1.00 89.38 351 LEU A CA 1
ATOM 2876 C C . LEU A 1 351 ? -11.440 19.765 5.461 1.00 89.38 351 LEU A C 1
ATOM 2878 O O . LEU A 1 351 ? -12.108 20.741 5.793 1.00 89.38 351 LEU A O 1
ATOM 2882 N N . MET A 1 352 ? -11.932 18.532 5.425 1.00 87.31 352 MET A N 1
ATOM 2883 C CA . MET A 1 352 ? -13.289 18.199 5.852 1.00 87.31 352 MET A CA 1
ATOM 2884 C C . MET A 1 352 ? -13.331 17.897 7.347 1.00 87.31 352 MET A C 1
ATOM 2886 O O . MET A 1 352 ? -14.260 18.299 8.040 1.00 87.31 352 MET A O 1
ATOM 2890 N N . THR A 1 353 ? -12.336 17.157 7.840 1.00 87.75 353 THR A N 1
ATOM 2891 C CA . THR A 1 353 ? -12.251 16.751 9.242 1.00 87.75 353 THR A CA 1
ATOM 2892 C C . THR A 1 353 ? -10.824 16.364 9.619 1.00 87.75 353 THR A C 1
ATOM 2894 O O . THR A 1 353 ? -10.017 15.995 8.759 1.00 87.75 353 THR A O 1
ATOM 2897 N N . THR A 1 354 ? -10.567 16.359 10.920 1.00 87.12 354 THR A N 1
ATOM 2898 C CA . THR A 1 354 ? -9.372 15.794 11.537 1.00 87.12 354 THR A CA 1
ATOM 2899 C C . THR A 1 354 ? -9.833 14.800 12.592 1.00 87.12 354 THR A C 1
ATOM 2901 O O . THR A 1 354 ? -10.644 15.150 13.444 1.00 87.12 354 THR A O 1
ATOM 2904 N N . GLY A 1 355 ? -9.341 13.566 12.522 1.00 83.94 355 GLY A N 1
ATOM 2905 C CA . GLY A 1 355 ? -9.598 12.536 13.523 1.00 83.94 355 GLY A CA 1
ATOM 2906 C C . GLY A 1 355 ? -8.344 12.222 14.321 1.00 83.94 355 GLY A C 1
ATOM 2907 O O . GLY A 1 355 ? -7.274 12.055 13.735 1.00 83.94 355 GLY A O 1
ATOM 2908 N N . GLN A 1 356 ? -8.481 12.113 15.641 1.00 85.31 356 GLN A N 1
ATOM 2909 C CA . GLN A 1 356 ? -7.449 11.574 16.522 1.00 85.31 356 GLN A CA 1
ATOM 2910 C C . GLN A 1 356 ? -7.866 10.173 16.983 1.00 85.31 356 GLN A C 1
ATOM 2912 O O . GLN A 1 356 ? -8.966 9.999 17.509 1.00 85.31 356 GLN A O 1
ATOM 2917 N N . PHE A 1 357 ? -7.002 9.181 16.770 1.00 83.44 357 PHE A N 1
ATOM 2918 C CA . PHE A 1 357 ? -7.302 7.771 17.012 1.00 83.44 357 PHE A CA 1
ATOM 2919 C C . PHE A 1 357 ? -6.283 7.146 17.954 1.00 83.44 357 PHE A C 1
ATOM 2921 O O . PHE A 1 357 ? -5.137 6.941 17.575 1.00 83.44 357 PHE A O 1
ATOM 2928 N N . ASP A 1 358 ? -6.704 6.782 19.157 1.00 79.62 358 ASP A N 1
ATOM 2929 C CA . ASP A 1 358 ? -5.845 6.097 20.120 1.00 79.62 358 ASP A CA 1
ATOM 2930 C C . ASP A 1 358 ? -6.261 4.627 20.295 1.00 79.62 358 ASP A C 1
ATOM 2932 O O . ASP A 1 358 ? -7.447 4.308 20.381 1.00 79.62 358 ASP A O 1
ATOM 2936 N N . ALA A 1 359 ? -5.275 3.732 20.366 1.00 76.81 359 ALA A N 1
ATOM 2937 C CA . ALA A 1 359 ? -5.455 2.319 20.709 1.00 76.81 359 ALA A CA 1
ATOM 2938 C C . ALA A 1 359 ? -4.770 1.951 22.044 1.00 76.81 359 ALA A C 1
ATOM 2940 O O . ALA A 1 359 ? -4.666 0.776 22.395 1.00 76.81 359 ALA A O 1
ATOM 2941 N N . GLY A 1 360 ? -4.324 2.954 22.804 1.00 78.06 360 GLY A N 1
ATOM 2942 C CA . GLY A 1 360 ? -3.665 2.847 24.098 1.00 78.06 360 GLY A CA 1
ATOM 2943 C C . GLY A 1 360 ? -2.182 3.221 24.038 1.00 78.06 360 GLY A C 1
ATOM 2944 O O . GLY A 1 360 ? -1.555 3.222 22.983 1.00 78.06 360 GLY A O 1
ATOM 2945 N N . LYS A 1 361 ? -1.589 3.451 25.218 1.00 77.81 361 LYS A N 1
ATOM 2946 C CA . LYS A 1 361 ? -0.231 4.000 25.429 1.00 77.81 361 LYS A CA 1
ATOM 2947 C C . LYS A 1 361 ? 0.896 3.374 24.590 1.00 77.81 361 LYS A C 1
ATOM 2949 O O . LYS A 1 361 ? 1.881 4.045 24.310 1.00 77.81 361 LYS A O 1
ATOM 2954 N N . TYR A 1 362 ? 0.778 2.098 24.232 1.00 83.31 362 TYR A N 1
ATOM 2955 C CA . TYR A 1 362 ? 1.823 1.342 23.534 1.00 83.31 362 TYR A CA 1
ATOM 2956 C C . TYR A 1 362 ? 1.513 1.076 22.061 1.00 83.31 362 TYR A C 1
ATOM 2958 O O . TYR A 1 362 ? 2.250 0.338 21.416 1.00 83.31 362 TYR A O 1
ATOM 2966 N N . TRP A 1 363 ? 0.413 1.618 21.542 1.00 86.81 363 TRP A N 1
ATOM 2967 C CA . TRP A 1 363 ? -0.058 1.354 20.192 1.00 86.81 363 TRP A CA 1
ATOM 2968 C C . TRP A 1 363 ? 0.131 2.577 19.312 1.00 86.81 363 TRP A C 1
ATOM 2970 O O . TRP A 1 363 ? -0.535 3.595 19.486 1.00 86.81 363 TRP A O 1
ATOM 2980 N N . GLN A 1 364 ? 1.008 2.461 18.322 1.00 89.31 364 GLN A N 1
ATOM 2981 C CA . GLN A 1 364 ? 1.258 3.522 17.361 1.00 89.31 364 GLN A CA 1
ATOM 2982 C C . GLN A 1 364 ? 0.516 3.260 16.053 1.00 89.31 364 GLN A C 1
ATOM 2984 O O . GLN A 1 364 ? 0.608 2.172 15.482 1.00 89.31 364 GLN A O 1
ATOM 2989 N N . LEU A 1 365 ? -0.217 4.259 15.559 1.00 92.00 365 LEU A N 1
ATOM 2990 C CA . LEU A 1 365 ? -0.829 4.223 14.235 1.00 92.00 365 LEU A CA 1
ATOM 2991 C C . LEU A 1 365 ? 0.251 4.323 13.151 1.00 92.00 365 LEU A C 1
ATOM 2993 O O . LEU A 1 365 ? 0.949 5.328 13.030 1.00 92.00 365 LEU A O 1
ATOM 2997 N N . TRP A 1 366 ? 0.378 3.268 12.349 1.00 91.31 366 TRP A N 1
ATOM 2998 C CA . TRP A 1 366 ? 1.437 3.131 11.342 1.00 91.31 366 TRP A CA 1
ATOM 2999 C C . TRP A 1 366 ? 0.926 3.145 9.904 1.00 91.31 366 TRP A C 1
ATOM 3001 O O . TRP A 1 366 ? 1.703 3.364 8.971 1.00 91.31 366 TRP A O 1
ATOM 3011 N N . ASN A 1 367 ? -0.356 2.845 9.691 1.00 93.62 367 ASN A N 1
ATOM 3012 C CA . ASN A 1 367 ? -0.914 2.741 8.349 1.00 93.62 367 ASN A CA 1
ATOM 3013 C C . ASN A 1 367 ? -2.419 3.007 8.343 1.00 93.62 367 ASN A C 1
ATOM 3015 O O . ASN A 1 367 ? -3.101 2.761 9.339 1.00 93.62 367 ASN A O 1
ATOM 3019 N N . LEU A 1 368 ? -2.929 3.444 7.195 1.00 95.88 368 LEU A N 1
ATOM 3020 C CA . LEU A 1 368 ? -4.352 3.645 6.965 1.00 95.88 368 LEU A CA 1
ATOM 3021 C C . LEU A 1 368 ? -4.742 3.170 5.563 1.00 95.88 368 LEU A C 1
ATOM 3023 O O . LEU A 1 368 ? -3.937 3.221 4.634 1.00 95.88 368 LEU A O 1
ATOM 3027 N N . LEU A 1 369 ? -5.985 2.738 5.410 1.00 96.19 369 LEU A N 1
ATOM 3028 C CA . LEU A 1 369 ? -6.634 2.538 4.122 1.00 96.19 369 LEU A CA 1
ATOM 3029 C C . LEU A 1 369 ? -8.046 3.109 4.178 1.00 96.19 369 LEU A C 1
ATOM 3031 O O . LEU A 1 369 ? -8.633 3.251 5.251 1.00 96.19 369 LEU A O 1
ATOM 3035 N N . LEU A 1 370 ? -8.581 3.422 3.005 1.00 94.62 370 LEU A N 1
ATOM 3036 C CA . LEU A 1 370 ? -9.897 4.014 2.855 1.00 94.62 370 LEU A CA 1
ATOM 3037 C C . LEU A 1 370 ? -10.754 3.118 1.963 1.00 94.62 370 LEU A C 1
ATOM 3039 O O . LEU A 1 370 ? -10.354 2.770 0.851 1.00 94.62 370 LEU A O 1
ATOM 3043 N N . PHE A 1 371 ? -11.933 2.747 2.447 1.00 94.38 371 PHE A N 1
ATOM 3044 C CA . PHE A 1 371 ? -12.899 1.993 1.660 1.00 94.38 371 PHE A CA 1
ATOM 3045 C C . PHE A 1 371 ? -13.615 2.902 0.648 1.00 94.38 371 PHE A C 1
ATOM 3047 O O . PHE A 1 371 ? -13.624 4.137 0.750 1.00 94.38 371 PHE A O 1
ATOM 3054 N N . LYS A 1 372 ? -14.270 2.281 -0.341 1.00 90.44 372 LYS A N 1
ATOM 3055 C CA . LYS A 1 372 ? -15.063 2.991 -1.362 1.00 90.44 372 LYS A CA 1
ATOM 3056 C C . LYS A 1 372 ? -16.211 3.813 -0.758 1.00 90.44 372 LYS A C 1
ATOM 3058 O O . LYS A 1 372 ? -16.604 4.817 -1.341 1.00 90.44 372 LYS A O 1
ATOM 3063 N N . ASP A 1 373 ? -16.720 3.396 0.397 1.00 89.88 373 ASP A N 1
ATOM 3064 C CA . ASP A 1 373 ? -17.833 3.995 1.145 1.00 89.88 373 ASP A CA 1
ATOM 3065 C C . ASP A 1 373 ? -17.378 4.950 2.272 1.00 89.88 373 ASP A C 1
ATOM 3067 O O . ASP A 1 373 ? -18.167 5.284 3.153 1.00 89.88 373 ASP A O 1
ATOM 3071 N N . ASN A 1 374 ? -16.122 5.414 2.231 1.00 88.69 374 ASN A N 1
ATOM 3072 C CA . ASN A 1 374 ? -15.490 6.305 3.217 1.00 88.69 374 ASN A CA 1
ATOM 3073 C C . ASN A 1 374 ? -15.259 5.702 4.613 1.00 88.69 374 ASN A C 1
ATOM 3075 O O . ASN A 1 374 ? -14.874 6.440 5.520 1.00 88.69 374 ASN A O 1
ATOM 3079 N N . ARG A 1 375 ? -15.435 4.390 4.810 1.00 92.81 375 ARG A N 1
ATOM 3080 C CA . ARG A 1 375 ? -14.926 3.739 6.026 1.00 92.81 375 ARG A CA 1
ATOM 3081 C C . ARG A 1 375 ? -13.398 3.802 6.067 1.00 92.81 375 ARG A C 1
ATOM 3083 O O . ARG A 1 375 ? -12.742 3.839 5.020 1.00 92.81 375 ARG A O 1
ATOM 3090 N N . LEU A 1 376 ? -12.828 3.774 7.268 1.00 94.25 376 LEU A N 1
ATOM 3091 C CA . LEU A 1 376 ? -11.383 3.771 7.499 1.00 94.25 376 LEU A CA 1
ATOM 3092 C C . LEU A 1 376 ? -10.935 2.418 8.040 1.00 94.25 376 LEU A C 1
ATOM 3094 O O . LEU A 1 376 ? -11.578 1.851 8.914 1.00 94.25 376 LEU A O 1
ATOM 3098 N N . LEU A 1 377 ? -9.796 1.926 7.565 1.00 96.25 377 LEU A N 1
ATOM 3099 C CA . LEU A 1 377 ? -9.084 0.819 8.192 1.00 96.25 377 LEU A CA 1
ATOM 3100 C C . LEU A 1 377 ? -7.754 1.333 8.722 1.00 96.25 377 LEU A C 1
ATOM 3102 O O . LEU A 1 377 ? -6.902 1.758 7.941 1.00 96.25 377 LEU A O 1
ATOM 3106 N N . LEU A 1 378 ? -7.566 1.273 10.034 1.00 95.56 378 LEU A N 1
ATOM 3107 C CA . LEU A 1 378 ? -6.369 1.769 10.704 1.00 95.56 378 LEU A CA 1
ATOM 3108 C C . LEU A 1 378 ? -5.534 0.606 11.220 1.00 95.56 378 LEU A C 1
ATOM 3110 O O . LEU A 1 378 ? -6.083 -0.311 11.825 1.00 95.56 378 LEU A O 1
ATOM 3114 N N . LYS A 1 379 ? -4.217 0.649 11.004 1.00 95.06 379 LYS A N 1
ATOM 3115 C CA . LYS A 1 379 ? -3.265 -0.329 11.546 1.00 95.06 379 LYS A CA 1
ATOM 3116 C C . LYS A 1 379 ? -2.462 0.299 12.675 1.00 95.06 379 LYS A C 1
ATOM 3118 O O . LYS A 1 379 ? -1.639 1.183 12.433 1.00 95.06 379 LYS A O 1
ATOM 3123 N N . PHE A 1 380 ? -2.627 -0.254 13.863 1.00 92.69 380 PHE A N 1
ATOM 3124 C CA . PHE A 1 380 ? -1.818 0.041 15.030 1.00 92.69 380 PHE A CA 1
ATOM 3125 C C . PHE A 1 380 ? -0.796 -1.069 15.230 1.00 92.69 380 PHE A C 1
ATOM 3127 O O . PHE A 1 380 ? -1.157 -2.245 15.180 1.00 92.69 380 PHE A O 1
ATOM 3134 N N . ASP A 1 381 ? 0.458 -0.716 15.489 1.00 90.88 381 ASP A N 1
ATOM 3135 C CA . ASP A 1 381 ? 1.451 -1.680 15.956 1.00 90.88 381 ASP A CA 1
ATOM 3136 C C . ASP A 1 381 ? 1.829 -1.388 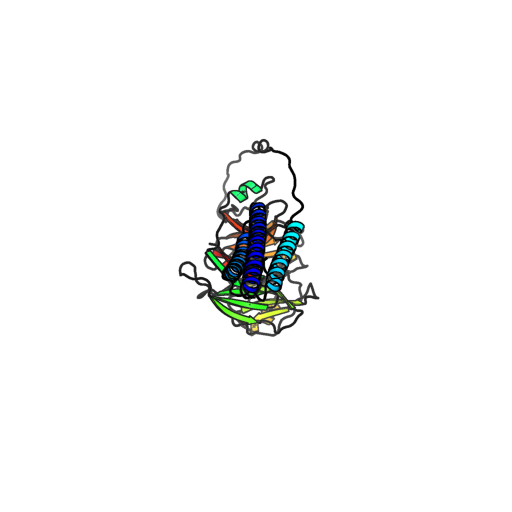17.408 1.00 90.88 381 ASP A C 1
ATOM 3138 O O . ASP A 1 381 ? 1.853 -0.236 17.832 1.00 90.88 381 ASP A O 1
ATOM 3142 N N . ASN A 1 382 ? 2.102 -2.447 18.168 1.00 88.19 382 ASN A N 1
ATOM 3143 C CA . ASN A 1 382 ? 2.541 -2.327 19.549 1.00 88.19 382 ASN A CA 1
ATOM 3144 C C . ASN A 1 382 ? 4.056 -2.107 19.602 1.00 88.19 382 ASN A C 1
ATOM 3146 O O . ASN A 1 382 ? 4.813 -3.009 19.230 1.00 88.19 382 ASN A O 1
ATOM 3150 N N . ASP A 1 383 ? 4.483 -0.943 20.083 1.00 78.19 383 ASP A N 1
ATOM 3151 C CA . ASP A 1 383 ? 5.899 -0.571 20.169 1.00 78.19 383 ASP A CA 1
ATOM 3152 C C . ASP A 1 383 ? 6.607 -1.184 21.386 1.00 78.19 383 ASP A C 1
ATOM 3154 O O . ASP A 1 383 ? 7.831 -1.228 21.430 1.00 78.19 383 ASP A O 1
ATOM 3158 N N . ASN A 1 384 ? 5.854 -1.709 22.358 1.00 75.44 384 ASN A N 1
ATOM 3159 C CA . ASN A 1 384 ? 6.399 -2.346 23.560 1.00 75.44 384 ASN A CA 1
ATOM 3160 C C . ASN A 1 384 ? 6.691 -3.848 23.370 1.00 75.44 384 ASN A C 1
ATOM 3162 O O . ASN A 1 384 ? 7.073 -4.543 24.307 1.00 75.44 384 ASN A O 1
ATOM 3166 N N . ALA A 1 385 ? 6.442 -4.399 22.180 1.00 65.19 385 ALA A N 1
ATOM 3167 C CA . ALA A 1 385 ? 6.633 -5.820 21.935 1.00 65.19 385 ALA A CA 1
ATOM 3168 C C . ALA A 1 385 ? 8.089 -6.115 21.534 1.00 65.19 385 ALA A C 1
ATOM 3170 O O . ALA A 1 385 ? 8.432 -6.050 20.356 1.00 65.19 385 ALA A O 1
ATOM 3171 N N . GLU A 1 386 ? 8.919 -6.490 22.511 1.00 58.94 386 GLU A N 1
ATOM 3172 C CA . GLU A 1 386 ? 10.361 -6.751 22.330 1.00 58.94 386 GLU A CA 1
ATOM 3173 C C . GLU A 1 386 ? 10.679 -7.871 21.323 1.00 58.94 386 GLU A C 1
ATOM 3175 O O . GLU A 1 386 ? 11.708 -7.828 20.654 1.00 58.94 386 GLU A O 1
ATOM 3180 N N . TYR A 1 387 ? 9.784 -8.854 21.164 1.00 62.69 387 TYR A N 1
ATOM 3181 C CA . TYR A 1 387 ? 10.078 -10.067 20.383 1.00 62.69 387 TYR A CA 1
ATOM 3182 C C . TYR A 1 387 ? 9.184 -10.262 19.155 1.00 62.69 387 TYR A C 1
ATOM 3184 O O . TYR A 1 387 ? 9.639 -10.734 18.113 1.00 62.69 387 TYR A O 1
ATOM 3192 N N . ILE A 1 388 ? 7.897 -9.914 19.245 1.00 73.62 388 ILE A N 1
ATOM 3193 C CA . ILE A 1 388 ? 6.929 -10.115 18.159 1.00 73.62 388 ILE A CA 1
ATOM 3194 C C . ILE A 1 388 ? 6.043 -8.880 18.052 1.00 73.62 388 ILE A C 1
ATOM 3196 O O . ILE A 1 388 ? 5.132 -8.698 18.862 1.00 73.62 388 ILE A O 1
ATOM 3200 N N . LYS A 1 389 ? 6.261 -8.071 17.005 1.00 82.00 389 LYS A N 1
ATOM 3201 C CA . LYS A 1 389 ? 5.428 -6.897 16.719 1.00 82.00 389 LYS A CA 1
ATOM 3202 C C . LYS A 1 389 ? 3.969 -7.333 16.563 1.00 82.00 389 LYS A C 1
ATOM 3204 O O . LYS A 1 389 ? 3.620 -8.023 15.600 1.00 82.00 389 LYS A O 1
ATOM 3209 N N . ARG A 1 390 ? 3.125 -6.976 17.531 1.00 88.81 390 ARG A N 1
ATOM 3210 C CA . ARG A 1 390 ? 1.676 -7.200 17.463 1.00 88.81 390 ARG A CA 1
ATOM 3211 C C . ARG A 1 390 ? 1.049 -6.072 16.661 1.00 88.81 390 ARG A C 1
ATOM 3213 O O . ARG A 1 390 ? 1.443 -4.921 16.825 1.00 88.81 390 ARG A O 1
ATOM 3220 N N . SER A 1 391 ? 0.068 -6.412 15.839 1.00 91.81 391 SER A N 1
ATOM 3221 C CA . SER A 1 391 ? -0.683 -5.456 15.034 1.00 91.81 391 SER A CA 1
ATOM 3222 C C . SER A 1 391 ? -2.174 -5.625 15.287 1.00 91.81 391 SER A C 1
ATOM 3224 O O . SER A 1 391 ? -2.685 -6.750 15.281 1.00 91.81 391 SER A O 1
ATOM 3226 N N . ILE A 1 392 ? -2.868 -4.508 15.473 1.00 92.25 392 ILE A N 1
ATOM 3227 C CA . ILE A 1 392 ? -4.326 -4.444 15.516 1.00 92.25 392 ILE A CA 1
ATOM 3228 C C . ILE A 1 392 ? -4.783 -3.604 14.336 1.00 92.25 392 ILE A C 1
ATOM 3230 O O . ILE A 1 392 ? -4.254 -2.526 14.080 1.00 92.25 392 ILE A O 1
ATOM 3234 N N . PHE A 1 393 ? -5.774 -4.109 13.621 1.00 94.81 393 PHE A N 1
ATOM 3235 C CA . PHE A 1 393 ? -6.461 -3.394 12.566 1.00 94.81 393 PHE A CA 1
ATOM 3236 C C . PHE A 1 393 ? -7.854 -3.076 13.067 1.00 94.81 393 PHE A C 1
ATOM 3238 O O . PHE A 1 393 ? -8.560 -3.995 13.482 1.00 94.81 393 PHE A O 1
ATOM 3245 N N . ILE A 1 394 ? -8.236 -1.807 13.039 1.00 93.38 394 ILE A N 1
ATOM 3246 C CA . ILE A 1 394 ? -9.556 -1.359 13.474 1.00 93.38 394 ILE A CA 1
ATOM 3247 C C . ILE A 1 394 ? -10.244 -0.716 12.283 1.00 93.38 394 ILE A C 1
ATOM 3249 O O . ILE A 1 394 ? -9.706 0.194 11.650 1.00 93.38 394 ILE A O 1
ATOM 3253 N N . GLU A 1 395 ? -11.423 -1.229 11.968 1.00 94.12 395 GLU A N 1
ATOM 3254 C CA . GLU A 1 395 ? -12.303 -0.664 10.962 1.00 94.12 395 GLU A CA 1
ATOM 3255 C C . GLU A 1 395 ? -13.233 0.347 11.633 1.00 94.12 395 GLU A C 1
ATOM 3257 O O . GLU A 1 395 ? -13.948 -0.008 12.571 1.00 94.12 395 GLU A O 1
ATOM 3262 N N . PHE A 1 396 ? -13.229 1.583 11.148 1.00 90.81 396 PHE A N 1
ATOM 3263 C CA . PHE A 1 396 ? -14.127 2.646 11.577 1.00 90.81 396 PHE A CA 1
ATOM 3264 C C . PHE A 1 396 ? -15.137 2.935 10.477 1.00 90.81 396 PHE A C 1
ATOM 3266 O O . PHE A 1 396 ? -14.772 3.074 9.304 1.00 90.81 396 PHE A O 1
ATOM 3273 N N . ASP A 1 397 ? -16.406 3.042 10.851 1.00 87.69 397 ASP A N 1
ATOM 3274 C CA . ASP A 1 397 ? -17.443 3.431 9.914 1.00 87.69 397 ASP A CA 1
ATOM 3275 C C . ASP A 1 397 ? -17.348 4.922 9.521 1.00 87.69 397 ASP A C 1
ATOM 3277 O O . ASP A 1 397 ? -16.492 5.671 10.001 1.00 87.69 397 ASP A O 1
ATOM 3281 N N . LYS A 1 398 ? -18.248 5.383 8.643 1.00 83.06 398 LYS A N 1
ATOM 3282 C CA . LYS A 1 398 ? -18.299 6.791 8.202 1.00 83.06 398 LYS A CA 1
ATOM 3283 C C . LYS A 1 398 ? -18.571 7.796 9.334 1.00 83.06 398 LYS A C 1
ATOM 3285 O O . LYS A 1 398 ? -18.378 8.991 9.135 1.00 83.06 398 LYS A O 1
ATOM 3290 N N . THR A 1 399 ? -19.066 7.322 10.478 1.00 78.62 399 THR A N 1
ATOM 3291 C CA . THR A 1 399 ? -19.370 8.125 11.670 1.00 78.62 399 THR A CA 1
ATOM 3292 C C . THR A 1 399 ? -18.244 8.092 12.703 1.00 78.62 399 THR A C 1
ATOM 3294 O O . THR A 1 399 ? -18.338 8.759 13.727 1.00 78.62 399 THR A O 1
ATOM 3297 N N . GLY A 1 400 ? -17.178 7.329 12.440 1.00 77.31 400 GLY A N 1
ATOM 3298 C CA . GLY A 1 400 ? -16.050 7.177 13.349 1.00 77.31 400 GLY A CA 1
ATOM 3299 C C . GLY A 1 400 ? -16.250 6.145 14.448 1.00 77.31 400 GLY A C 1
ATOM 3300 O O . GLY A 1 400 ? -15.460 6.115 15.389 1.00 77.31 400 GLY A O 1
ATOM 3301 N N . VAL A 1 401 ? -17.255 5.275 14.333 1.00 84.12 401 VAL A N 1
ATOM 3302 C CA . VAL A 1 401 ? -17.465 4.173 15.275 1.00 84.12 401 VAL A CA 1
ATOM 3303 C C . VAL A 1 401 ? -16.650 2.964 14.831 1.00 84.12 401 VAL A C 1
ATOM 3305 O O . VAL A 1 401 ? -16.693 2.567 13.667 1.00 84.12 401 VAL A O 1
ATOM 3308 N N . ALA A 1 402 ? -15.903 2.366 15.759 1.00 87.25 402 ALA A N 1
ATOM 3309 C CA . ALA A 1 402 ? -15.168 1.135 15.502 1.00 87.25 402 ALA A CA 1
ATOM 3310 C C . ALA A 1 402 ? -16.141 -0.049 15.364 1.00 87.25 402 ALA A C 1
ATOM 3312 O O . ALA A 1 402 ? -16.873 -0.365 16.301 1.00 87.25 402 ALA A O 1
ATOM 3313 N N . VAL A 1 403 ? -16.144 -0.709 14.206 1.00 89.88 403 VAL A N 1
ATOM 3314 C CA . VAL A 1 403 ? -17.123 -1.757 13.864 1.00 89.88 403 VAL A CA 1
ATOM 3315 C C . VAL A 1 403 ? -16.520 -3.153 13.776 1.00 89.88 403 VAL A C 1
ATOM 3317 O O . VAL A 1 403 ? -17.213 -4.128 14.045 1.00 89.88 403 VAL A O 1
ATOM 3320 N N . ASN A 1 404 ? -15.236 -3.273 13.435 1.00 90.75 404 ASN A N 1
ATOM 3321 C CA . ASN A 1 404 ? -14.550 -4.560 13.322 1.00 90.75 404 ASN A CA 1
ATOM 3322 C C . ASN A 1 404 ? -13.097 -4.451 13.770 1.00 90.75 404 ASN A C 1
ATOM 3324 O O . ASN A 1 404 ? -12.471 -3.396 13.634 1.00 90.75 404 ASN A O 1
ATOM 3328 N N . LYS A 1 405 ? -12.537 -5.573 14.237 1.00 92.44 405 LYS A N 1
ATOM 3329 C CA . LYS A 1 405 ? -11.106 -5.679 14.514 1.00 92.44 405 LYS A CA 1
ATOM 3330 C C . LYS A 1 405 ? -10.467 -6.941 13.949 1.00 92.44 405 LYS A C 1
ATOM 3332 O O . LYS A 1 405 ? -11.062 -8.020 13.918 1.00 92.44 405 LYS A O 1
ATOM 3337 N N . ILE A 1 406 ? -9.202 -6.813 13.564 1.00 93.06 406 ILE A N 1
ATOM 3338 C CA . ILE A 1 406 ? -8.302 -7.932 13.276 1.00 93.06 406 ILE A CA 1
ATOM 3339 C C . ILE A 1 406 ? -7.100 -7.788 14.198 1.00 93.06 406 ILE A C 1
ATOM 3341 O O . ILE A 1 406 ? -6.474 -6.736 14.251 1.00 93.06 406 ILE A O 1
ATOM 3345 N N . GLU A 1 407 ? -6.746 -8.854 14.901 1.00 90.50 407 GLU A N 1
ATOM 3346 C CA . GLU A 1 407 ? -5.550 -8.889 15.741 1.00 90.50 407 GLU A CA 1
ATOM 3347 C C . GLU A 1 407 ? -4.620 -9.970 15.224 1.00 90.50 407 GLU A C 1
ATOM 3349 O O . GLU A 1 407 ? -5.040 -11.101 14.961 1.00 90.50 407 GLU A O 1
ATOM 3354 N N . THR A 1 408 ? -3.350 -9.628 15.073 1.00 89.25 408 THR A N 1
ATOM 3355 C CA . THR A 1 408 ? -2.367 -10.519 14.464 1.00 89.25 408 THR A CA 1
ATOM 3356 C C . THR A 1 408 ? -0.947 -10.125 14.866 1.00 89.25 408 THR A C 1
ATOM 3358 O O . THR A 1 408 ? -0.715 -9.147 15.577 1.00 89.25 408 THR A O 1
ATOM 3361 N N . GLN A 1 409 ? 0.018 -10.918 14.428 1.00 89.38 409 GLN A N 1
ATOM 3362 C CA . GLN A 1 409 ? 1.434 -10.746 14.705 1.00 89.38 409 GLN A CA 1
ATOM 3363 C C . GLN A 1 409 ? 2.200 -10.575 13.398 1.00 89.38 409 GLN A C 1
ATOM 3365 O O . GLN A 1 409 ? 1.816 -11.134 12.369 1.00 89.38 409 GLN A O 1
ATOM 3370 N N . CYS A 1 410 ? 3.286 -9.805 13.448 1.00 88.44 410 CYS A N 1
ATOM 3371 C CA . CYS A 1 410 ? 4.215 -9.605 12.339 1.00 88.44 410 CYS A CA 1
ATOM 3372 C C . CYS A 1 410 ? 3.544 -9.141 11.038 1.00 88.44 410 CYS A C 1
ATOM 3374 O O . CYS A 1 410 ? 4.010 -9.480 9.946 1.00 88.44 410 CYS A O 1
ATOM 3376 N N . ALA A 1 411 ? 2.456 -8.371 11.134 1.00 92.56 411 ALA A N 1
ATOM 3377 C CA . ALA A 1 411 ? 1.836 -7.801 9.953 1.00 92.56 411 ALA A CA 1
ATOM 3378 C C . ALA A 1 411 ? 2.678 -6.651 9.412 1.00 92.56 411 ALA A C 1
ATOM 3380 O O . ALA A 1 411 ? 3.090 -5.739 10.132 1.00 92.56 411 ALA A O 1
ATOM 3381 N N . ILE A 1 412 ? 2.903 -6.692 8.110 1.00 92.00 412 ILE A N 1
ATOM 3382 C CA . ILE A 1 412 ? 3.764 -5.752 7.405 1.00 92.00 412 ILE A CA 1
ATOM 3383 C C . ILE A 1 412 ? 2.894 -4.744 6.686 1.00 92.00 412 ILE A C 1
ATOM 3385 O O . ILE A 1 412 ? 2.983 -3.548 6.956 1.00 92.00 412 ILE A O 1
ATOM 3389 N N . GLN A 1 413 ? 2.011 -5.252 5.829 1.00 93.56 413 GLN A N 1
ATOM 3390 C CA . GLN A 1 413 ? 1.230 -4.447 4.912 1.00 93.56 413 GLN A CA 1
ATOM 3391 C C . GLN A 1 413 ? -0.214 -4.924 4.853 1.00 93.56 413 GLN A C 1
ATOM 3393 O O . GLN A 1 413 ? -0.518 -6.072 5.168 1.00 93.56 413 GLN A O 1
ATOM 3398 N N . MET A 1 414 ? -1.100 -4.027 4.440 1.00 95.56 414 MET A N 1
ATOM 3399 C CA . MET A 1 414 ? -2.505 -4.310 4.183 1.00 95.56 414 MET A CA 1
ATOM 3400 C C . MET A 1 414 ? -2.949 -3.680 2.864 1.00 95.56 414 MET A C 1
ATOM 3402 O O . MET A 1 414 ? -2.342 -2.716 2.397 1.00 95.56 414 MET A O 1
ATOM 3406 N N . THR A 1 415 ? -4.010 -4.221 2.277 1.00 95.56 415 THR A N 1
ATOM 3407 C CA . THR A 1 415 ? -4.717 -3.654 1.126 1.00 95.56 415 THR A CA 1
ATOM 3408 C C . THR A 1 415 ? -6.207 -4.012 1.208 1.00 95.56 415 THR A C 1
ATOM 3410 O O . THR A 1 415 ? -6.571 -4.986 1.873 1.00 95.56 415 THR A O 1
ATOM 3413 N N . ILE A 1 416 ? -7.063 -3.223 0.557 1.00 94.06 416 ILE A N 1
ATOM 3414 C CA . ILE A 1 416 ? -8.502 -3.493 0.442 1.00 94.06 416 ILE A CA 1
ATOM 3415 C C . ILE A 1 416 ? -8.757 -4.041 -0.959 1.00 94.06 416 ILE A C 1
ATOM 3417 O O . ILE A 1 416 ? -8.368 -3.430 -1.956 1.00 94.06 416 ILE A O 1
ATOM 3421 N N . GLY A 1 417 ? -9.386 -5.207 -1.025 1.00 90.94 417 GLY A N 1
ATOM 3422 C CA . GLY A 1 417 ? -9.782 -5.833 -2.272 1.00 90.94 417 GLY A CA 1
ATOM 3423 C C . GLY A 1 417 ? -11.042 -5.221 -2.885 1.00 90.94 417 GLY A C 1
ATOM 3424 O O . GLY A 1 417 ? -11.731 -4.401 -2.272 1.00 90.94 417 GLY A O 1
ATOM 3425 N N . PRO A 1 418 ? -11.355 -5.587 -4.136 1.00 87.25 418 PRO A N 1
ATOM 3426 C CA . PRO A 1 418 ? -12.459 -5.000 -4.892 1.00 87.25 418 PRO A CA 1
ATOM 3427 C C . PRO A 1 418 ? -13.836 -5.167 -4.233 1.00 87.25 418 PRO A C 1
ATOM 3429 O O . PRO A 1 418 ? -14.693 -4.305 -4.469 1.00 87.25 418 PRO A O 1
ATOM 3432 N N . ASN A 1 419 ? -14.029 -6.207 -3.408 1.00 86.75 419 ASN A N 1
ATOM 3433 C CA . ASN A 1 419 ? -15.269 -6.503 -2.681 1.00 86.75 419 ASN A CA 1
ATOM 3434 C C . ASN A 1 419 ? -15.198 -6.086 -1.200 1.00 86.75 419 ASN A C 1
ATOM 3436 O O . ASN A 1 419 ? -15.956 -6.598 -0.380 1.00 86.75 419 ASN A O 1
ATOM 3440 N N . ASN A 1 420 ? -14.317 -5.137 -0.861 1.00 90.12 420 ASN A N 1
ATOM 3441 C CA . ASN A 1 420 ? -14.072 -4.645 0.500 1.00 90.12 420 ASN A CA 1
ATOM 3442 C C . ASN A 1 420 ? -13.485 -5.686 1.468 1.00 90.12 420 ASN A C 1
ATOM 3444 O O . ASN A 1 420 ? -13.490 -5.472 2.679 1.00 90.12 420 ASN A O 1
ATOM 3448 N N . GLU A 1 421 ? -12.942 -6.787 0.962 1.00 91.06 421 GLU A N 1
ATOM 3449 C CA . GLU A 1 421 ? -12.154 -7.705 1.769 1.00 91.06 421 GLU A CA 1
ATOM 3450 C C . GLU A 1 421 ? -10.815 -7.072 2.165 1.00 91.06 421 GLU A C 1
ATOM 3452 O O . GLU A 1 421 ? -10.186 -6.339 1.400 1.00 91.06 421 GLU A O 1
ATOM 3457 N N . ILE A 1 422 ? -10.356 -7.370 3.372 1.00 94.88 422 ILE A N 1
ATOM 3458 C CA . ILE A 1 422 ? -9.095 -6.870 3.906 1.00 94.88 422 ILE A CA 1
ATOM 3459 C C . ILE A 1 422 ? -8.050 -7.957 3.701 1.00 94.88 422 ILE A C 1
ATOM 3461 O O . ILE A 1 422 ? -8.159 -9.042 4.273 1.00 94.88 422 ILE A O 1
ATOM 3465 N N . VAL A 1 423 ? -7.011 -7.670 2.920 1.00 95.19 423 VAL A N 1
ATOM 3466 C CA . VAL A 1 423 ? -5.875 -8.579 2.743 1.00 95.19 423 VAL A CA 1
ATOM 3467 C C . VAL A 1 423 ? -4.671 -8.031 3.480 1.00 95.19 423 VAL A C 1
ATOM 3469 O O . VAL A 1 423 ? -4.246 -6.900 3.255 1.00 95.19 423 VAL A O 1
ATOM 3472 N N . VAL A 1 424 ? -4.104 -8.853 4.353 1.00 96.62 424 VAL A N 1
ATOM 3473 C CA . VAL A 1 424 ? -2.962 -8.499 5.192 1.00 96.62 424 VAL A CA 1
ATOM 3474 C C . VAL A 1 424 ? -1.795 -9.418 4.858 1.00 96.62 424 VAL A C 1
ATOM 3476 O O . VAL A 1 424 ? -1.967 -10.624 4.684 1.00 96.62 424 VAL A O 1
ATOM 3479 N N . GLY A 1 425 ? -0.605 -8.838 4.751 1.00 95.62 425 GLY A N 1
ATOM 3480 C CA . GLY A 1 425 ? 0.662 -9.520 4.525 1.00 95.62 425 GLY A CA 1
ATOM 3481 C C . GLY A 1 425 ? 1.469 -9.603 5.812 1.00 95.62 425 GLY A C 1
ATOM 3482 O O . GLY A 1 425 ? 1.552 -8.635 6.569 1.00 95.62 425 GLY A O 1
ATOM 3483 N N . PHE A 1 426 ? 2.089 -10.754 6.045 1.00 92.19 426 PHE A N 1
ATOM 3484 C CA . PHE A 1 426 ? 2.786 -11.081 7.284 1.00 92.19 426 PHE A CA 1
ATOM 3485 C C . PHE A 1 426 ? 4.195 -11.581 7.011 1.00 92.19 426 PHE A C 1
ATOM 3487 O O . PHE A 1 426 ? 4.433 -12.268 6.015 1.00 92.19 426 PHE A O 1
ATOM 3494 N N . ARG A 1 427 ? 5.105 -11.308 7.948 1.00 90.88 427 ARG A N 1
ATOM 3495 C CA . ARG A 1 427 ? 6.348 -12.070 8.096 1.00 90.88 427 ARG A CA 1
ATOM 3496 C C . ARG A 1 427 ? 6.049 -13.301 8.938 1.00 90.88 427 ARG A C 1
ATOM 3498 O O . ARG A 1 427 ? 5.430 -13.175 9.992 1.00 90.88 427 ARG A O 1
ATOM 3505 N N . ASN A 1 428 ? 6.513 -14.473 8.521 1.00 84.94 428 ASN A N 1
ATOM 3506 C CA . ASN A 1 428 ? 6.403 -15.650 9.375 1.00 84.94 428 ASN A CA 1
ATOM 3507 C C . ASN A 1 428 ? 7.472 -15.563 10.472 1.00 84.94 428 ASN A C 1
ATOM 3509 O O . ASN A 1 428 ? 8.651 -15.770 10.204 1.00 84.94 428 ASN A O 1
ATOM 3513 N N . SER A 1 429 ? 7.056 -15.251 11.703 1.00 67.88 429 SER A N 1
ATOM 3514 C CA . SER A 1 429 ? 7.944 -15.129 12.872 1.00 67.88 429 SER A CA 1
ATOM 3515 C C . SER A 1 429 ? 8.703 -16.418 13.200 1.00 67.88 429 SER A C 1
ATOM 3517 O O . SER A 1 429 ? 9.791 -16.363 13.758 1.00 67.88 429 SER A O 1
ATOM 3519 N N . ALA A 1 430 ? 8.152 -17.575 12.823 1.00 56.47 430 ALA A N 1
ATOM 3520 C CA . ALA A 1 430 ? 8.712 -18.891 13.126 1.00 56.47 430 ALA A CA 1
ATOM 3521 C C . ALA A 1 430 ? 9.841 -19.347 12.180 1.00 56.47 430 ALA A C 1
ATOM 3523 O O . ALA A 1 430 ? 10.407 -20.418 12.390 1.00 56.47 430 ALA A O 1
ATOM 3524 N N . SER A 1 431 ? 10.175 -18.592 11.126 1.00 51.59 431 SER A N 1
ATOM 3525 C CA . SER A 1 431 ? 11.239 -18.976 10.194 1.00 51.59 431 SER A CA 1
ATOM 3526 C C . SER A 1 431 ? 12.298 -17.886 10.067 1.00 51.59 431 SER A C 1
ATOM 3528 O O . SER A 1 431 ? 11.999 -16.800 9.587 1.00 51.59 431 SER A O 1
ATOM 3530 N N . GLN A 1 432 ? 13.558 -18.217 10.375 1.00 53.44 432 GLN A N 1
ATOM 3531 C CA . GLN A 1 432 ? 14.730 -17.420 9.967 1.00 53.44 432 GLN A CA 1
ATOM 3532 C C . GLN A 1 432 ? 14.840 -17.267 8.435 1.00 53.44 432 GLN A C 1
ATOM 3534 O O . GLN A 1 432 ? 15.597 -16.443 7.940 1.00 53.44 432 GLN A O 1
ATOM 3539 N N . ASN A 1 433 ? 14.068 -18.049 7.678 1.00 59.53 433 ASN A N 1
ATOM 3540 C CA . ASN A 1 433 ? 13.944 -17.922 6.233 1.00 59.53 433 ASN A CA 1
ATOM 3541 C C . ASN A 1 433 ? 12.981 -16.774 5.904 1.00 59.53 433 ASN A C 1
ATOM 3543 O O . ASN A 1 433 ? 11.877 -16.765 6.446 1.00 59.53 433 ASN A O 1
ATOM 3547 N N . ASP A 1 434 ? 13.365 -15.872 4.993 1.00 72.56 434 ASP A N 1
ATOM 3548 C CA . ASP A 1 434 ? 12.591 -14.719 4.490 1.00 72.56 434 ASP A CA 1
ATOM 3549 C C . ASP A 1 434 ? 11.269 -15.108 3.797 1.00 72.56 434 ASP A C 1
ATOM 3551 O O . ASP A 1 434 ? 11.042 -14.893 2.607 1.00 72.56 434 ASP A O 1
ATOM 3555 N N . ARG A 1 435 ? 10.359 -15.707 4.560 1.00 87.62 435 ARG A N 1
ATOM 3556 C CA . ARG A 1 435 ? 9.057 -16.191 4.127 1.00 87.62 435 ARG A CA 1
ATOM 3557 C C . ARG A 1 435 ? 7.964 -15.374 4.784 1.00 87.62 435 ARG A C 1
ATOM 3559 O O . ARG A 1 435 ? 8.083 -14.895 5.915 1.00 87.62 435 ARG A O 1
ATOM 3566 N N . GLY A 1 436 ? 6.866 -15.254 4.063 1.00 92.50 436 GLY A N 1
ATOM 3567 C CA . GLY A 1 436 ? 5.692 -14.546 4.526 1.00 92.50 436 GLY A CA 1
ATOM 3568 C C . GLY A 1 436 ? 4.428 -15.360 4.358 1.00 92.50 436 GLY A C 1
ATOM 3569 O O . GLY A 1 436 ? 4.440 -16.525 3.955 1.00 92.50 436 GLY A O 1
ATOM 3570 N N . ALA A 1 437 ? 3.317 -14.715 4.655 1.00 93.75 437 ALA A N 1
ATOM 3571 C CA . ALA A 1 437 ? 1.992 -15.204 4.334 1.00 93.75 437 ALA A CA 1
ATOM 3572 C C . ALA A 1 437 ? 1.101 -14.021 3.971 1.00 93.75 437 ALA A C 1
ATOM 3574 O O . ALA A 1 437 ? 1.380 -12.885 4.350 1.00 93.75 437 ALA A O 1
ATOM 3575 N N . ILE A 1 438 ? 0.011 -14.295 3.272 1.00 94.81 438 ILE A N 1
ATOM 3576 C CA . ILE A 1 438 ? -1.106 -13.364 3.115 1.00 94.81 438 ILE A CA 1
ATOM 3577 C C . ILE A 1 438 ? -2.368 -14.018 3.660 1.00 94.81 438 ILE A C 1
ATOM 3579 O O . ILE A 1 438 ? -2.580 -15.217 3.473 1.00 94.81 438 ILE A O 1
ATOM 3583 N N . ARG A 1 439 ? -3.192 -13.235 4.352 1.00 94.31 439 ARG A N 1
ATOM 3584 C CA . ARG A 1 439 ? -4.498 -13.659 4.867 1.00 94.31 439 ARG A CA 1
ATOM 3585 C C . ARG A 1 439 ? -5.556 -12.663 4.446 1.00 94.31 439 ARG A C 1
ATOM 3587 O O . ARG A 1 439 ? -5.279 -11.467 4.386 1.00 94.31 439 ARG A O 1
ATOM 3594 N N . CYS A 1 440 ? -6.754 -13.163 4.199 1.00 93.19 440 CYS A N 1
ATOM 3595 C CA . CYS A 1 440 ? -7.903 -12.357 3.817 1.00 93.19 440 CYS A CA 1
ATOM 3596 C C . CYS A 1 440 ? -8.994 -12.429 4.868 1.00 93.19 440 CYS A C 1
ATOM 3598 O O . CYS A 1 440 ? -9.269 -13.508 5.384 1.00 93.19 440 CYS A O 1
ATOM 3600 N N . TYR A 1 441 ? -9.636 -11.301 5.131 1.00 92.56 441 TYR A N 1
ATOM 3601 C CA . TYR A 1 441 ? -10.709 -11.127 6.100 1.00 92.56 441 TYR A CA 1
ATOM 3602 C C . TYR A 1 441 ? -11.885 -10.440 5.398 1.00 92.56 441 TYR A C 1
ATOM 3604 O O . TYR A 1 441 ? -11.657 -9.543 4.587 1.00 92.56 441 TYR A O 1
ATOM 3612 N N . ILE A 1 442 ? -13.117 -10.855 5.693 1.00 85.56 442 ILE A N 1
ATOM 3613 C CA . ILE A 1 442 ? -14.347 -10.238 5.165 1.00 85.56 442 ILE A CA 1
ATOM 3614 C C . ILE A 1 442 ? -15.123 -9.592 6.289 1.00 85.56 442 ILE A C 1
ATOM 3616 O O . ILE A 1 442 ? -15.156 -10.158 7.403 1.00 85.56 442 ILE A O 1
#

Secondary structure (DSSP, 8-state):
-HHHHHHHHHHHHHHHHHHHHHHHHHHHHHHHHHHHHHHHHTTS-SSSHHHHHHHHHHHHHHHHHHHHHHHTTS-TT-HHHHHHHHHHHHHHHHHHHHHHHHTS------------SSSSSS----------SS------B--TTTHHHHHHSPBPPPSEEEEESS---EEEEE-SSS-EEEEE-TTSEEEEEE---GGG--PPEEEEEEESS-S-TTEEEEEEEE-SS-EEEEEEETT-SS--EEEEE-TT--B-SPPEEPSS-EEEEEEETTTTEEEEEETTTTEEEEEEPPSSGGGHHHHHH--EEEEE-TTSTT--EEEEEE-SSEEEEEESSSSEEEEEETTT--EEEEEEB---TTEEEEEEEE-TTS-EEEEEEETT-SSS-EEEEEEE-TTS-EEEEEEEESEEEEEE-TTS-EEEEEE-TT-SSS-EEEEEE-

Foldseek 3Di:
DVVVVVVVVVVVVVVLVVVLVVVVVVVVVLLVVVVVVLVVVPVDDPDVNVVVCVVNVVVVVVVVVVNVCSVVVVPPPCPVVVVVVVVVVVVVVVVVVVVVVVVDPDDDDDDDDDDPPPPPPDDDDDDDDDDDDDPDFDAEDDDPVQPVQVVPAAAFDFPDKDWFLAFQQDWAWDDPPWIWIWGAHFQQWIWIWTDDPVVGDDDTDTPDIDRLDDPDPFKTFQEWEDDDFWIWTWIDGNPDQFWTWIWTAGPVNHTLDPTDTDPFGWNYWYQDHLVQWIWTQGQPQLWIKIFGNDPDSVCPVVRRVDIGTLDGCPPPDPFRWRDWEDENFKIWTDGDPFLKIFIAGRPVSDTRYMHRDDNDDQWDFRDWYADNQRKIWTWTWGNPDPQWIKIKIFIAHSHNDTHHIYIDTQWNDWDAYPVRKIKTKGQDSPDPRNMIMITITD

Sequence (442 aa):
MYDRVQSTYDRVRQVAIERSDDLVKIIKSKRDSLLKTADEHVTSTEMNLHKYKSDLGNTCTLIDERLKALMNGEDFVRNSQVEHDIDRLIEESNKRLDWISQQNSIVMPVFVTSAEFLMKKLYGELKFRSISQQEVIKFDCKTENGSQFLLSIPKKTPVWTISLKIIPYFLCFYSNVNPQLFVCDRNGVLNVYSHKSLLTDGTPRLLRTIHLFRKHYDVVVESFSVYTRLMIVHTRLYSQQDFGTIFFFTHDGLMEIPGIELSRPLRQFLADDNTNRLWGIDRWGCTIFSHKLPSFSYQIIPAISLCENYIEYKDVDNFDPLKIATNKNVMAVLGKGSQTINIYDKQSKRLMTTGQFDAGKYWQLWNLLLFKDNRLLLKFDNDNAEYIKRSIFIEFDKTGVAVNKIETQCAIQMTIGPNNEIVVGFRNSASQNDRGAIRCYI

pLDDT: mean 72.59, std 23.21, range [20.53, 96.88]

Radius of gyration: 31.41 Å; chains: 1; bounding box: 63×109×68 Å